Protein 1E7W (pdb70)

B-factor: mean 32.45, std 13.06, range [11.21, 102.3]

Secondary structure (DSSP, 8-state):
---EEEETT-SSHHHHHHHHHHHHTT-EEEEEESS-HHHHHHHHHHHHHHSTT-EEEEE---SSS-B-----PPBPHHHHHHHHHHHHHHHHS---EEEE------------HHHHHHHHHHHIIIIIHHHHHHHHHHHHHHTS-GGGS-S-EEEEEE--TTTTSPPTT-HHHHHHHHHHHHHHHHHHHHHGGGTEEEEEEEESSB--GGGS-HHHHHHHHTT-TTTTSPBPHHHHHHHHHHHHSGGGTT--S-EEEESTTGGG---/--EEEETT-SSHHHHHHHHHHHHTT-EEEEEESS-HHHHHHHHHHHHHHSTT-EEEEE---SSS-B--B-HHHHHHHHHHHHHHHHS---EEEE-------B-S---HHHHHHHHHHHHHIIIIIHHHHHHHHHHHHHHHS-GGG--S-EEEEEE--TTTTSPPTTBHHHHHHHHHHHHHHHHHHHHHGGGTEEEEEEEESSB-S---HHHHTT-TTTTSPBPSHHHHHHHHHHHSGGGTT--S-EEEESTTGGG---

Organism: Leishmania major (NCBI:txid5664)

CATH classification: 3.40.50.720

Sequence (525 aa):
TVPVALVTGAAKRLGRSIAEGLHAEGYAVCLHYHRSAAEANALSATLNARRPNSAITVQADLSNVATAPVSSAPVTLFTRCAELVAACYTHWGRCDVLVNNASSFYPTPLLREAMETATADLFGSNAIAPYFLIKAFAHHRVAGTPAKHRGTNYSIINMVDAMTNQPLLGYTIYTMAKGALEGLTRSAALELAPLQIRVNGVGPGLSVLVDDMPPAVWEGHRSKVPLYQRDSSAAEVSDVVIFLCSSKAKYITGTCVKVDGGYSLTRAVPVALVTGAAKRLGRSIAEGLHAEGYAVCLHYHRRSAAEANALSATLNARRPNSAITVQADLSNVATAPVTLFTRCAELVAACYTHWGRCDVLVNNASSFYPTPLLRGDREAMETATADLFGSNAIAPYFLIKAFAHRVAGTPAKHRGTNYSIINMVDAMTNQPLLGYTIYTMAKGALEGLTRSAALELAPLQIRVNGVGPGLSVLVDWEGHRSKVPLYQRDSSAAEVSDVVIFLCSSKAKYITGTCVKVDGGYSLTRA

Nearest PDB structures (foldseek):
  1e7w-assembly1_A-2  TM=1.003E+00  e=1.694E-56  Leishmania major
  2qhx-assembly1_B  TM=9.885E-01  e=3.718E-53  Leishmania major
  2bfo-assembly1_B  TM=9.841E-01  e=8.679E-52  Leishmania major
  2bfm-assembly1_A  TM=9.777E-01  e=4.734E-51  Leishmania major
  1p33-assembly1_C  TM=9.865E-01  e=1.039E-46  Leishmania tarentolae

Radius of gyration: 23.94 Å; Cα contacts (8 Å, |Δi|>4): 1098; chains: 2; bounding box: 52×54×79 Å

InterPro domains:
  IPR002347 Short-chain dehydrogenase/reductase SDR [PF00106] (8-69)
  IPR002347 Short-chain dehydrogenase/reductase SDR [PF13561] (84-284)
  IPR002347 Short-chain dehydrogenase/reductase SDR [PR00080] (101-112)
  IPR002347 Short-chain dehydrogenase/reductase SDR [PR00080] (194-213)
  IPR002347 Short-chain dehydrogenase/reductase SDR [PR00081] (8-25)
  IPR002347 Short-chain dehydrogenase/reductase SDR [PR00081] (194-213)
  IPR002347 Short-chain dehydrogenase/reductase SDR [PR00081] (215-232)
  IPR002347 Short-chain dehydrogenase/reductase SDR [PR00081] (247-267)
  IPR014058 Pteridine reductase [TIGR02685] (7-288)
  IPR020904 Short-chain dehydrogenase/reductase, conserved site [PS00061] (181-209)
  IPR036291 NAD(P)-binding domain superfamily [SSF51735] (8-285)

Foldseek 3Di:
DAAEAEFAQLLDFQNVLLVVLVVVVRHQYEYEDEPPPVSSVVSQVVSCVVPNPRYHYDYDQQFQDWDPDPVHDTHGSLRSLLVSQVVCCVRPNAHQEYELDFADFDFDAPVPVVVVSCLRRHLRSLAVSLVSNLVSNLVSQVPDDVVPHDDFHEYEHEAALCLVVPDHGGVSNSVNSVNVLVCQQVSQVVCVVVLHAGEYEHEYFEPCVVPDDDVVQQVVQQLQQAPSGGHYSNLRSVVVSVCSDPVVSVDHSYYHYSYSCSSVDDD/DAEAEQAQLLDFLNVLLQVVVVVVPHQYEYEHEPRPPSSVVSQVVSCVVPNNRYYYDYDQQFQDQVVVRGNLNRLLVSLVVRCVRPNHHQEYELDDADFDFDAPDDVVVCVNVSVLRRHLRSLAVSLLSNLVNNLVSLVPDPPVPHDPFHEYEHEAALCLVVPDHGGVSNSVSSVNVLVSQQVCCVVCVVSLHAGEYEHAYAEDPPCPQVNLQLQQAPSGGHYSNLRSVVVVVCRDPVVSVDHSYYHYSYSCNSVDDD

GO terms:
  GO:0004155 6,7-dihydropteridine reductase activity (F, IDA)
  GO:0047040 pteridine reductase activity (F, IDA)

Solvent-accessible surface area: 23484 Å² total; per-residue (Å²): 150,92,34,0,0,0,0,2,24,0,6,84,83,26,1,112,15,0,0,50,18,1,4,82,118,25,19,2,0,0,0,3,31,82,204,24,42,80,78,0,70,60,10,10,64,63,0,44,89,156,83,113,92,5,6,29,36,37,91,4,37,9,9,62,57,67,41,84,52,151,157,151,68,92,25,34,5,26,18,19,0,25,96,2,0,29,24,0,30,122,83,51,54,64,0,5,0,0,0,6,23,19,51,21,108,76,72,15,68,4,102,243,132,71,45,76,74,13,12,16,39,0,10,0,10,1,0,6,0,5,5,4,1,0,41,9,1,0,120,85,0,39,64,27,74,71,175,124,73,19,143,41,15,0,0,0,0,8,10,27,9,26,10,90,73,18,96,111,10,36,0,1,20,3,0,0,10,9,0,2,34,2,0,0,64,2,0,5,82,19,0,49,110,33,147,1,18,0,0,0,0,2,18,16,30,15,30,13,80,112,90,39,82,108,80,70,61,120,41,65,73,54,123,5,66,92,135,98,74,7,19,50,22,48,65,0,3,89,38,0,24,98,4,1,39,71,187,2,148,219,56,58,23,54,55,53,121,28,17,28,16,45,19,148,46,231,166,127,45,0,0,1,0,2,23,0,7,92,96,26,1,117,13,0,0,68,20,0,2,56,120,26,20,3,0,0,0,3,32,67,196,22,41,78,82,0,75,58,12,11,62,89,11,42,86,164,71,118,90,4,6,30,41,38,86,4,34,11,9,59,59,65,42,135,154,48,39,5,50,54,20,0,32,101,3,0,36,24,0,31,121,86,49,55,86,1,5,0,0,0,6,24,19,51,22,106,77,70,15,58,4,47,267,85,120,102,129,60,42,49,83,15,13,18,36,0,11,0,10,1,0,6,0,4,6,8,2,0,42,9,1,0,125,85,0,45,64,33,85,75,190,140,70,17,129,37,15,0,0,0,0,9,11,27,8,27,9,91,72,15,93,110,9,36,0,0,20,3,0,0,10,9,0,2,35,2,0,0,63,3,0,4,84,14,0,50,110,24,137,2,18,0,0,0,0,2,17,16,31,12,18,34,122,114,146,118,44,74,56,61,123,6,67,94,135,100,93,15,18,52,24,49,67,0,3,90,38,0,23,101,3,2,37,76,183,1,148,221,57,59,23,57,55,53,116,28,19,25,16,37,21,151,42,231,166

Structure (mmCIF, N/CA/C/O backbone):
data_1E7W
#
_entry.id   1E7W
#
_cell.length_a   80.312
_cell.length_b   80.800
_cell.length_c   90.747
_cell.angle_alpha   90.00
_cell.angle_beta   90.00
_cell.angle_gamma   90.00
#
_symmetry.space_group_name_H-M   'P 21 21 2'
#
loop_
_entity.id
_entity.type
_entity.pdbx_description
1 polymer 'PTERIDINE REDUCTASE'
2 non-polymer 'NADPH DIHYDRO-NICOTINAMIDE-ADENINE-DINUCLEOTIDE PHOSPHATE'
3 non-polymer METHOTREXATE
4 non-polymer 1,2-ETHANEDIOL
5 water water
#
loop_
_atom_site.group_PDB
_atom_site.id
_atom_site.type_symbol
_atom_site.label_atom_id
_atom_site.label_alt_id
_atom_site.label_comp_id
_atom_site.label_asym_id
_atom_site.label_entity_id
_atom_site.label_seq_id
_atom_site.pdbx_PDB_ins_code
_atom_site.Cartn_x
_atom_site.Cartn_y
_atom_site.Cartn_z
_atom_site.occupancy
_atom_site.B_iso_or_equiv
_atom_site.auth_seq_id
_atom_site.auth_comp_id
_atom_site.auth_asym_id
_atom_site.auth_atom_id
_atom_site.pdbx_PDB_model_num
ATOM 1 N N . THR A 1 8 ? -3.563 16.776 -15.174 1.00 63.09 5 THR A N 1
ATOM 2 C CA . THR A 1 8 ? -2.866 17.757 -14.293 1.00 61.73 5 THR A CA 1
ATOM 3 C C . THR A 1 8 ? -1.595 17.163 -13.700 1.00 57.17 5 THR A C 1
ATOM 4 O O . THR A 1 8 ? -1.535 15.952 -13.460 1.00 55.50 5 THR A O 1
ATOM 8 N N . VAL A 1 9 ? -0.583 18.009 -13.468 1.00 52.60 6 VAL A N 1
ATOM 9 C CA . VAL A 1 9 ? 0.678 17.519 -12.916 1.00 44.12 6 VAL A CA 1
ATOM 10 C C . VAL A 1 9 ? 0.815 17.928 -11.451 1.00 36.90 6 VAL A C 1
ATOM 11 O O . VAL A 1 9 ? 1.072 19.090 -11.135 1.00 33.28 6 VAL A O 1
ATOM 15 N N . PRO A 1 10 ? 0.625 16.963 -10.563 1.00 35.47 7 PRO A N 1
ATOM 16 C CA . PRO A 1 10 ? 0.723 17.263 -9.129 1.00 27.79 7 PRO A CA 1
ATOM 17 C C . PRO A 1 10 ? 2.209 17.449 -8.758 1.00 22.70 7 PRO A C 1
ATOM 18 O O . PRO A 1 10 ? 3.057 16.980 -9.512 1.00 25.89 7 PRO A O 1
ATOM 22 N N . VAL A 1 11 ? 2.411 18.101 -7.608 1.00 20.74 8 VAL A N 1
ATOM 23 C CA . VAL A 1 11 ? 3.787 18.366 -7.170 1.00 21.59 8 VAL A CA 1
ATOM 24 C C . VAL A 1 11 ? 4.049 17.759 -5.776 1.00 20.16 8 VAL A C 1
ATOM 25 O O . VAL A 1 11 ? 3.176 17.832 -4.891 1.00 22.76 8 VAL A O 1
ATOM 29 N N . ALA A 1 12 ? 5.247 17.192 -5.568 1.00 18.39 9 ALA A N 1
ATOM 30 C CA . ALA A 1 12 ? 5.600 16.685 -4.258 1.00 19.24 9 ALA A CA 1
ATOM 31 C C . ALA A 1 12 ? 6.856 17.411 -3.716 1.00 21.91 9 ALA A C 1
ATOM 32 O O . ALA A 1 12 ? 7.812 17.575 -4.487 1.00 24.49 9 ALA A O 1
ATOM 34 N N . LEU A 1 13 ? 6.823 17.711 -2.442 1.00 18.91 10 LEU A N 1
ATOM 35 C CA . LEU A 1 13 ? 8.009 18.282 -1.750 1.00 21.68 10 LEU A CA 1
ATOM 36 C C . LEU A 1 13 ? 8.557 17.140 -0.903 1.00 24.20 10 LEU A C 1
ATOM 37 O O . LEU A 1 13 ? 7.841 16.610 -0.025 1.00 20.48 10 LEU A O 1
ATOM 42 N N . VAL A 1 14 ? 9.824 16.762 -1.142 1.00 19.36 11 VAL A N 1
ATOM 43 C CA . VAL A 1 14 ? 10.428 15.677 -0.386 1.00 17.84 11 VAL A CA 1
ATOM 44 C C . VAL A 1 14 ? 11.639 16.219 0.394 1.00 25.46 11 VAL A C 1
ATOM 45 O O . VAL A 1 14 ? 12.562 16.707 -0.266 1.00 21.40 11 VAL A O 1
ATOM 49 N N . THR A 1 15 ? 11.620 16.093 1.711 1.00 18.98 12 THR A N 1
ATOM 50 C CA . THR A 1 15 ? 12.772 16.653 2.466 1.00 18.57 12 THR A CA 1
ATOM 51 C C . THR A 1 15 ? 13.877 15.603 2.540 1.00 19.15 12 THR A C 1
ATOM 52 O O . THR A 1 15 ? 13.659 14.411 2.487 1.00 16.92 12 THR A O 1
ATOM 56 N N . GLY A 1 16 ? 15.158 16.098 2.600 1.00 18.19 13 GLY A N 1
ATOM 57 C CA . GLY A 1 16 ? 16.270 15.111 2.617 1.00 18.69 13 GLY A CA 1
ATOM 58 C C . GLY A 1 16 ? 16.248 14.212 1.386 1.00 18.43 13 GLY A C 1
ATOM 59 O O . GLY A 1 16 ? 16.533 12.984 1.506 1.00 19.99 13 GLY A O 1
ATOM 60 N N . ALA A 1 17 ? 16.012 14.758 0.181 1.00 18.24 14 ALA A N 1
ATOM 61 C CA . ALA A 1 17 ? 15.827 13.952 -1.010 1.00 20.75 14 ALA A CA 1
ATOM 62 C C . ALA A 1 17 ? 17.073 13.633 -1.830 1.00 20.88 14 ALA A C 1
ATOM 63 O O . ALA A 1 17 ? 16.931 12.937 -2.807 1.00 20.85 14 ALA A O 1
ATOM 65 N N . ALA A 1 18 ? 18.246 14.100 -1.333 1.00 24.57 15 ALA A N 1
ATOM 66 C CA . ALA A 1 18 ? 19.418 13.858 -2.233 1.00 25.54 15 ALA A CA 1
ATOM 67 C C . ALA A 1 18 ? 19.888 12.448 -2.404 1.00 26.83 15 ALA A C 1
ATOM 68 O O . ALA A 1 18 ? 20.417 12.103 -3.495 1.00 28.17 15 ALA A O 1
ATOM 70 N N . LYS A 1 19 ? 19.726 11.549 -1.424 1.00 20.91 16 LYS A N 1
ATOM 71 C CA . LYS A 1 19 ? 20.201 10.194 -1.470 1.00 23.01 16 LYS A CA 1
ATOM 72 C C . LYS A 1 19 ? 19.372 9.171 -0.671 1.00 22.62 16 LYS A C 1
ATOM 73 O O . LYS A 1 19 ? 18.427 9.569 -0.001 1.00 24.89 16 LYS A O 1
ATOM 79 N N . ARG A 1 20 ? 19.815 7.921 -0.691 1.00 23.01 17 ARG A N 1
ATOM 80 C CA . ARG A 1 20 ? 19.228 6.883 0.131 1.00 21.73 17 ARG A CA 1
ATOM 81 C C . ARG A 1 20 ? 17.704 6.821 0.037 1.00 22.77 17 ARG A C 1
ATOM 82 O O . ARG A 1 20 ? 17.200 6.846 -1.085 1.00 22.30 17 ARG A O 1
ATOM 90 N N . LEU A 1 21 ? 17.016 6.756 1.173 1.00 24.82 18 LEU A N 1
ATOM 91 C CA . LEU A 1 21 ? 15.554 6.636 1.071 1.00 20.46 18 LEU A CA 1
ATOM 92 C C . LEU A 1 21 ? 14.854 7.791 0.421 1.00 17.92 18 LEU A C 1
ATOM 93 O O . LEU A 1 21 ? 13.916 7.649 -0.390 1.00 20.77 18 LEU A O 1
ATOM 98 N N . GLY A 1 22 ? 15.233 9.028 0.761 1.00 16.93 19 GLY A N 1
ATOM 99 C CA . GLY A 1 22 ? 14.620 10.228 0.222 1.00 20.86 19 GLY A CA 1
ATOM 100 C C . GLY A 1 22 ? 14.742 10.270 -1.291 1.00 21.79 19 GLY A C 1
ATOM 101 O O . GLY A 1 22 ? 13.825 10.703 -1.984 1.00 19.31 19 GLY A O 1
ATOM 102 N N . ARG A 1 23 ? 15.943 9.924 -1.810 1.00 20.48 20 ARG A N 1
ATOM 103 C CA . ARG A 1 23 ? 16.077 9.932 -3.281 1.00 19.98 20 ARG A CA 1
ATOM 104 C C . ARG A 1 23 ? 15.161 8.835 -3.884 1.00 18.59 20 ARG A C 1
ATOM 105 O O . ARG A 1 23 ? 14.572 9.096 -4.949 1.00 24.10 20 ARG A O 1
ATOM 113 N N . SER A 1 24 ? 15.046 7.688 -3.226 1.00 20.78 21 SER A N 1
ATOM 114 C CA . SER A 1 24 ? 14.151 6.652 -3.826 1.00 23.80 21 SER A CA 1
ATOM 115 C C . SER A 1 24 ? 12.693 7.138 -3.779 1.00 21.54 21 SER A C 1
ATOM 116 O O . SER A 1 24 ? 11.935 6.847 -4.711 1.00 21.50 21 SER A O 1
ATOM 119 N N . ILE A 1 25 ? 12.297 7.835 -2.713 1.00 21.38 22 ILE A N 1
ATOM 120 C CA . ILE A 1 25 ? 10.934 8.404 -2.646 1.00 18.10 22 ILE A CA 1
ATOM 121 C C . ILE A 1 25 ? 10.725 9.442 -3.730 1.00 19.94 22 ILE A C 1
ATOM 122 O O . ILE A 1 25 ? 9.757 9.398 -4.499 1.00 17.46 22 ILE A O 1
ATOM 127 N N . ALA A 1 26 ? 11.692 10.369 -3.928 1.00 23.96 23 ALA A N 1
ATOM 128 C CA . ALA A 1 26 ? 11.529 11.314 -5.037 1.00 21.86 23 ALA A CA 1
ATOM 129 C C . ALA A 1 26 ? 11.450 10.621 -6.407 1.00 17.31 23 ALA A C 1
ATOM 130 O O . ALA A 1 26 ? 10.600 11.049 -7.215 1.00 21.90 23 ALA A O 1
ATOM 132 N N . GLU A 1 27 ? 12.290 9.648 -6.650 1.00 21.78 24 GLU A N 1
ATOM 133 C CA . GLU A 1 27 ? 12.276 8.935 -7.932 1.00 25.39 24 GLU A CA 1
ATOM 134 C C . GLU A 1 27 ? 10.958 8.206 -8.142 1.00 25.69 24 GLU A C 1
ATOM 135 O O . GLU A 1 27 ? 10.393 8.173 -9.249 1.00 24.46 24 GLU A O 1
ATOM 141 N N . GLY A 1 28 ? 10.486 7.614 -7.039 1.00 24.38 25 GLY A N 1
ATOM 142 C CA . GLY A 1 28 ? 9.193 6.867 -7.154 1.00 23.20 25 GLY A CA 1
ATOM 143 C C . GLY A 1 28 ? 8.029 7.765 -7.448 1.00 25.49 25 GLY A C 1
ATOM 144 O O . GLY A 1 28 ? 7.161 7.459 -8.287 1.00 24.27 25 GLY A O 1
ATOM 145 N N . LEU A 1 29 ? 7.990 8.930 -6.807 1.00 20.23 26 LEU A N 1
ATOM 146 C CA . LEU A 1 29 ? 6.912 9.878 -7.075 1.00 21.52 26 LEU A CA 1
ATOM 147 C C . LEU A 1 29 ? 7.041 10.391 -8.513 1.00 25.46 26 LEU A C 1
ATOM 148 O O . LEU A 1 29 ? 6.054 10.491 -9.226 1.00 22.11 26 LEU A O 1
ATOM 153 N N . HIS A 1 30 ? 8.272 10.731 -8.924 1.00 24.92 27 HIS A N 1
ATOM 154 C CA . HIS A 1 30 ? 8.459 11.233 -10.310 1.00 26.78 27 HIS A CA 1
ATOM 155 C C . HIS A 1 30 ? 8.007 10.223 -11.350 1.00 28.57 27 HIS A C 1
ATOM 156 O O . HIS A 1 30 ? 7.377 10.607 -12.339 1.00 27.43 27 HIS A O 1
ATOM 163 N N . ALA A 1 31 ? 8.217 8.941 -11.094 1.00 24.09 28 ALA A N 1
ATOM 164 C CA . ALA A 1 31 ? 7.827 7.864 -11.988 1.00 27.77 28 ALA A CA 1
ATOM 165 C C . ALA A 1 31 ? 6.313 7.811 -12.120 1.00 28.29 28 ALA A C 1
ATOM 166 O O . ALA A 1 31 ? 5.806 7.343 -13.143 1.00 30.51 28 ALA A O 1
ATOM 168 N N . GLU A 1 32 ? 5.573 8.263 -11.113 1.00 26.75 29 GLU A N 1
ATOM 169 C CA . GLU A 1 32 ? 4.126 8.298 -11.173 1.00 27.53 29 GLU A CA 1
ATOM 170 C C . GLU A 1 32 ? 3.608 9.567 -11.838 1.00 31.31 29 GLU A C 1
ATOM 171 O O . GLU A 1 32 ? 2.385 9.719 -12.018 1.00 29.49 29 GLU A O 1
ATOM 177 N N . GLY A 1 33 ? 4.492 10.501 -12.231 1.00 26.22 30 GLY A N 1
ATOM 178 C CA . GLY A 1 33 ? 4.034 11.715 -12.890 1.00 27.87 30 GLY A CA 1
ATOM 179 C C . GLY A 1 33 ? 4.146 13.003 -12.116 1.00 29.23 30 GLY A C 1
ATOM 180 O O . GLY A 1 33 ? 3.875 14.099 -12.629 1.00 29.99 30 GLY A O 1
ATOM 181 N N . TYR A 1 34 ? 4.603 12.929 -10.830 1.00 22.54 31 TYR A N 1
ATOM 182 C CA . TYR A 1 34 ? 4.706 14.155 -10.073 1.00 21.94 31 TYR A CA 1
ATOM 183 C C . TYR A 1 34 ? 5.964 14.990 -10.462 1.00 20.93 31 TYR A C 1
ATOM 184 O O . TYR A 1 34 ? 6.982 14.387 -10.791 1.00 28.97 31 TYR A O 1
ATOM 193 N N . ALA A 1 35 ? 5.754 16.283 -10.340 1.00 22.25 32 ALA A N 1
ATOM 194 C CA . ALA A 1 35 ? 6.927 17.206 -10.456 1.00 26.49 32 ALA A CA 1
ATOM 195 C C . ALA A 1 35 ? 7.440 17.163 -9.010 1.00 24.65 32 ALA A C 1
ATOM 196 O O . ALA A 1 35 ? 6.631 17.082 -8.070 1.00 23.68 32 ALA A O 1
ATOM 198 N N . VAL A 1 36 ? 8.754 17.178 -8.750 1.00 24.55 33 VAL A N 1
ATOM 199 C CA . VAL A 1 36 ? 9.242 17.071 -7.363 1.00 21.45 33 VAL A CA 1
ATOM 200 C C . VAL A 1 36 ? 10.204 18.201 -6.991 1.00 25.66 33 VAL A C 1
ATOM 201 O O . VAL A 1 36 ? 11.076 18.632 -7.756 1.00 23.36 33 VAL A O 1
ATOM 207 N N . CYS A 1 37 ? 10.041 18.699 -5.779 1.00 22.24 34 CYS A N 1
ATOM 208 C CA . CYS A 1 37 ? 10.932 19.713 -5.208 1.00 23.47 34 CYS A CA 1
ATOM 209 C C . CYS A 1 37 ? 11.788 18.935 -4.213 1.00 24.82 34 CYS A C 1
ATOM 210 O O . CYS A 1 37 ? 11.346 18.357 -3.227 1.00 21.01 34 CYS A O 1
ATOM 213 N N . LEU A 1 38 ? 13.081 18.890 -4.515 1.00 22.23 35 LEU A N 1
ATOM 214 C CA . LEU A 1 38 ? 14.104 18.139 -3.820 1.00 24.12 35 LEU A CA 1
ATOM 215 C C . LEU A 1 38 ? 14.840 18.985 -2.817 1.00 27.14 35 LEU A C 1
ATOM 216 O O . LEU A 1 38 ? 15.691 19.825 -3.167 1.00 25.19 35 LEU A O 1
ATOM 221 N N . HIS A 1 39 ? 14.503 18.823 -1.544 1.00 23.76 36 HIS A N 1
ATOM 222 C CA . HIS A 1 39 ? 15.158 19.612 -0.486 1.00 22.30 36 HIS A CA 1
ATOM 223 C C . HIS A 1 39 ? 16.421 18.900 -0.028 1.00 23.99 36 HIS A C 1
ATOM 224 O O . HIS A 1 39 ? 16.518 17.667 0.021 1.00 18.19 36 HIS A O 1
ATOM 231 N N . TYR A 1 40 ? 17.508 19.688 0.245 1.00 23.29 37 TYR A N 1
ATOM 232 C CA . TYR A 1 40 ? 18.744 19.157 0.767 1.00 20.90 37 TYR A CA 1
ATOM 233 C C . TYR A 1 40 ? 19.322 20.155 1.781 1.00 23.20 37 TYR A C 1
ATOM 234 O O . TYR A 1 40 ? 18.869 21.315 1.857 1.00 23.08 37 TYR A O 1
ATOM 243 N N . HIS A 1 41 ? 20.263 19.705 2.595 1.00 23.78 38 HIS A N 1
ATOM 244 C CA . HIS A 1 41 ? 20.944 20.509 3.581 1.00 24.75 38 HIS A CA 1
ATOM 245 C C . HIS A 1 41 ? 22.449 20.532 3.183 1.00 24.52 38 HIS A C 1
ATOM 246 O O . HIS A 1 41 ? 22.882 21.592 2.721 1.00 30.42 38 HIS A O 1
ATOM 253 N N . ARG A 1 42 ? 23.144 19.454 3.311 1.00 23.97 39 ARG A N 1
ATOM 254 C CA . ARG A 1 42 ? 24.586 19.489 2.909 1.00 27.27 39 ARG A CA 1
ATOM 255 C C . ARG A 1 42 ? 24.857 18.820 1.565 1.00 29.15 39 ARG A C 1
ATOM 256 O O . ARG A 1 42 ? 25.925 19.055 0.940 1.00 30.54 39 ARG A O 1
ATOM 264 N N . SER A 1 43 ? 23.962 17.971 1.037 1.00 22.01 40 SER A N 1
ATOM 265 C CA . SER A 1 43 ? 24.218 17.226 -0.185 1.00 21.92 40 SER A CA 1
ATOM 266 C C . SER A 1 43 ? 23.772 17.888 -1.455 1.00 23.17 40 SER A C 1
ATOM 267 O O . SER A 1 43 ? 23.057 17.439 -2.349 1.00 24.46 40 SER A O 1
ATOM 270 N N . ALA A 1 44 ? 24.312 19.126 -1.639 1.00 27.85 41 ALA A N 1
ATOM 271 C CA . ALA A 1 44 ? 24.010 19.949 -2.792 1.00 29.22 41 ALA A CA 1
ATOM 272 C C . ALA A 1 44 ? 24.308 19.301 -4.128 1.00 25.00 41 ALA A C 1
ATOM 273 O O . ALA A 1 44 ? 23.478 19.261 -5.040 1.00 25.21 41 ALA A O 1
ATOM 275 N N . ALA A 1 45 ? 25.540 18.803 -4.343 1.00 25.89 42 ALA A N 1
ATOM 276 C CA . ALA A 1 45 ? 25.920 18.187 -5.585 1.00 28.54 42 ALA A CA 1
ATOM 277 C C . ALA A 1 45 ? 25.023 17.010 -5.980 1.00 25.49 42 ALA A C 1
ATOM 278 O O . ALA A 1 45 ? 24.621 16.865 -7.127 1.00 26.23 42 ALA A O 1
ATOM 280 N N . GLU A 1 46 ? 24.775 16.141 -5.015 1.00 24.15 43 GLU A N 1
ATOM 281 C CA . GLU A 1 46 ? 23.928 14.967 -5.181 1.00 25.00 43 GLU A CA 1
ATOM 282 C C . GLU A 1 46 ? 22.489 15.372 -5.501 1.00 24.63 43 GLU A C 1
ATOM 283 O O . GLU A 1 46 ? 21.924 14.819 -6.467 1.00 25.07 43 GLU A O 1
ATOM 289 N N . ALA A 1 47 ? 21.969 16.366 -4.770 1.00 24.47 44 ALA A N 1
ATOM 290 C CA . ALA A 1 47 ? 20.608 16.814 -5.087 1.00 26.51 44 ALA A CA 1
ATOM 291 C C . ALA A 1 47 ? 20.498 17.363 -6.504 1.00 29.39 44 ALA A C 1
ATOM 292 O O . ALA A 1 47 ? 19.575 17.056 -7.260 1.00 27.43 44 ALA A O 1
ATOM 294 N N . ASN A 1 48 ? 21.497 18.178 -6.905 1.00 26.20 45 ASN A N 1
ATOM 295 C CA . ASN A 1 48 ? 21.499 18.783 -8.226 1.00 30.79 45 ASN A CA 1
ATOM 296 C C . ASN A 1 48 ? 21.699 17.789 -9.346 1.00 30.00 45 ASN A C 1
ATOM 297 O O . ASN A 1 48 ? 21.130 17.911 -10.454 1.00 28.11 45 ASN A O 1
ATOM 302 N N . ALA A 1 49 ? 22.494 16.739 -9.063 1.00 25.28 46 ALA A N 1
ATOM 303 C CA . ALA A 1 49 ? 22.654 15.684 -10.083 1.00 25.95 46 ALA A CA 1
ATOM 304 C C . ALA A 1 49 ? 21.305 14.966 -10.266 1.00 30.12 46 ALA A C 1
ATOM 305 O O . ALA A 1 49 ? 20.936 14.611 -11.386 1.00 26.94 46 ALA A O 1
ATOM 307 N N . LEU A 1 50 ? 20.659 14.625 -9.125 1.00 24.98 47 LEU A N 1
ATOM 308 C CA . LEU A 1 50 ? 19.353 13.924 -9.279 1.00 23.93 47 LEU A CA 1
ATOM 309 C C . LEU A 1 50 ? 18.374 14.749 -10.067 1.00 24.89 47 LEU A C 1
ATOM 310 O O . LEU A 1 50 ? 17.644 14.293 -10.970 1.00 27.80 47 LEU A O 1
ATOM 315 N N . SER A 1 51 ? 18.348 16.063 -9.806 1.00 26.93 48 SER A N 1
ATOM 316 C CA . SER A 1 51 ? 17.497 17.038 -10.446 1.00 26.29 48 SER A CA 1
ATOM 317 C C . SER A 1 51 ? 17.781 17.022 -11.949 1.00 30.64 48 SER A C 1
ATOM 318 O O . SER A 1 51 ? 16.883 16.921 -12.774 1.00 29.19 48 SER A O 1
ATOM 321 N N . ALA A 1 52 ? 19.071 17.036 -12.334 1.00 32.05 49 ALA A N 1
ATOM 322 C CA . ALA A 1 52 ? 19.308 16.990 -13.802 1.00 34.19 49 ALA A CA 1
ATOM 323 C C . ALA A 1 52 ? 18.797 15.695 -14.421 1.00 33.78 49 ALA A C 1
ATOM 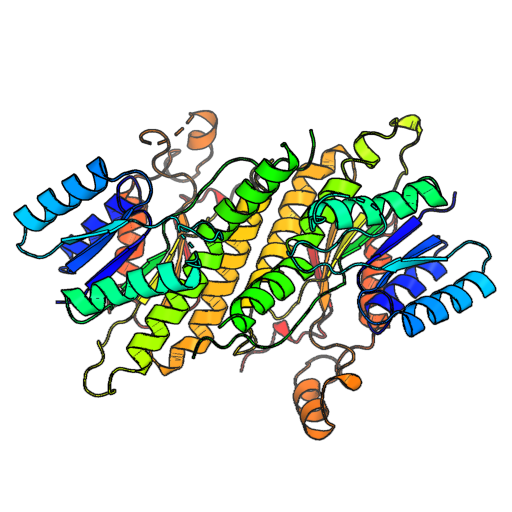324 O O . ALA A 1 52 ? 18.304 15.667 -15.567 1.00 29.23 49 ALA A O 1
ATOM 326 N N . THR A 1 53 ? 19.003 14.583 -13.699 1.00 30.11 50 THR A N 1
ATOM 327 C CA . THR A 1 53 ? 18.549 13.297 -14.244 1.00 31.71 50 THR A CA 1
ATOM 328 C C . THR A 1 53 ? 17.033 13.310 -14.440 1.00 32.44 50 THR A C 1
ATOM 329 O O . THR A 1 53 ? 16.549 12.894 -15.507 1.00 32.25 50 THR A O 1
ATOM 333 N N . LEU A 1 54 ? 16.306 13.843 -13.458 1.00 29.97 51 LEU A N 1
ATOM 334 C CA . LEU A 1 54 ? 14.851 13.868 -13.607 1.00 30.52 51 LEU A CA 1
ATOM 335 C C . LEU A 1 54 ? 14.380 14.803 -14.705 1.00 32.49 51 LEU A C 1
ATOM 336 O O . LEU A 1 54 ? 13.469 14.401 -15.441 1.00 31.45 51 LEU A O 1
ATOM 341 N N . ASN A 1 55 ? 14.981 15.979 -14.830 1.00 27.77 52 ASN A N 1
ATOM 342 C CA . ASN A 1 55 ? 14.564 16.931 -15.866 1.00 32.83 52 ASN A CA 1
ATOM 343 C C . ASN A 1 55 ? 14.955 16.443 -17.268 1.00 33.61 52 ASN A C 1
ATOM 344 O O . ASN A 1 55 ? 14.311 16.870 -18.228 1.00 34.66 52 ASN A O 1
ATOM 349 N N . ALA A 1 56 ? 15.950 15.584 -17.364 1.00 33.62 53 ALA A N 1
ATOM 350 C CA . ALA A 1 56 ? 16.337 15.062 -18.677 1.00 36.69 53 ALA A CA 1
ATOM 351 C C . ALA A 1 56 ? 15.252 14.090 -19.139 1.00 40.16 53 ALA A C 1
ATOM 352 O O . ALA A 1 56 ? 14.923 14.020 -20.328 1.00 43.62 53 ALA A O 1
ATOM 354 N N . ARG A 1 57 ? 14.647 13.351 -18.208 1.00 37.84 54 ARG A N 1
ATOM 355 C CA . ARG A 1 57 ? 13.574 12.406 -18.516 1.00 37.64 54 ARG A CA 1
ATOM 356 C C . ARG A 1 57 ? 12.289 13.154 -18.858 1.00 34.81 54 ARG A C 1
ATOM 357 O O . ARG A 1 57 ? 11.535 12.768 -19.759 1.00 40.86 54 ARG A O 1
ATOM 365 N N . ARG A 1 58 ? 12.017 14.218 -18.129 1.00 32.44 55 ARG A N 1
ATOM 366 C CA . ARG A 1 58 ? 10.809 15.037 -18.355 1.00 34.58 55 ARG A CA 1
ATOM 367 C C . ARG A 1 58 ? 11.119 16.466 -18.009 1.00 35.47 55 ARG A C 1
ATOM 368 O O . ARG A 1 58 ? 11.382 16.806 -16.842 1.00 36.21 55 ARG A O 1
ATOM 376 N N . PRO A 1 59 ? 11.147 17.379 -18.983 1.00 35.41 56 PRO A N 1
ATOM 377 C CA . PRO A 1 59 ? 11.493 18.762 -18.708 1.00 33.24 56 PRO A CA 1
ATOM 378 C C . PRO A 1 59 ? 10.602 19.453 -17.696 1.00 33.91 56 PRO A C 1
ATOM 379 O O . PRO A 1 59 ? 9.383 19.274 -17.629 1.00 34.92 56 PRO A O 1
ATOM 383 N N . ASN A 1 60 ? 11.217 20.286 -16.883 1.00 32.39 57 ASN A N 1
ATOM 384 C CA . ASN A 1 60 ? 10.640 21.100 -15.853 1.00 33.22 57 ASN A CA 1
ATOM 385 C C . ASN A 1 60 ? 9.830 20.252 -14.849 1.00 28.59 57 ASN A C 1
ATOM 386 O O . ASN A 1 60 ? 8.709 20.606 -14.530 1.00 32.56 57 ASN A O 1
ATOM 391 N N . SER A 1 61 ? 10.437 19.160 -14.436 1.00 27.44 58 SER A N 1
ATOM 392 C CA . SER A 1 61 ? 9.779 18.239 -13.497 1.00 28.30 58 SER A CA 1
ATOM 393 C C . SER A 1 61 ? 10.516 18.113 -12.177 1.00 30.07 58 SER A C 1
ATOM 394 O O . SER A 1 61 ? 10.079 17.348 -11.283 1.00 25.21 58 SER A O 1
ATOM 397 N N . ALA A 1 62 ? 11.630 18.839 -12.031 1.00 26.91 59 ALA A N 1
ATOM 398 C CA . ALA A 1 62 ? 12.352 18.776 -10.767 1.00 26.02 59 ALA A CA 1
ATOM 399 C C . ALA A 1 62 ? 13.081 20.070 -10.419 1.00 25.17 59 ALA A C 1
ATOM 400 O O . ALA A 1 62 ? 13.611 20.740 -11.326 1.00 28.03 59 ALA A O 1
ATOM 402 N N . ILE A 1 63 ? 13.072 20.460 -9.172 1.00 23.30 60 ILE A N 1
ATOM 403 C CA . ILE A 1 63 ? 13.797 21.652 -8.715 1.00 22.79 60 ILE A CA 1
ATOM 404 C C . ILE A 1 63 ? 14.459 21.302 -7.381 1.00 24.75 60 ILE A C 1
ATOM 405 O O . ILE A 1 63 ? 14.190 20.248 -6.789 1.00 23.72 60 ILE A O 1
ATOM 410 N N . THR A 1 64 ? 15.485 22.089 -6.982 1.00 23.18 61 THR A N 1
ATOM 411 C CA . THR A 1 64 ? 16.144 21.857 -5.715 1.00 21.38 61 THR A CA 1
ATOM 412 C C . THR A 1 64 ? 16.109 23.101 -4.852 1.00 24.77 61 THR A C 1
ATOM 413 O O . THR A 1 64 ? 16.162 24.277 -5.273 1.00 22.90 61 THR A O 1
ATOM 417 N N . VAL A 1 65 ? 15.969 22.899 -3.538 1.00 25.14 62 VAL A N 1
ATOM 418 C CA . VAL A 1 65 ? 15.953 23.929 -2.531 1.00 25.56 62 VAL A CA 1
ATOM 419 C C . VAL A 1 65 ? 16.739 23.490 -1.298 1.00 26.30 62 VAL A C 1
ATOM 420 O O . VAL A 1 65 ? 16.689 22.360 -0.802 1.00 24.19 62 VAL A O 1
ATOM 424 N N . GLN A 1 66 ? 17.564 24.420 -0.784 1.00 27.95 63 GLN A N 1
ATOM 425 C CA . GLN A 1 66 ? 18.382 24.162 0.398 1.00 25.72 63 GLN A CA 1
ATOM 426 C C . GLN A 1 66 ? 17.827 24.714 1.711 1.00 26.34 63 GLN A C 1
ATOM 427 O O . GLN A 1 66 ? 17.301 25.839 1.764 1.00 25.22 63 GLN A O 1
ATOM 433 N N . ALA A 1 67 ? 18.006 23.921 2.772 1.00 26.49 64 ALA A N 1
ATOM 434 C CA . ALA A 1 67 ? 17.640 24.360 4.092 1.00 26.04 64 ALA A CA 1
ATOM 435 C C . ALA A 1 67 ? 18.106 23.512 5.262 1.00 24.31 64 ALA A C 1
ATOM 436 O O . ALA A 1 67 ? 18.032 22.275 5.249 1.00 24.32 64 ALA A O 1
ATOM 438 N N . ASP A 1 68 ? 18.561 24.242 6.291 1.00 23.76 65 ASP A N 1
ATOM 439 C CA . ASP A 1 68 ? 18.938 23.602 7.543 1.00 23.13 65 ASP A CA 1
ATOM 440 C C . ASP A 1 68 ? 17.586 23.488 8.306 1.00 23.35 65 ASP A C 1
ATOM 441 O O . ASP A 1 68 ? 16.911 24.497 8.526 1.00 23.99 65 ASP A O 1
ATOM 446 N N . LEU A 1 69 ? 17.190 22.269 8.626 1.00 23.56 66 LEU A N 1
ATOM 447 C CA . LEU A 1 69 ? 15.933 22.056 9.333 1.00 21.27 66 LEU A CA 1
ATOM 448 C C . LEU A 1 69 ? 16.119 21.923 10.810 1.00 27.06 66 LEU A C 1
ATOM 449 O O . LEU A 1 69 ? 15.201 21.545 11.528 1.00 23.05 66 LEU A O 1
ATOM 454 N N . SER A 1 70 ? 17.361 22.242 11.290 1.00 25.67 67 SER A N 1
ATOM 455 C CA . SER A 1 70 ? 17.543 22.189 12.743 1.00 23.17 67 SER A CA 1
ATOM 456 C C . SER A 1 70 ? 16.755 23.356 13.356 1.00 26.03 67 SER A C 1
ATOM 457 O O . SER A 1 70 ? 16.571 24.390 12.686 1.00 25.34 67 SER A O 1
ATOM 460 N N . ASN A 1 71 ? 16.312 23.260 14.593 1.00 26.14 68 ASN A N 1
ATOM 461 C CA . ASN A 1 71 ? 15.553 24.323 15.250 1.00 28.75 68 ASN A CA 1
ATOM 462 C C . ASN A 1 71 ? 16.478 25.456 15.720 1.00 31.41 68 ASN A C 1
ATOM 463 O O . ASN A 1 71 ? 16.611 25.708 16.922 1.00 30.36 68 ASN A O 1
ATOM 468 N N . VAL A 1 72 ? 17.152 26.089 14.792 1.00 30.34 69 VAL A N 1
ATOM 469 C CA . VAL A 1 72 ? 18.051 27.203 15.029 1.00 35.97 69 VAL A CA 1
ATOM 470 C C . VAL A 1 72 ? 17.739 28.341 14.049 1.00 38.81 69 VAL A C 1
ATOM 471 O O . VAL A 1 72 ? 17.164 28.187 12.967 1.00 38.83 69 VAL A O 1
ATOM 475 N N . ALA A 1 73 ? 18.187 29.542 14.445 1.00 40.84 70 ALA A N 1
ATOM 476 C CA . ALA A 1 73 ? 18.016 30.705 13.579 1.00 36.45 70 ALA A CA 1
ATOM 477 C C . ALA A 1 73 ? 19.190 30.777 12.626 1.00 37.87 70 ALA A C 1
ATOM 478 O O . ALA A 1 73 ? 20.300 30.349 12.983 1.00 42.44 70 ALA A O 1
ATOM 480 N N . THR A 1 74 ? 19.017 31.221 11.382 1.00 36.71 71 THR A N 1
ATOM 481 C CA . THR A 1 74 ? 20.151 31.280 10.463 1.00 37.71 71 THR A CA 1
ATOM 482 C C . THR A 1 74 ? 20.302 32.719 9.947 1.00 43.91 71 THR A C 1
ATOM 483 O O . THR A 1 74 ? 19.378 33.517 10.116 1.00 42.33 71 THR A O 1
ATOM 487 N N . ALA A 1 75 ? 21.406 32.999 9.271 1.00 47.12 72 ALA A N 1
ATOM 488 C CA . ALA A 1 75 ? 21.627 34.348 8.717 1.00 48.95 72 ALA A CA 1
ATOM 489 C C . ALA A 1 75 ? 20.831 34.498 7.427 1.00 52.47 72 ALA A C 1
ATOM 490 O O . ALA A 1 75 ? 20.742 33.532 6.670 1.00 55.01 72 ALA A O 1
ATOM 492 N N . PRO A 1 76 ? 20.280 35.677 7.167 1.00 54.62 73 PRO A N 1
ATOM 493 C CA . PRO A 1 76 ? 19.507 35.941 5.966 1.00 55.38 73 PRO A CA 1
ATOM 494 C C . PRO A 1 76 ? 20.325 35.803 4.688 1.00 56.08 73 PRO A C 1
ATOM 495 O O . PRO A 1 76 ? 21.539 36.028 4.709 1.00 53.55 73 PRO A O 1
ATOM 499 N N . VAL A 1 77 ? 19.653 35.514 3.578 1.00 56.18 74 VAL A N 1
ATOM 500 C CA . VAL A 1 77 ? 20.294 35.350 2.284 1.00 58.12 74 VAL A CA 1
ATOM 501 C C . VAL A 1 77 ? 20.207 36.579 1.390 1.00 59.35 74 VAL A C 1
ATOM 502 O O . VAL A 1 77 ? 20.192 36.519 0.159 1.00 58.64 74 VAL A O 1
ATOM 506 N N . SER A 1 78 ? 20.204 37.763 2.006 1.00 61.22 75 SER A N 1
ATOM 507 C CA . SER A 1 78 ? 20.117 39.020 1.272 1.00 56.46 75 SER A CA 1
ATOM 508 C C . SER A 1 78 ? 20.450 40.204 2.164 1.00 56.41 75 SER A C 1
ATOM 509 O O . SER A 1 78 ? 21.503 40.849 2.135 1.00 42.58 75 SER A O 1
ATOM 512 N N . SER A 1 83 ? 16.529 41.265 6.985 1.00 60.18 80 SER A N 1
ATOM 513 C CA . SER A 1 83 ? 17.523 41.851 7.869 1.00 61.48 80 SER A CA 1
ATOM 514 C C . SER A 1 83 ? 17.880 40.967 9.057 1.00 59.68 80 SER A C 1
ATOM 515 O O . SER A 1 83 ? 19.052 40.619 9.244 1.00 61.52 80 SER A O 1
ATOM 518 N N . ALA A 1 84 ? 16.894 40.620 9.880 1.00 59.01 81 ALA A N 1
ATOM 519 C CA . ALA A 1 84 ? 17.171 39.805 11.062 1.00 56.53 81 ALA A CA 1
ATOM 520 C C . ALA A 1 84 ? 17.327 38.324 10.772 1.00 52.40 81 ALA A C 1
ATOM 521 O O . ALA A 1 84 ? 17.009 37.838 9.687 1.00 53.02 81 ALA A O 1
ATOM 523 N N . PRO A 1 85 ? 17.853 37.589 11.743 1.00 49.43 82 PRO A N 1
ATOM 524 C CA . PRO A 1 85 ? 18.071 36.150 11.616 1.00 47.16 82 PRO A CA 1
ATOM 525 C C . PRO A 1 85 ? 16.754 35.445 11.312 1.00 43.74 82 PRO A C 1
ATOM 526 O O . PRO A 1 85 ? 15.695 35.766 11.858 1.00 45.59 82 PRO A O 1
ATOM 530 N N . VAL A 1 86 ? 16.811 34.475 10.420 1.00 38.08 83 VAL A N 1
ATOM 531 C CA . VAL A 1 86 ? 15.666 33.705 9.934 1.00 35.64 83 VAL A CA 1
ATOM 532 C C . VAL A 1 86 ? 15.347 32.511 10.836 1.00 35.23 83 VAL A C 1
ATOM 533 O O . VAL A 1 86 ? 16.254 31.760 11.204 1.00 35.52 83 VAL A O 1
ATOM 537 N N . THR A 1 87 ? 14.090 32.323 11.182 1.00 31.23 84 THR A N 1
ATOM 538 C CA . THR A 1 87 ? 13.690 31.236 12.075 1.00 36.47 84 THR A CA 1
ATOM 539 C C . THR A 1 87 ? 13.374 29.938 11.309 1.00 30.59 84 THR A C 1
ATOM 540 O O . THR A 1 87 ? 13.080 30.049 10.124 1.00 27.28 84 THR A O 1
ATOM 544 N N . LEU A 1 88 ? 13.445 28.795 11.986 1.00 29.86 85 LEU A N 1
ATOM 545 C CA . LEU A 1 88 ? 13.074 27.539 11.278 1.00 25.80 85 LEU A CA 1
ATOM 546 C C . LEU A 1 88 ? 11.702 27.678 10.628 1.00 26.69 85 LEU A C 1
ATOM 547 O O . LEU A 1 88 ? 11.497 27.226 9.493 1.00 25.46 85 LEU A O 1
ATOM 552 N N . PHE A 1 89 ? 10.755 28.271 11.355 1.00 28.19 86 PHE A N 1
ATOM 553 C CA . PHE A 1 89 ? 9.411 28.442 10.813 1.00 29.74 86 PHE A CA 1
ATOM 554 C C . PHE A 1 89 ? 9.469 29.089 9.437 1.00 24.33 86 PHE A C 1
ATOM 555 O O . PHE A 1 89 ? 8.935 28.581 8.453 1.00 26.36 86 PHE A O 1
ATOM 563 N N . THR A 1 90 ? 10.179 30.223 9.301 1.00 27.65 87 THR A N 1
ATOM 564 C CA . THR A 1 90 ? 10.298 30.874 7.995 1.00 27.83 87 THR A CA 1
ATOM 565 C C . THR A 1 90 ? 10.894 30.014 6.906 1.00 26.46 87 THR A C 1
ATOM 566 O O . THR A 1 90 ? 10.441 29.991 5.753 1.00 27.37 87 THR A O 1
ATOM 570 N N . ARG A 1 91 ? 11.986 29.313 7.214 1.00 27.94 88 ARG A N 1
ATOM 571 C CA . ARG A 1 91 ? 12.650 28.444 6.244 1.00 24.75 88 ARG A CA 1
ATOM 572 C C . ARG A 1 91 ? 11.653 27.363 5.773 1.00 22.69 88 ARG A C 1
ATOM 573 O O . ARG A 1 91 ? 11.665 27.119 4.562 1.00 24.85 88 ARG A O 1
ATOM 581 N N . CYS A 1 92 ? 10.887 26.810 6.718 1.00 24.23 89 CYS A N 1
ATOM 582 C CA . CYS A 1 92 ? 9.901 25.793 6.316 1.00 22.05 89 CYS A CA 1
ATOM 583 C C . CYS A 1 92 ? 8.869 26.395 5.379 1.00 19.77 89 CYS A C 1
ATOM 584 O O . CYS A 1 92 ? 8.598 25.761 4.351 1.00 23.88 89 CYS A O 1
ATOM 587 N N . ALA A 1 93 ? 8.316 27.540 5.768 1.00 22.45 90 ALA A N 1
ATOM 588 C CA . ALA A 1 93 ? 7.313 28.200 4.903 1.00 25.39 90 ALA A CA 1
ATOM 589 C C . ALA A 1 93 ? 7.884 28.500 3.518 1.00 26.46 90 ALA A C 1
ATOM 590 O O . ALA A 1 93 ? 7.185 28.354 2.489 1.00 24.29 90 ALA A O 1
ATOM 592 N N . GLU A 1 94 ? 9.177 28.881 3.465 1.00 27.80 91 GLU A N 1
ATOM 593 C CA . GLU A 1 94 ? 9.793 29.122 2.160 1.00 24.92 91 GLU A CA 1
ATOM 594 C C . GLU A 1 94 ? 9.951 27.884 1.311 1.00 27.19 91 GLU A C 1
ATOM 595 O O . GLU A 1 94 ? 9.879 27.910 0.060 1.00 26.21 91 GLU A O 1
ATOM 601 N N . LEU A 1 95 ? 10.094 26.676 1.845 1.00 25.23 92 LEU A N 1
ATOM 602 C CA . LEU A 1 95 ? 10.192 25.417 1.139 1.00 23.61 92 LEU A CA 1
ATOM 603 C C . LEU A 1 95 ? 8.841 25.125 0.450 1.00 24.54 92 LEU A C 1
ATOM 604 O O . LEU A 1 95 ? 8.854 24.769 -0.722 1.00 24.88 92 LEU A O 1
ATOM 609 N N . VAL A 1 96 ? 7.775 25.273 1.205 1.00 23.73 93 VAL A N 1
ATOM 610 C CA . VAL A 1 96 ? 6.437 25.052 0.616 1.00 23.65 93 VAL A CA 1
ATOM 611 C C . VAL A 1 96 ? 6.201 26.125 -0.445 1.00 23.05 93 VAL A C 1
ATOM 612 O O . VAL A 1 96 ? 5.721 25.766 -1.536 1.00 25.49 93 VAL A O 1
ATOM 616 N N . ALA A 1 97 ? 6.576 27.346 -0.154 1.00 24.05 94 ALA A N 1
ATOM 617 C CA . ALA A 1 97 ? 6.402 28.457 -1.092 1.00 23.44 94 ALA A CA 1
ATOM 618 C C . ALA A 1 97 ? 7.095 28.223 -2.408 1.00 27.78 94 ALA A C 1
ATOM 619 O O . ALA A 1 97 ? 6.588 28.587 -3.480 1.00 25.82 94 ALA A O 1
ATOM 621 N N . ALA A 1 98 ? 8.279 27.602 -2.340 1.00 26.83 95 ALA A N 1
ATOM 622 C CA . ALA A 1 98 ? 9.001 27.337 -3.584 1.00 27.97 95 ALA A CA 1
ATOM 623 C C . ALA A 1 98 ? 8.162 26.526 -4.549 1.00 31.51 95 ALA A C 1
ATOM 624 O O . ALA A 1 98 ? 8.210 26.716 -5.769 1.00 25.13 95 ALA A O 1
ATOM 626 N N . CYS A 1 99 ? 7.365 25.566 -4.011 1.00 23.63 96 CYS A N 1
ATOM 627 C CA . CYS A 1 99 ? 6.529 24.779 -4.883 1.00 24.44 96 CYS A CA 1
ATOM 628 C C . CYS A 1 99 ? 5.408 25.610 -5.535 1.00 23.51 96 CYS A C 1
ATOM 629 O O . CYS A 1 99 ? 5.161 25.392 -6.723 1.00 25.69 96 CYS A O 1
ATOM 632 N N . TYR A 1 100 ? 4.830 26.514 -4.766 1.00 24.01 97 TYR A N 1
ATOM 633 C CA . TYR A 1 100 ? 3.722 27.296 -5.379 1.00 29.48 97 TYR A CA 1
ATOM 634 C C . TYR A 1 100 ? 4.324 28.294 -6.365 1.00 30.04 97 TYR A C 1
ATOM 635 O O . TYR A 1 100 ? 3.844 28.451 -7.484 1.00 29.74 97 TYR A O 1
ATOM 644 N N . THR A 1 101 ? 5.458 28.872 -5.981 1.00 28.06 98 THR A N 1
ATOM 645 C CA . THR A 1 101 ? 6.088 29.838 -6.908 1.00 29.40 98 THR A CA 1
ATOM 646 C C . THR A 1 101 ? 6.437 29.190 -8.217 1.00 28.30 98 THR A C 1
ATOM 647 O O . THR A 1 101 ? 6.114 29.765 -9.289 1.00 33.44 98 THR A O 1
ATOM 651 N N . HIS A 1 102 ? 7.009 27.992 -8.231 1.00 28.06 99 HIS A N 1
ATOM 652 C CA . HIS A 1 102 ? 7.378 27.371 -9.484 1.00 27.86 99 HIS A CA 1
ATOM 653 C C . HIS A 1 102 ? 6.285 26.696 -10.279 1.00 32.55 99 HIS A C 1
ATOM 654 O O . HIS A 1 102 ? 6.268 26.835 -11.504 1.00 29.07 99 HIS A O 1
ATOM 661 N N . TRP A 1 103 ? 5.375 25.967 -9.614 1.00 28.57 100 TRP A N 1
ATOM 662 C CA . TRP A 1 103 ? 4.353 25.214 -10.311 1.00 27.21 100 TRP A CA 1
ATOM 663 C C . TRP A 1 103 ? 2.909 25.478 -9.902 1.00 24.21 100 TRP A C 1
ATOM 664 O O . TRP A 1 103 ? 2.018 24.778 -10.399 1.00 30.94 100 TRP A O 1
ATOM 675 N N . GLY A 1 104 ? 2.644 26.358 -8.988 1.00 24.44 101 GLY A N 1
ATOM 676 C CA . GLY A 1 104 ? 1.407 26.833 -8.448 1.00 27.93 101 GLY A CA 1
ATOM 677 C C . GLY A 1 104 ? 0.664 25.843 -7.554 1.00 31.24 101 GLY A C 1
ATOM 678 O O . GLY A 1 104 ? -0.548 26.018 -7.380 1.00 27.55 101 GLY A O 1
ATOM 679 N N . ARG A 1 105 ? 1.387 24.875 -6.999 1.00 28.51 102 ARG A N 1
ATOM 680 C CA . ARG A 1 105 ? 0.673 23.895 -6.131 1.00 25.83 102 ARG A CA 1
ATOM 681 C C . ARG A 1 105 ? 1.671 23.045 -5.355 1.00 29.04 102 ARG A C 1
ATOM 682 O O . ARG A 1 105 ? 2.868 23.028 -5.647 1.00 25.86 102 ARG A O 1
ATOM 690 N N . CYS A 1 106 ? 1.150 22.354 -4.328 1.00 24.31 103 CYS A N 1
ATOM 691 C CA . CYS A 1 106 ? 1.993 21.429 -3.548 1.00 23.33 103 CYS A CA 1
ATOM 692 C C . CYS A 1 106 ? 0.973 20.340 -3.047 1.00 16.70 103 CYS A C 1
ATOM 693 O O . CYS A 1 106 ? 0.226 20.679 -2.137 1.00 26.34 103 CYS A O 1
ATOM 696 N N . ASP A 1 107 ? 0.999 19.209 -3.712 1.00 18.95 104 ASP A N 1
ATOM 697 C CA . ASP A 1 107 ? 0.009 18.162 -3.378 1.00 19.88 104 ASP A CA 1
ATOM 698 C C . ASP A 1 107 ? 0.428 17.174 -2.318 1.00 23.02 104 ASP A C 1
ATOM 699 O O . ASP A 1 107 ? -0.397 16.621 -1.579 1.00 20.08 104 ASP A O 1
ATOM 704 N N . VAL A 1 108 ? 1.733 16.905 -2.338 1.00 18.03 105 VAL A N 1
ATOM 705 C CA . VAL A 1 108 ? 2.287 15.902 -1.405 1.00 18.91 105 VAL A CA 1
ATOM 706 C C . VAL A 1 108 ? 3.490 16.499 -0.662 1.00 19.93 105 VAL A C 1
ATOM 707 O O . VAL A 1 108 ? 4.265 17.253 -1.256 1.00 22.36 105 VAL A O 1
ATOM 711 N N . LEU A 1 109 ? 3.583 16.126 0.602 1.00 15.84 106 LEU A N 1
ATOM 712 C CA . LEU A 1 109 ? 4.760 16.543 1.445 1.00 20.39 106 LEU A CA 1
ATOM 713 C C . LEU A 1 109 ? 5.274 15.250 2.088 1.00 20.77 106 LEU A C 1
ATOM 714 O O . LEU A 1 109 ? 4.516 14.522 2.743 1.00 19.80 106 LEU A O 1
ATOM 719 N N . VAL A 1 110 ? 6.557 14.914 1.956 1.00 17.53 107 VAL A N 1
ATOM 720 C CA . VAL A 1 110 ? 7.164 13.751 2.562 1.00 18.24 107 VAL A CA 1
ATOM 721 C C . VAL A 1 110 ? 8.236 14.252 3.534 1.00 21.88 107 VAL A C 1
ATOM 722 O O . VAL A 1 110 ? 9.236 14.853 3.080 1.00 18.72 107 VAL A O 1
ATOM 726 N N . ASN A 1 111 ? 7.974 14.123 4.826 1.00 17.59 108 ASN A N 1
ATOM 727 C CA . ASN A 1 111 ? 8.958 14.567 5.855 1.00 15.06 108 ASN A CA 1
ATOM 728 C C . ASN A 1 111 ? 9.938 13.441 6.126 1.00 17.99 108 ASN A C 1
ATOM 729 O O . ASN A 1 111 ? 9.701 12.544 6.919 1.00 20.07 108 ASN A O 1
ATOM 734 N N . ASN A 1 112 ? 11.043 13.434 5.347 1.00 18.36 109 ASN A N 1
ATOM 735 C CA . ASN A 1 112 ? 12.040 12.356 5.373 1.00 17.26 109 ASN A CA 1
ATOM 736 C C . ASN A 1 112 ? 13.373 12.783 6.004 1.00 19.01 109 ASN A C 1
ATOM 737 O O . ASN A 1 112 ? 14.040 11.924 6.625 1.00 17.57 109 ASN A O 1
ATOM 742 N N . ALA A 1 113 ? 13.745 14.043 5.829 1.00 19.00 110 ALA A N 1
ATOM 743 C CA . ALA A 1 113 ? 14.979 14.546 6.452 1.00 20.76 110 ALA A CA 1
ATOM 744 C C . ALA A 1 113 ? 15.058 14.265 7.936 1.00 20.16 110 ALA A C 1
ATOM 745 O O . ALA A 1 113 ? 14.113 14.481 8.719 1.00 17.71 110 ALA A O 1
ATOM 747 N N . SER A 1 114 ? 16.253 13.784 8.371 1.00 20.42 111 SER A N 1
ATOM 748 C CA . SER A 1 114 ? 16.421 13.417 9.751 1.00 19.28 111 SER A CA 1
ATOM 749 C C . SER A 1 114 ? 17.884 13.169 10.162 1.00 19.33 111 SER A C 1
ATOM 750 O O . SER A 1 114 ? 18.609 12.485 9.450 1.00 19.58 111 SER A O 1
ATOM 753 N N . SER A 1 115 ? 18.207 13.823 11.260 1.00 21.37 112 SER A N 1
ATOM 754 C CA . SER A 1 115 ? 19.540 13.590 11.848 1.00 25.54 112 SER A CA 1
ATOM 755 C C . SER A 1 115 ? 19.413 12.428 12.825 1.00 24.63 112 SER A C 1
ATOM 756 O O . SER A 1 115 ? 18.365 12.155 13.436 1.00 20.08 112 SER A O 1
ATOM 759 N N . PHE A 1 116 ? 20.532 11.689 13.010 1.00 21.10 113 PHE A N 1
ATOM 760 C CA . PHE A 1 116 ? 20.514 10.498 13.863 1.00 19.63 113 PHE A CA 1
ATOM 761 C C . PHE A 1 116 ? 21.967 10.239 14.365 1.00 23.70 113 PHE A C 1
ATOM 762 O O . PHE A 1 116 ? 22.827 9.873 13.564 1.00 25.32 113 PHE A O 1
ATOM 770 N N . TYR A 1 117 ? 22.138 10.410 15.648 1.00 25.76 114 TYR A N 1
ATOM 771 C CA . TYR A 1 117 ? 23.452 10.163 16.310 1.00 25.54 114 TYR A CA 1
ATOM 772 C C . TYR A 1 117 ? 23.179 10.099 17.787 1.00 24.40 114 TYR A C 1
ATOM 773 O O . TYR A 1 117 ? 22.167 10.567 18.309 1.00 24.41 114 TYR A O 1
ATOM 782 N N . PRO A 1 118 ? 24.099 9.507 18.580 1.00 27.03 115 PRO A N 1
ATOM 783 C CA . PRO A 1 118 ? 23.875 9.353 19.998 1.00 27.13 115 PRO A CA 1
ATOM 784 C C . PRO A 1 118 ? 23.779 10.607 20.831 1.00 25.28 115 PRO A C 1
ATOM 785 O O . PRO A 1 118 ? 24.450 11.602 20.525 1.00 26.28 115 PRO A O 1
ATOM 789 N N . THR A 1 119 ? 23.065 10.469 21.923 1.00 23.00 116 THR A N 1
ATOM 790 C CA . THR A 1 119 ? 22.854 11.417 23.002 1.00 24.49 116 THR A CA 1
ATOM 791 C C . THR A 1 119 ? 22.764 10.586 24.275 1.00 27.07 116 THR A C 1
ATOM 792 O O . THR A 1 119 ? 21.750 10.386 24.927 1.00 24.72 116 THR A O 1
ATOM 796 N N . PRO A 1 120 ? 23.911 10.052 24.733 1.00 29.24 117 PRO A N 1
ATOM 797 C CA . PRO A 1 120 ? 23.942 9.172 25.884 1.00 28.20 117 PRO A CA 1
ATOM 798 C C . PRO A 1 120 ? 23.533 9.878 27.162 1.00 28.56 117 PRO A C 1
ATOM 799 O O . PRO A 1 120 ? 23.841 11.065 27.330 1.00 31.59 117 PRO A O 1
ATOM 803 N N . LEU A 1 121 ? 22.867 9.146 28.019 1.00 26.94 118 LEU A N 1
ATOM 804 C CA . LEU A 1 121 ? 22.418 9.651 29.313 1.00 30.80 118 LEU A CA 1
ATOM 805 C C . LEU A 1 121 ? 23.540 9.440 30.347 1.00 39.23 118 LEU A C 1
ATOM 806 O O . LEU A 1 121 ? 23.611 10.194 31.318 1.00 42.07 118 LEU A O 1
ATOM 811 N N . LEU A 1 122 ? 24.362 8.422 30.125 1.00 40.05 119 LEU A N 1
ATOM 812 C CA . LEU A 1 122 ? 25.470 8.170 31.060 1.00 47.68 119 LEU A CA 1
ATOM 813 C C . LEU A 1 122 ? 26.787 8.384 30.292 1.00 48.11 119 LEU A C 1
ATOM 814 O O . LEU A 1 122 ? 26.988 7.633 29.327 1.00 51.42 119 LEU A O 1
ATOM 819 N N . ARG A 1 136 ? 29.106 20.698 25.980 1.00 89.34 133 ARG A N 1
ATOM 820 C CA . ARG A 1 136 ? 28.393 21.823 26.575 1.00 90.04 133 ARG A CA 1
ATOM 821 C C . ARG A 1 136 ? 27.440 22.439 25.553 1.00 89.77 133 ARG A C 1
ATOM 822 O O . ARG A 1 136 ? 26.214 22.344 25.611 1.00 90.52 133 ARG A O 1
ATOM 830 N N . GLU A 1 137 ? 28.057 23.082 24.566 1.00 89.06 134 GLU A N 1
ATOM 831 C CA . GLU A 1 137 ? 27.337 23.715 23.466 1.00 86.82 134 GLU A CA 1
ATOM 832 C C . GLU A 1 137 ? 26.922 22.629 22.470 1.00 81.83 134 GLU A C 1
ATOM 833 O O . GLU A 1 137 ? 26.006 22.806 21.668 1.00 80.94 134 GLU A O 1
ATOM 839 N N . ALA A 1 138 ? 27.607 21.486 22.552 1.00 74.02 135 ALA A N 1
ATOM 840 C CA . ALA A 1 138 ? 27.310 20.367 21.667 1.00 68.32 135 ALA A CA 1
ATOM 841 C C . ALA A 1 138 ? 25.933 19.799 22.005 1.00 64.33 135 ALA A C 1
ATOM 842 O O . ALA A 1 138 ? 25.208 19.394 21.099 1.00 64.25 135 ALA A O 1
ATOM 844 N N . MET A 1 139 ? 25.581 19.790 23.283 1.00 59.89 136 MET A N 1
ATOM 845 C CA . MET A 1 139 ? 24.284 19.268 23.691 1.00 59.70 136 MET A CA 1
ATOM 846 C C . MET A 1 139 ? 23.113 20.127 23.221 1.00 56.86 136 MET A C 1
ATOM 847 O O . MET A 1 139 ? 22.017 19.626 22.947 1.00 52.09 136 MET A O 1
ATOM 852 N N . GLU A 1 140 ? 23.351 21.439 23.150 1.00 53.95 137 GLU A N 1
ATOM 853 C CA . GLU A 1 140 ? 22.281 22.337 22.723 1.00 50.41 137 GLU A CA 1
ATOM 854 C C . GLU A 1 140 ? 22.089 22.221 21.219 1.00 47.32 137 GLU A C 1
ATOM 855 O O . GLU A 1 140 ? 20.954 22.208 20.730 1.00 42.19 137 GLU A O 1
ATOM 861 N N . THR A 1 141 ? 23.207 22.093 20.499 1.00 43.84 138 THR A N 1
ATOM 862 C CA . THR A 1 141 ? 23.106 21.946 19.052 1.00 41.66 138 THR A CA 1
ATOM 863 C C . THR A 1 141 ? 22.528 20.566 18.731 1.00 38.51 138 THR A C 1
ATOM 864 O O . THR A 1 141 ? 21.739 20.486 17.775 1.00 32.98 138 THR A O 1
ATOM 868 N N . ALA A 1 142 ? 22.885 19.523 19.476 1.00 31.54 139 ALA A N 1
ATOM 869 C CA . ALA A 1 142 ? 22.289 18.213 19.214 1.00 34.33 139 ALA A CA 1
ATOM 870 C C . ALA A 1 142 ? 20.769 18.256 19.462 1.00 31.89 139 ALA A C 1
ATOM 871 O O . ALA A 1 142 ? 20.009 17.650 18.698 1.00 31.04 139 ALA A O 1
ATOM 873 N N . THR A 1 143 ? 20.324 18.879 20.529 1.00 33.09 140 THR A N 1
ATOM 874 C CA . THR A 1 143 ? 18.872 18.946 20.816 1.00 34.26 140 THR A CA 1
ATOM 875 C C . THR A 1 143 ? 18.119 19.666 19.712 1.00 35.73 140 THR A C 1
ATOM 876 O O . THR A 1 143 ? 17.066 19.221 19.201 1.00 31.34 140 THR A O 1
ATOM 880 N N . ALA A 1 144 ? 18.668 20.813 19.264 1.00 30.90 141 ALA A N 1
ATOM 881 C CA . ALA A 1 144 ? 17.999 21.551 18.203 1.00 28.89 141 ALA A CA 1
ATOM 882 C C . ALA A 1 144 ? 18.065 20.797 16.876 1.00 26.94 141 ALA A C 1
ATOM 883 O O . ALA A 1 144 ? 17.084 20.862 16.147 1.00 25.53 141 ALA A O 1
ATOM 885 N N . ASP A 1 145 ? 19.154 20.125 16.549 1.00 23.34 142 ASP A N 1
ATOM 886 C CA . ASP A 1 145 ? 19.257 19.445 15.254 1.00 27.22 142 ASP A CA 1
ATOM 887 C C . ASP A 1 145 ? 18.385 18.161 15.257 1.00 24.28 142 ASP A C 1
ATOM 888 O O . ASP A 1 145 ? 17.612 17.987 14.310 1.00 22.50 142 ASP A O 1
ATOM 893 N N . LEU A 1 146 ? 18.501 17.380 16.302 1.00 21.90 143 LEU A N 1
ATOM 894 C CA . LEU A 1 146 ? 17.742 16.112 16.344 1.00 24.11 143 LEU A CA 1
ATOM 895 C C . LEU A 1 146 ? 16.258 16.423 16.490 1.00 24.04 143 LEU A C 1
ATOM 896 O O . LEU A 1 146 ? 15.471 15.781 15.746 1.00 25.00 143 LEU A O 1
ATOM 901 N N . PHE A 1 147 ? 15.857 17.307 17.399 1.00 22.84 144 PHE A N 1
ATOM 902 C CA . PHE A 1 147 ? 14.405 17.591 17.478 1.00 26.67 144 PHE A CA 1
ATOM 903 C C . PHE A 1 147 ? 13.910 18.403 16.294 1.00 24.95 144 PHE A C 1
ATOM 904 O O . PHE A 1 147 ? 12.748 18.227 15.877 1.00 25.20 144 PHE A O 1
ATOM 912 N N . GLY A 1 148 ? 14.743 19.326 15.767 1.00 20.98 145 GLY A N 1
ATOM 913 C CA . GLY A 1 148 ? 14.229 20.116 14.649 1.00 20.10 145 GLY A CA 1
ATOM 914 C C . GLY A 1 148 ? 13.982 19.309 13.398 1.00 23.17 145 GLY A C 1
ATOM 915 O O . GLY A 1 148 ? 12.882 19.326 12.790 1.00 23.67 145 GLY A O 1
ATOM 916 N N . SER A 1 149 ? 14.967 18.502 12.970 1.00 19.64 146 SER A N 1
ATOM 917 C CA . SER A 1 149 ? 14.822 17.748 11.742 1.00 20.64 146 SER A CA 1
ATOM 918 C C . SER A 1 149 ? 13.687 16.692 11.844 1.00 17.07 146 SER A C 1
ATOM 919 O O . SER A 1 149 ? 12.913 16.500 10.885 1.00 20.99 146 SER A O 1
ATOM 922 N N . ASN A 1 150 ? 13.632 16.013 12.958 1.00 19.88 147 ASN A N 1
ATOM 923 C CA . ASN A 1 150 ? 12.705 14.886 13.104 1.00 16.94 147 ASN A CA 1
ATOM 924 C C . ASN A 1 150 ? 11.308 15.288 13.566 1.00 18.54 147 ASN A C 1
ATOM 925 O O . ASN A 1 150 ? 10.421 14.440 13.445 1.00 18.70 147 ASN A O 1
ATOM 930 N N . ALA A 1 151 ? 11.149 16.475 14.100 1.00 20.91 148 ALA A N 1
ATOM 931 C CA . ALA A 1 151 ? 9.836 16.820 14.634 1.00 20.55 148 ALA A CA 1
ATOM 932 C C . ALA A 1 151 ? 9.387 18.248 14.496 1.00 21.44 148 ALA A C 1
ATOM 933 O O . ALA A 1 151 ? 8.268 18.477 14.014 1.00 20.26 148 ALA A O 1
ATOM 935 N N . ILE A 1 152 ? 10.194 19.224 14.926 1.00 17.66 149 ILE A N 1
ATOM 936 C CA . ILE A 1 152 ? 9.717 20.625 14.853 1.00 20.54 149 ILE A CA 1
ATOM 937 C C . ILE A 1 152 ? 9.584 21.087 13.404 1.00 20.09 149 ILE A C 1
ATOM 938 O O . ILE A 1 152 ? 8.652 21.816 13.084 1.00 20.06 149 ILE A O 1
ATOM 943 N N . ALA A 1 153 ? 10.527 20.784 12.518 1.00 17.84 150 ALA A N 1
ATOM 944 C CA . ALA A 1 153 ? 10.469 21.135 11.097 1.00 21.66 150 ALA A CA 1
ATOM 945 C C . ALA A 1 153 ? 9.257 20.475 10.420 1.00 15.67 150 ALA A C 1
ATOM 946 O O . ALA A 1 153 ? 8.449 21.184 9.821 1.00 19.40 150 ALA A O 1
ATOM 948 N N . PRO A 1 154 ? 9.038 19.172 10.573 1.00 20.09 151 PRO A N 1
ATOM 949 C CA . PRO A 1 154 ? 7.831 18.525 10.058 1.00 19.97 151 PRO A CA 1
ATOM 950 C C . PRO A 1 154 ? 6.600 19.314 10.549 1.00 17.83 151 PRO A C 1
ATOM 951 O O . PRO A 1 154 ? 5.692 19.548 9.713 1.00 18.21 151 PRO A O 1
ATOM 955 N N . TYR A 1 155 ? 6.531 19.697 11.829 1.00 16.28 152 TYR A N 1
ATOM 956 C CA . TYR A 1 155 ? 5.390 20.497 12.312 1.00 19.48 152 TYR A CA 1
ATOM 957 C C . TYR A 1 155 ? 5.173 21.780 11.523 1.00 19.57 152 TYR A C 1
ATOM 958 O O . TYR A 1 155 ? 4.098 22.080 10.974 1.00 19.49 152 TYR A O 1
ATOM 967 N N . PHE A 1 156 ? 6.288 22.567 11.321 1.00 17.54 153 PHE A N 1
ATOM 968 C CA . PHE A 1 156 ? 6.151 23.824 10.599 1.00 22.10 153 PHE A CA 1
ATOM 969 C C . PHE A 1 156 ? 5.861 23.639 9.123 1.00 20.71 153 PHE A C 1
ATOM 970 O O . PHE A 1 156 ? 5.157 24.449 8.509 1.00 21.84 153 PHE A O 1
ATOM 978 N N . LEU A 1 157 ? 6.403 22.567 8.516 1.00 19.40 154 LEU A N 1
ATOM 979 C CA . LEU A 1 157 ? 6.163 22.250 7.111 1.00 18.44 154 LEU A CA 1
ATOM 980 C C . LEU A 1 157 ? 4.685 21.879 6.930 1.00 22.03 154 LEU A C 1
ATOM 981 O O . LEU A 1 157 ? 4.043 22.272 5.929 1.00 24.41 154 LEU A O 1
ATOM 986 N N . ILE A 1 158 ? 4.136 21.050 7.833 1.00 17.83 155 ILE A N 1
ATOM 987 C CA . ILE A 1 158 ? 2.705 20.691 7.712 1.00 18.92 155 ILE A CA 1
ATOM 988 C C . ILE A 1 158 ? 1.814 21.923 7.859 1.00 18.30 155 ILE A C 1
ATOM 989 O O . ILE A 1 158 ? 0.784 22.062 7.132 1.00 17.39 155 ILE A O 1
ATOM 994 N N . LYS A 1 159 ? 2.146 22.800 8.777 1.00 16.90 156 LYS A N 1
ATOM 995 C CA . LYS A 1 159 ? 1.431 24.058 9.016 1.00 23.11 156 LYS A CA 1
ATOM 996 C C . LYS A 1 159 ? 1.454 24.950 7.808 1.00 21.88 156 LYS A C 1
ATOM 997 O O . LYS A 1 159 ? 0.371 25.404 7.310 1.00 19.38 156 LYS A O 1
ATOM 1003 N N . ALA A 1 160 ? 2.625 25.122 7.160 1.00 21.77 157 ALA A N 1
ATOM 1004 C CA . ALA A 1 160 ? 2.706 25.910 5.925 1.00 24.47 157 ALA A CA 1
ATOM 1005 C C . ALA A 1 160 ? 1.924 25.212 4.813 1.00 25.82 157 ALA A C 1
ATOM 1006 O O . ALA A 1 160 ? 1.206 25.884 4.071 1.00 25.53 157 ALA A O 1
ATOM 1008 N N . PHE A 1 161 ? 2.035 23.889 4.685 1.00 18.49 158 PHE A N 1
ATOM 1009 C CA . PHE A 1 161 ? 1.328 23.154 3.663 1.00 17.03 158 PHE A CA 1
ATOM 1010 C C . PHE A 1 161 ? -0.194 23.357 3.785 1.00 18.05 158 PHE A C 1
ATOM 1011 O O . PHE A 1 161 ? -0.873 23.693 2.788 1.00 20.13 158 PHE A O 1
ATOM 1019 N N . ALA A 1 162 ? -0.665 23.215 5.006 1.00 20.14 159 ALA A N 1
ATOM 1020 C CA . ALA A 1 162 ? -2.128 23.354 5.260 1.00 23.18 159 ALA A CA 1
ATOM 1021 C C . ALA A 1 162 ? -2.594 24.788 5.012 1.00 25.37 159 ALA A C 1
ATOM 1022 O O . ALA A 1 162 ? -3.662 25.004 4.431 1.00 23.67 159 ALA A O 1
ATOM 1024 N N . HIS A 1 163 ? -1.786 25.746 5.434 1.00 23.47 160 HIS A N 1
ATOM 1025 C CA A HIS A 1 163 ? -2.135 27.166 5.202 0.50 28.01 160 HIS A CA 1
ATOM 1026 C CA B HIS A 1 163 ? -2.137 27.165 5.202 0.50 27.88 160 HIS A CA 1
ATOM 1027 C C . HIS A 1 163 ? -2.295 27.461 3.719 1.00 24.69 160 HIS A C 1
ATOM 1028 O O . HIS A 1 163 ? -3.233 28.172 3.288 1.00 24.20 160 HIS A O 1
ATOM 1041 N N . ARG A 1 164 ? -1.411 26.923 2.876 1.00 20.28 161 ARG A N 1
ATOM 1042 C CA . ARG A 1 164 ? -1.489 27.142 1.442 1.00 24.41 161 ARG A CA 1
ATOM 1043 C C . ARG A 1 164 ? -2.695 26.473 0.815 1.00 26.86 161 ARG A C 1
ATOM 1044 O O . ARG A 1 164 ? -3.307 27.076 -0.088 1.00 25.10 161 ARG A O 1
ATOM 1052 N N . VAL A 1 165 ? -3.114 25.276 1.320 1.00 23.93 162 VAL A N 1
ATOM 1053 C CA . VAL A 1 165 ? -4.308 24.647 0.720 1.00 23.53 162 VAL A CA 1
ATOM 1054 C C . VAL A 1 165 ? -5.519 25.483 1.205 1.00 21.98 162 VAL A C 1
ATOM 1055 O O . VAL A 1 165 ? -6.357 25.798 0.338 1.00 27.77 162 VAL A O 1
ATOM 1059 N N . ALA A 1 166 ? -5.575 25.855 2.431 1.00 21.43 163 ALA A N 1
ATOM 1060 C CA . ALA A 1 166 ? -6.662 26.644 3.000 1.00 23.15 163 ALA A CA 1
ATOM 1061 C C . ALA A 1 166 ? -6.812 27.985 2.258 1.00 30.79 163 ALA A C 1
ATOM 1062 O O . ALA A 1 166 ? -7.953 28.425 2.068 1.00 29.57 163 ALA A O 1
ATOM 1064 N N . GLY A 1 167 ? -5.729 28.611 1.816 1.00 34.24 164 GLY A N 1
ATOM 1065 C CA . GLY A 1 167 ? -5.811 29.866 1.084 1.00 34.79 164 GLY A CA 1
ATOM 1066 C C . GLY A 1 167 ? -6.157 29.692 -0.393 1.00 36.98 164 GLY A C 1
ATOM 1067 O O . GLY A 1 167 ? -6.297 30.687 -1.118 1.00 36.75 164 GLY A O 1
ATOM 1068 N N . THR A 1 168 ? -6.252 28.479 -0.899 1.00 35.33 165 THR A N 1
ATOM 1069 C CA . THR A 1 168 ? -6.563 28.181 -2.294 1.00 31.31 165 THR A CA 1
ATOM 1070 C C . THR A 1 168 ? -8.069 28.053 -2.405 1.00 34.25 165 THR A C 1
ATOM 1071 O O . THR A 1 168 ? -8.694 27.346 -1.623 1.00 28.42 165 THR A O 1
ATOM 1075 N N . PRO A 1 169 ? -8.651 28.815 -3.323 1.00 36.01 166 PRO A N 1
ATOM 1076 C CA . PRO A 1 169 ? -10.092 28.710 -3.524 1.00 34.79 166 PRO A CA 1
ATOM 1077 C C . PRO A 1 169 ? -10.391 27.221 -3.714 1.00 26.08 166 PRO A C 1
ATOM 1078 O O . PRO A 1 169 ? -9.757 26.509 -4.498 1.00 24.44 166 PRO A O 1
ATOM 1082 N N . ALA A 1 170 ? -11.427 26.719 -3.038 1.00 28.73 167 ALA A N 1
ATOM 1083 C CA . ALA A 1 170 ? -11.791 25.330 -3.145 1.00 27.56 167 ALA A CA 1
ATOM 1084 C C . ALA A 1 170 ? -11.897 24.827 -4.567 1.00 31.31 167 ALA A C 1
ATOM 1085 O O . ALA A 1 170 ? -11.490 23.718 -4.935 1.00 28.83 167 ALA A O 1
ATOM 1087 N N . LYS A 1 171 ? -12.426 25.652 -5.485 1.00 31.55 168 LYS A N 1
ATOM 1088 C CA . LYS A 1 171 ? -12.578 25.182 -6.853 1.00 29.23 168 LYS A CA 1
ATOM 1089 C C . LYS A 1 171 ? -11.216 24.947 -7.486 1.00 32.27 168 LYS A C 1
ATOM 1090 O O . LYS A 1 171 ? -11.185 24.273 -8.512 1.00 35.13 168 LYS A O 1
ATOM 1096 N N . HIS A 1 172 ? -10.122 25.429 -6.877 1.00 29.80 169 HIS A N 1
ATOM 1097 C CA . HIS A 1 172 ? -8.816 25.197 -7.487 1.00 30.57 169 HIS A CA 1
ATOM 1098 C C . HIS A 1 172 ? -7.929 24.229 -6.675 1.00 28.67 169 HIS A C 1
ATOM 1099 O O . HIS A 1 172 ? -6.801 23.976 -7.086 1.00 30.30 169 HIS A O 1
ATOM 1106 N N . ARG A 1 173 ? -8.422 23.761 -5.545 1.00 27.31 170 ARG A N 1
ATOM 1107 C CA . ARG A 1 173 ? -7.632 22.801 -4.751 1.00 26.94 170 ARG A CA 1
ATOM 1108 C C . ARG A 1 173 ? -7.508 21.491 -5.499 1.00 28.18 170 ARG A C 1
ATOM 1109 O O . ARG A 1 173 ? -8.367 21.002 -6.251 1.00 26.49 170 ARG A O 1
ATOM 1117 N N . GLY A 1 174 ? -6.353 20.811 -5.265 1.00 24.23 171 GLY A N 1
ATOM 1118 C CA . GLY A 1 174 ? -6.146 19.492 -5.831 1.00 22.71 171 GLY A CA 1
ATOM 1119 C C . GLY A 1 174 ? -7.095 18.483 -5.184 1.00 22.22 171 GLY A C 1
ATOM 1120 O O . GLY A 1 174 ? -7.854 18.788 -4.240 1.00 24.36 171 GLY A O 1
ATOM 1121 N N . THR A 1 175 ? -7.102 17.263 -5.731 1.00 20.68 172 THR A N 1
ATOM 1122 C CA . THR A 1 175 ? -8.000 16.228 -5.237 1.00 22.73 172 THR A CA 1
ATOM 1123 C C . THR A 1 175 ? -7.371 15.048 -4.517 1.00 23.09 172 THR A C 1
ATOM 1124 O O . THR A 1 175 ? -8.076 14.062 -4.228 1.00 22.31 172 THR A O 1
ATOM 1128 N N . ASN A 1 176 ? -6.078 15.188 -4.170 1.00 21.04 173 ASN A N 1
ATOM 1129 C CA . ASN A 1 176 ? -5.443 14.039 -3.493 1.00 18.09 173 ASN A CA 1
ATOM 1130 C C . ASN A 1 176 ? -4.224 14.583 -2.680 1.00 19.40 173 ASN A C 1
ATOM 1131 O O . ASN A 1 176 ? -3.129 14.314 -3.149 1.00 21.48 173 ASN A O 1
ATOM 1136 N N . TYR A 1 177 ? -4.506 15.301 -1.626 1.00 20.57 174 TYR A N 1
ATOM 1137 C CA . TYR A 1 177 ? -3.406 15.864 -0.813 1.00 18.12 174 TYR A CA 1
ATOM 1138 C C . TYR A 1 177 ? -2.993 14.780 0.206 1.00 18.49 174 TYR A C 1
ATOM 1139 O O . TYR A 1 177 ? -3.798 14.157 0.928 1.00 18.13 174 TYR A O 1
ATOM 1148 N N . SER A 1 178 ? -1.658 14.556 0.277 1.00 17.05 175 SER A N 1
ATOM 1149 C CA . SER A 1 178 ? -1.158 13.541 1.244 1.00 17.74 175 SER A CA 1
ATOM 1150 C C . SER A 1 178 ? 0.149 14.004 1.893 1.00 20.30 175 SER A C 1
ATOM 1151 O O . SER A 1 178 ? 1.011 14.521 1.167 1.00 20.94 175 SER A O 1
ATOM 1154 N N . ILE A 1 179 ? 0.277 13.780 3.181 1.00 17.68 176 ILE A N 1
ATOM 1155 C CA . ILE A 1 179 ? 1.551 14.107 3.878 1.00 19.86 176 ILE A CA 1
ATOM 1156 C C . ILE A 1 179 ? 2.013 12.773 4.458 1.00 16.47 176 ILE A C 1
ATOM 1157 O O . ILE A 1 179 ? 1.239 12.063 5.112 1.00 16.64 176 ILE A O 1
ATOM 1162 N N . ILE A 1 180 ? 3.288 12.415 4.253 1.00 15.29 177 ILE A N 1
ATOM 1163 C CA . ILE A 1 180 ? 3.827 11.176 4.829 1.00 14.38 177 ILE A CA 1
ATOM 1164 C C . ILE A 1 180 ? 5.033 11.564 5.726 1.00 16.53 177 ILE A C 1
ATOM 1165 O O . ILE A 1 180 ? 5.889 12.321 5.263 1.00 17.76 177 ILE A O 1
ATOM 1170 N N . ASN A 1 181 ? 5.008 11.056 6.961 1.00 16.25 178 ASN A N 1
ATOM 1171 C CA . ASN A 1 181 ? 6.122 11.320 7.899 1.00 16.02 178 ASN A CA 1
ATOM 1172 C C . ASN A 1 181 ? 6.899 10.017 8.013 1.00 18.16 178 ASN A C 1
ATOM 1173 O O . ASN A 1 181 ? 6.359 8.943 8.295 1.00 15.77 178 ASN A O 1
ATOM 1178 N N . MET A 1 182 ? 8.270 10.145 7.824 1.00 15.70 179 MET A N 1
ATOM 1179 C CA . MET A 1 182 ? 9.059 8.931 7.995 1.00 16.38 179 MET A CA 1
ATOM 1180 C C . MET A 1 182 ? 9.381 8.724 9.460 1.00 19.26 179 MET A C 1
ATOM 1181 O O . MET A 1 182 ? 10.122 9.514 10.047 1.00 16.20 179 MET A O 1
ATOM 1186 N N . VAL A 1 183 ? 8.773 7.695 10.080 1.00 15.40 180 VAL A N 1
ATOM 1187 C CA . VAL A 1 183 ? 8.982 7.408 11.487 1.00 13.81 180 VAL A CA 1
ATOM 1188 C C . VAL A 1 183 ? 9.916 6.206 11.639 1.00 16.65 180 VAL A C 1
ATOM 1189 O O . VAL A 1 183 ? 10.826 6.104 10.774 1.00 17.55 180 VAL A O 1
ATOM 1193 N N . ASP A 1 184 ? 9.805 5.342 12.616 1.00 14.92 181 ASP A N 1
ATOM 1194 C CA . ASP A 1 184 ? 10.798 4.256 12.818 1.00 15.36 181 ASP A CA 1
ATOM 1195 C C . ASP A 1 184 ? 10.090 3.104 13.459 1.00 17.35 181 ASP A C 1
ATOM 1196 O O . ASP A 1 184 ? 9.587 3.259 14.571 1.00 18.09 181 ASP A O 1
ATOM 1201 N N . ALA A 1 185 ? 10.033 1.934 12.816 1.00 15.57 182 ALA A N 1
ATOM 1202 C CA . ALA A 1 185 ? 9.335 0.803 13.410 1.00 17.53 182 ALA A CA 1
ATOM 1203 C C . ALA A 1 185 ? 9.864 0.335 14.768 1.00 17.44 182 ALA A C 1
ATOM 1204 O O . ALA A 1 185 ? 9.134 -0.351 15.470 1.00 19.30 182 ALA A O 1
ATOM 1206 N N . MET A 1 186 ? 11.133 0.652 15.041 1.00 18.48 183 MET A N 1
ATOM 1207 C CA . MET A 1 186 ? 11.854 0.126 16.189 1.00 18.00 183 MET A CA 1
ATOM 1208 C C . MET A 1 186 ? 12.072 1.020 17.387 1.00 22.12 183 MET A C 1
ATOM 1209 O O . MET A 1 186 ? 12.628 0.619 18.447 1.00 20.52 183 MET A O 1
ATOM 1214 N N . THR A 1 187 ? 11.588 2.268 17.281 1.00 20.97 184 THR A N 1
ATOM 1215 C CA . THR A 1 187 ? 11.738 3.185 18.417 1.00 21.31 184 THR A CA 1
ATOM 1216 C C . THR A 1 187 ? 11.049 2.702 19.677 1.00 23.52 184 THR A C 1
ATOM 1217 O O . THR A 1 187 ? 11.431 3.146 20.771 1.00 20.44 184 THR A O 1
ATOM 1221 N N . ASN A 1 188 ? 10.015 1.854 19.633 1.00 20.01 185 ASN A N 1
ATOM 1222 C CA . ASN A 1 188 ? 9.438 1.308 20.852 1.00 20.92 185 ASN A CA 1
ATOM 1223 C C . ASN A 1 188 ? 10.316 0.249 21.559 1.00 19.65 185 ASN A C 1
ATOM 1224 O O . ASN A 1 188 ? 10.009 -0.222 22.663 1.00 19.30 185 ASN A O 1
ATOM 1229 N N . GLN A 1 189 ? 11.412 -0.132 20.950 1.00 17.45 186 GLN A N 1
ATOM 1230 C CA . GLN A 1 189 ? 12.445 -1.086 21.488 1.00 15.49 186 GLN A CA 1
ATOM 1231 C C . GLN A 1 189 ? 13.724 -0.250 21.285 1.00 20.28 186 GLN A C 1
ATOM 1232 O O . GLN A 1 189 ? 14.483 -0.396 20.333 1.00 22.13 186 GLN A O 1
ATOM 1238 N N . PRO A 1 190 ? 13.877 0.741 22.148 1.00 20.50 187 PRO A N 1
ATOM 1239 C CA . PRO A 1 190 ? 14.928 1.737 21.939 1.00 23.54 187 PRO A CA 1
ATOM 1240 C C . PRO A 1 190 ? 16.341 1.334 21.618 1.00 23.09 187 PRO A C 1
ATOM 1241 O O . PRO A 1 190 ? 16.764 0.386 22.272 1.00 24.94 187 PRO A O 1
ATOM 1245 N N . LEU A 1 191 ? 17.000 2.053 20.727 1.00 24.08 188 LEU A N 1
ATOM 1246 C CA . LEU A 1 191 ? 18.422 1.773 20.442 1.00 23.84 188 LEU A CA 1
ATOM 1247 C C . LEU A 1 191 ? 19.182 2.460 21.586 1.00 26.31 188 LEU A C 1
ATOM 1248 O O . LEU A 1 191 ? 19.105 3.673 21.797 1.00 23.23 188 LEU A O 1
ATOM 1253 N N . LEU A 1 192 ? 19.942 1.675 22.385 1.00 26.23 189 LEU A N 1
ATOM 1254 C CA . LEU A 1 192 ? 20.648 2.309 23.514 1.00 27.19 189 LEU A CA 1
ATOM 1255 C C . LEU A 1 192 ? 21.530 3.477 23.144 1.00 24.93 189 LEU A C 1
ATOM 1256 O O . LEU A 1 192 ? 22.355 3.443 22.201 1.00 26.93 189 LEU A O 1
ATOM 1261 N N . GLY A 1 193 ? 21.357 4.604 23.856 1.00 23.28 190 GLY A N 1
ATOM 1262 C CA . GLY A 1 193 ? 22.166 5.791 23.642 1.00 23.45 190 GLY A CA 1
ATOM 1263 C C . GLY A 1 193 ? 21.621 6.874 22.722 1.00 24.66 190 GLY A C 1
ATOM 1264 O O . GLY A 1 193 ? 22.201 7.946 22.516 1.00 23.27 190 GLY A O 1
ATOM 1265 N N . TYR A 1 194 ? 20.445 6.612 22.147 1.00 22.66 191 TYR A N 1
ATOM 1266 C CA . TYR A 1 194 ? 19.829 7.583 21.213 1.00 22.99 191 TYR A CA 1
ATOM 1267 C C . TYR A 1 194 ? 18.545 8.207 21.725 1.00 22.61 191 TYR A C 1
ATOM 1268 O O . TYR A 1 194 ? 17.586 8.457 20.946 1.00 21.04 191 TYR A O 1
ATOM 1277 N N . THR A 1 195 ? 18.531 8.598 22.990 1.00 19.84 192 THR A N 1
ATOM 1278 C CA . THR A 1 195 ? 17.359 9.168 23.615 1.00 22.50 192 THR A CA 1
ATOM 1279 C C . THR A 1 195 ? 16.682 10.318 22.906 1.00 20.72 192 THR A C 1
ATOM 1280 O O . THR A 1 195 ? 15.459 10.249 22.718 1.00 21.51 192 THR A O 1
ATOM 1284 N N . ILE A 1 196 ? 17.423 11.359 22.497 1.00 20.67 193 ILE A N 1
ATOM 1285 C CA . ILE A 1 196 ? 16.790 12.498 21.856 1.00 21.30 193 ILE A CA 1
ATOM 1286 C C . ILE A 1 196 ? 16.195 12.086 20.511 1.00 25.02 193 ILE A C 1
ATOM 1287 O O . ILE A 1 196 ? 15.053 12.504 20.194 1.00 20.86 193 ILE A O 1
ATOM 1292 N N . TYR A 1 197 ? 16.942 11.279 19.742 1.00 24.53 194 TYR A N 1
ATOM 1293 C CA . TYR A 1 197 ? 16.378 10.800 18.474 1.00 21.84 194 TYR A CA 1
ATOM 1294 C C . TYR A 1 197 ? 15.076 10.046 18.718 1.00 26.81 194 TYR A C 1
ATOM 1295 O O . TYR A 1 197 ? 14.063 10.252 18.007 1.00 21.46 194 TYR A O 1
ATOM 1304 N N . THR A 1 198 ? 15.084 9.126 19.672 1.00 20.01 195 THR A N 1
ATOM 1305 C CA . THR A 1 198 ? 13.885 8.316 19.985 1.00 21.77 195 THR A CA 1
ATOM 1306 C C . THR A 1 198 ? 12.707 9.169 20.393 1.00 21.32 195 THR A C 1
ATOM 1307 O O . THR A 1 198 ? 11.520 8.996 20.017 1.00 17.85 195 THR A O 1
ATOM 1311 N N . MET A 1 199 ? 13.022 10.177 21.237 1.00 17.05 196 MET A N 1
ATOM 1312 C CA . MET A 1 199 ? 11.945 11.123 21.670 1.00 19.24 196 MET A CA 1
ATOM 1313 C C . MET A 1 199 ? 11.373 11.872 20.462 1.00 20.49 196 MET A C 1
ATOM 1314 O O . MET A 1 199 ? 10.147 12.098 20.382 1.00 18.76 196 MET A O 1
ATOM 1319 N N . ALA A 1 200 ? 12.204 12.322 19.528 1.00 18.85 197 ALA A N 1
ATOM 1320 C CA . ALA A 1 200 ? 11.758 13.116 18.398 1.00 19.89 197 ALA A CA 1
ATOM 1321 C C . ALA A 1 200 ? 10.919 12.276 17.434 1.00 18.67 197 ALA A C 1
ATOM 1322 O O . ALA A 1 200 ? 9.937 12.839 16.928 1.00 17.72 197 ALA A O 1
ATOM 1324 N N . LYS A 1 201 ? 11.204 10.991 17.354 1.00 17.84 198 LYS A N 1
ATOM 1325 C CA . LYS A 1 201 ? 10.344 10.172 16.426 1.00 16.82 198 LYS A CA 1
ATOM 1326 C C . LYS A 1 201 ? 9.021 9.951 17.184 1.00 19.49 198 LYS A C 1
ATOM 1327 O O . LYS A 1 201 ? 7.986 9.889 16.539 1.00 18.31 198 LYS A O 1
ATOM 1333 N N . GLY A 1 202 ? 9.026 9.807 18.513 1.00 15.84 199 GLY A N 1
ATOM 1334 C CA . GLY A 1 202 ? 7.737 9.647 19.207 1.00 18.56 199 GLY A CA 1
ATOM 1335 C C . GLY A 1 202 ? 6.902 10.933 18.973 1.00 18.26 199 GLY A C 1
ATOM 1336 O O . GLY A 1 202 ? 5.676 10.889 18.822 1.00 17.94 199 GLY A O 1
ATOM 1337 N N . ALA A 1 203 ? 7.548 12.113 18.929 1.00 19.60 200 ALA A N 1
ATOM 1338 C CA . ALA A 1 203 ? 6.756 13.349 18.724 1.00 18.01 200 ALA A CA 1
ATOM 1339 C C . ALA A 1 203 ? 6.214 13.402 17.291 1.00 19.20 200 ALA A C 1
ATOM 1340 O O . ALA A 1 203 ? 5.108 13.929 17.041 1.00 19.67 200 ALA A O 1
ATOM 1342 N N . LEU A 1 204 ? 6.983 12.833 16.387 1.00 16.66 201 LEU A N 1
ATOM 1343 C CA . LEU A 1 204 ? 6.558 12.745 14.984 1.00 15.96 201 LEU A CA 1
ATOM 1344 C C . LEU A 1 204 ? 5.340 11.819 14.835 1.00 16.08 201 LEU A C 1
ATOM 1345 O O . LEU A 1 204 ? 4.493 12.125 13.949 1.00 17.48 201 LEU A O 1
ATOM 1350 N N . GLU A 1 205 ? 5.260 10.770 15.628 1.00 15.44 202 GLU A N 1
ATOM 1351 C CA . GLU A 1 205 ? 4.075 9.878 15.589 1.00 14.03 202 GLU A CA 1
ATOM 1352 C C . GLU A 1 205 ? 2.866 10.725 16.122 1.00 18.77 202 GLU A C 1
ATOM 1353 O O . GLU A 1 205 ? 1.780 10.662 15.539 1.00 17.34 202 GLU A O 1
ATOM 1359 N N . GLY A 1 206 ? 3.109 11.493 17.180 1.00 17.18 203 GLY A N 1
ATOM 1360 C CA . GLY A 1 206 ? 2.056 12.357 17.728 1.00 20.73 203 GLY A CA 1
ATOM 1361 C C . GLY A 1 206 ? 1.626 13.406 16.703 1.00 20.76 203 GLY A C 1
ATOM 1362 O O . GLY A 1 206 ? 0.414 13.706 16.509 1.00 16.92 203 GLY A O 1
ATOM 1363 N N . LEU A 1 207 ? 2.568 13.958 15.930 1.00 19.38 204 LEU A N 1
ATOM 1364 C CA . LEU A 1 207 ? 2.189 14.937 14.902 1.00 18.18 204 LEU A CA 1
ATOM 1365 C C . LEU A 1 207 ? 1.336 14.244 13.845 1.00 18.30 204 LEU A C 1
ATOM 1366 O O . LEU A 1 207 ? 0.386 14.827 13.318 1.00 17.42 204 LEU A O 1
ATOM 1371 N N . THR A 1 208 ? 1.684 13.011 13.456 1.00 16.98 205 THR A N 1
ATOM 1372 C CA . THR A 1 208 ? 0.930 12.261 12.450 1.00 15.44 205 THR A CA 1
ATOM 1373 C C . THR A 1 208 ? -0.546 12.134 12.877 1.00 20.80 205 THR A C 1
ATOM 1374 O O . THR A 1 208 ? -1.445 12.391 12.058 1.00 17.22 205 THR A O 1
ATOM 1378 N N . ARG A 1 209 ? -0.784 11.680 14.104 1.00 14.47 206 ARG A N 1
ATOM 1379 C CA . ARG A 1 209 ? -2.211 11.540 14.531 1.00 16.41 206 ARG A CA 1
ATOM 1380 C C . ARG A 1 209 ? -2.887 12.915 14.713 1.00 15.61 206 ARG A C 1
ATOM 1381 O O . ARG A 1 209 ? -4.044 13.025 14.261 1.00 17.91 206 ARG A O 1
ATOM 1389 N N . SER A 1 210 ? -2.232 13.894 15.316 1.00 15.39 207 SER A N 1
ATOM 1390 C CA . SER A 1 210 ? -2.903 15.202 15.558 1.00 17.20 207 SER A CA 1
ATOM 1391 C C . SER A 1 210 ? -3.220 15.923 14.283 1.00 18.38 207 SER A C 1
ATOM 1392 O O . SER A 1 210 ? -4.365 16.424 14.069 1.00 18.19 207 SER A O 1
ATOM 1395 N N . ALA A 1 211 ? -2.278 15.950 13.346 1.00 16.40 208 ALA A N 1
ATOM 1396 C CA . ALA A 1 211 ? -2.471 16.572 12.050 1.00 17.71 208 ALA A CA 1
ATOM 1397 C C . ALA A 1 211 ? -3.488 15.790 11.236 1.00 15.72 208 ALA A C 1
ATOM 1398 O O . ALA A 1 211 ? -4.276 16.467 10.539 1.00 18.53 208 ALA A O 1
ATOM 1400 N N . ALA A 1 212 ? -3.544 14.446 11.340 1.00 14.88 209 ALA A N 1
ATOM 1401 C CA . ALA A 1 212 ? -4.509 13.697 10.553 1.00 15.05 209 ALA A CA 1
ATOM 1402 C C . ALA A 1 212 ? -5.921 14.149 11.055 1.00 16.17 209 ALA A C 1
ATOM 1403 O O . ALA A 1 212 ? -6.744 14.366 10.126 1.00 19.55 209 ALA A O 1
ATOM 1405 N N . LEU A 1 213 ? -6.062 14.283 12.334 1.00 17.68 210 LEU A N 1
ATOM 1406 C CA . LEU A 1 213 ? -7.449 14.651 12.780 1.00 17.97 210 LEU A CA 1
ATOM 1407 C C . LEU A 1 213 ? -7.827 16.068 12.343 1.00 22.16 210 LEU A C 1
ATOM 1408 O O . LEU A 1 213 ? -8.961 16.323 11.846 1.00 23.62 210 LEU A O 1
ATOM 1413 N N . GLU A 1 214 ? -6.931 17.002 12.591 1.00 16.37 211 GLU A N 1
ATOM 1414 C CA . GLU A 1 214 ? -7.141 18.422 12.356 1.00 19.20 211 GLU A CA 1
ATOM 1415 C C . GLU A 1 214 ? -7.304 18.824 10.904 1.00 18.25 211 GLU A C 1
ATOM 1416 O O . GLU A 1 214 ? -8.024 19.826 10.626 1.00 20.16 211 GLU A O 1
ATOM 1422 N N . LEU A 1 215 ? -6.608 18.154 10.000 1.00 19.57 212 LEU A N 1
ATOM 1423 C CA . LEU A 1 215 ? -6.613 18.432 8.596 1.00 17.46 212 LEU A CA 1
ATOM 1424 C C . LEU A 1 215 ? -7.592 17.637 7.776 1.00 18.75 212 LEU A C 1
ATOM 1425 O O . LEU A 1 215 ? -7.701 17.831 6.576 1.00 19.79 212 LEU A O 1
ATOM 1430 N N . ALA A 1 216 ? -8.238 16.651 8.458 1.00 17.41 213 ALA A N 1
ATOM 1431 C CA . ALA A 1 216 ? -9.208 15.826 7.736 1.00 17.51 213 ALA A CA 1
ATOM 1432 C C . ALA A 1 216 ? -10.347 16.665 7.077 1.00 17.13 213 ALA A C 1
ATOM 1433 O O . ALA A 1 216 ? -10.732 16.237 5.975 1.00 19.47 213 ALA A O 1
ATOM 1435 N N . PRO A 1 217 ? -10.779 17.733 7.698 1.00 20.15 214 PRO A N 1
ATOM 1436 C CA . PRO A 1 217 ? -11.834 18.579 7.043 1.00 21.53 214 PRO A CA 1
ATOM 1437 C C . PRO A 1 217 ? -11.338 19.103 5.707 1.00 25.43 214 PRO A C 1
ATOM 1438 O O . PRO A 1 217 ? -12.099 19.197 4.737 1.00 25.58 214 PRO A O 1
ATOM 1442 N N . LEU A 1 218 ? -10.047 19.415 5.494 1.00 20.92 215 LEU A N 1
ATOM 1443 C CA . LEU A 1 218 ? -9.521 19.792 4.198 1.00 24.68 215 LEU A CA 1
ATOM 1444 C C . LEU A 1 218 ? -9.150 18.630 3.298 1.00 23.07 215 LEU A C 1
ATOM 1445 O O . LEU A 1 218 ? -8.594 18.812 2.188 1.00 21.56 215 LEU A O 1
ATOM 1450 N N . GLN A 1 219 ? -9.441 17.382 3.689 1.00 19.83 216 GLN A N 1
ATOM 1451 C CA . GLN A 1 219 ? -9.147 16.204 2.921 1.00 20.44 216 GLN A CA 1
ATOM 1452 C C . GLN A 1 219 ? -7.645 15.971 2.719 1.00 21.13 216 GLN A C 1
ATOM 1453 O O . GLN A 1 219 ? -7.239 15.432 1.700 1.00 21.56 216 GLN A O 1
ATOM 1459 N N . ILE A 1 220 ? -6.872 16.438 3.697 1.00 19.63 217 ILE A N 1
ATOM 1460 C CA . ILE A 1 220 ? -5.390 16.222 3.610 1.00 18.22 217 ILE A CA 1
ATOM 1461 C C . ILE A 1 220 ? -5.081 14.980 4.489 1.00 15.12 217 ILE A C 1
ATOM 1462 O O . ILE A 1 220 ? -5.393 15.135 5.671 1.00 21.13 217 ILE A O 1
ATOM 1467 N N . ARG A 1 221 ? -4.594 13.896 3.926 1.00 17.41 218 ARG A N 1
ATOM 1468 C CA . ARG A 1 221 ? -4.317 12.689 4.706 1.00 15.70 218 ARG A CA 1
ATOM 1469 C C . ARG A 1 221 ? -2.880 12.815 5.288 1.00 16.54 218 ARG A C 1
ATOM 1470 O O . ARG A 1 221 ? -2.079 13.526 4.642 1.00 16.36 218 ARG A O 1
ATOM 1478 N N . VAL A 1 222 ? -2.751 12.251 6.457 1.00 15.73 219 VAL A N 1
ATOM 1479 C CA . VAL A 1 222 ? -1.373 12.392 7.110 1.00 15.13 219 VAL A CA 1
ATOM 1480 C C . VAL A 1 222 ? -1.091 10.978 7.642 1.00 15.90 219 VAL A C 1
ATOM 1481 O O . VAL A 1 222 ? -1.817 10.505 8.544 1.00 15.61 219 VAL A O 1
ATOM 1485 N N . ASN A 1 223 ? 0.009 10.353 7.185 1.00 15.05 220 ASN A N 1
ATOM 1486 C CA . ASN A 1 223 ? 0.291 8.976 7.620 1.00 15.93 220 ASN A CA 1
ATOM 1487 C C . ASN A 1 223 ? 1.848 8.839 7.784 1.00 17.71 220 ASN A C 1
ATOM 1488 O O . ASN A 1 223 ? 2.533 9.807 7.459 1.00 16.73 220 ASN A O 1
ATOM 1493 N N . GLY A 1 224 ? 2.174 7.746 8.453 1.00 18.57 221 GLY A N 1
ATOM 1494 C CA . GLY A 1 224 ? 3.648 7.538 8.654 1.00 18.81 221 GLY A CA 1
ATOM 1495 C C . GLY A 1 224 ? 4.053 6.229 7.988 1.00 17.51 221 GLY A C 1
ATOM 1496 O O . GLY A 1 224 ? 3.278 5.271 7.799 1.00 17.73 221 GLY A O 1
ATOM 1497 N N . VAL A 1 225 ? 5.392 6.128 7.676 1.00 17.64 222 VAL A N 1
ATOM 1498 C CA . VAL A 1 225 ? 6.005 4.897 7.166 1.00 13.43 222 VAL A CA 1
ATOM 1499 C C . VAL A 1 225 ? 7.223 4.665 8.113 1.00 17.86 222 VAL A C 1
ATOM 1500 O O . VAL A 1 225 ? 7.958 5.643 8.233 1.00 16.33 222 VAL A O 1
ATOM 1504 N N . GLY A 1 226 ? 7.309 3.476 8.682 1.00 15.66 223 GLY A N 1
ATOM 1505 C CA . GLY A 1 226 ? 8.448 3.320 9.642 1.00 16.67 223 GLY A CA 1
ATOM 1506 C C . GLY A 1 226 ? 9.344 2.169 9.272 1.00 15.42 223 GLY A C 1
ATOM 1507 O O . GLY A 1 226 ? 9.023 0.993 9.412 1.00 16.23 223 GLY A O 1
ATOM 1508 N N . PRO A 1 227 ? 10.483 2.498 8.631 1.00 15.07 224 PRO A N 1
ATOM 1509 C CA . PRO A 1 227 ? 11.421 1.421 8.272 1.00 15.57 224 PRO A CA 1
ATOM 1510 C C . PRO A 1 227 ? 11.935 0.825 9.562 1.00 13.58 224 PRO A C 1
ATOM 1511 O O . PRO A 1 227 ? 11.945 1.324 10.680 1.00 18.72 224 PRO A O 1
ATOM 1515 N N . GLY A 1 228 ? 12.533 -0.403 9.469 1.00 16.98 225 GLY A N 1
ATOM 1516 C CA . GLY A 1 228 ? 13.190 -1.133 10.543 1.00 15.73 225 GLY A CA 1
ATOM 1517 C C . GLY A 1 228 ? 14.724 -0.910 10.293 1.00 18.51 225 GLY A C 1
ATOM 1518 O O . GLY A 1 228 ? 15.313 0.062 10.821 1.00 20.70 225 GLY A O 1
ATOM 1519 N N . LEU A 1 229 ? 15.312 -1.762 9.457 1.00 19.66 226 LEU A N 1
ATOM 1520 C CA . LEU A 1 229 ? 16.750 -1.545 9.110 1.00 17.86 226 LEU A CA 1
ATOM 1521 C C . LEU A 1 229 ? 16.765 -1.428 7.593 1.00 16.48 226 LEU A C 1
ATOM 1522 O O . LEU A 1 229 ? 16.177 -2.326 6.923 1.00 21.54 226 LEU A O 1
ATOM 1527 N N . SER A 1 230 ? 17.309 -0.354 7.028 1.00 17.73 227 SER A N 1
ATOM 1528 C CA . SER A 1 230 ? 17.327 -0.134 5.601 1.00 18.41 227 SER A CA 1
ATOM 1529 C C . SER A 1 230 ? 18.668 0.455 5.098 1.00 23.60 227 SER A C 1
ATOM 1530 O O . SER A 1 230 ? 19.214 1.366 5.732 1.00 25.02 227 SER A O 1
ATOM 1533 N N . VAL A 1 231 ? 19.097 -0.081 3.972 1.00 23.65 228 VAL A N 1
ATOM 1534 C CA . VAL A 1 231 ? 20.326 0.354 3.309 1.00 23.89 228 VAL A CA 1
ATOM 1535 C C . VAL A 1 231 ? 21.483 0.587 4.276 1.00 24.62 228 VAL A C 1
ATOM 1536 O O . VAL A 1 231 ? 22.059 1.676 4.390 1.00 26.47 228 VAL A O 1
ATOM 1540 N N . LEU A 1 232 ? 21.823 -0.409 5.053 1.00 21.91 229 LEU A N 1
ATOM 1541 C CA . LEU A 1 232 ? 22.811 -0.370 6.113 1.00 25.69 229 LEU A CA 1
ATOM 1542 C C . LEU A 1 232 ? 24.267 -0.234 5.615 1.00 29.64 229 LEU A C 1
ATOM 1543 O O . LEU A 1 232 ? 25.104 0.273 6.370 1.00 33.99 229 LEU A O 1
ATOM 1548 N N . VAL A 1 233 ? 24.512 -0.730 4.438 1.00 29.82 230 VAL A N 1
ATOM 1549 C CA . VAL A 1 233 ? 25.866 -0.715 3.868 1.00 43.14 230 VAL A CA 1
ATOM 1550 C C . VAL A 1 233 ? 26.673 0.551 4.091 1.00 48.23 230 VAL A C 1
ATOM 1551 O O . VAL A 1 233 ? 27.791 0.525 4.616 1.00 50.11 230 VAL A O 1
ATOM 1555 N N . ASP A 1 234 ? 26.133 1.695 3.690 1.00 51.74 231 ASP A N 1
ATOM 1556 C CA . ASP A 1 234 ? 26.813 2.964 3.808 1.00 58.94 231 ASP A CA 1
ATOM 1557 C C . ASP A 1 234 ? 27.104 3.452 5.213 1.00 61.62 231 ASP A C 1
ATOM 1558 O O . ASP A 1 234 ? 28.038 4.250 5.406 1.00 61.82 231 ASP A O 1
ATOM 1563 N N . ASP A 1 235 ? 26.345 2.997 6.196 1.00 60.20 232 ASP A N 1
ATOM 1564 C CA . ASP A 1 235 ? 26.464 3.414 7.576 1.00 61.24 232 ASP A CA 1
ATOM 1565 C C . ASP A 1 235 ? 27.190 2.488 8.534 1.00 58.59 232 ASP A C 1
ATOM 1566 O O . ASP A 1 235 ? 27.508 2.887 9.665 1.00 57.56 232 ASP A O 1
ATOM 1571 N N . MET A 1 236 ? 27.430 1.237 8.147 1.00 56.05 233 MET A N 1
ATOM 1572 C CA . MET A 1 236 ? 28.100 0.302 9.035 1.00 52.29 233 MET A CA 1
ATOM 1573 C C . MET A 1 236 ? 29.203 -0.483 8.313 1.00 51.82 233 MET A C 1
ATOM 1574 O O . MET A 1 236 ? 29.065 -0.803 7.136 1.00 53.98 233 MET A O 1
ATOM 1579 N N . PRO A 1 237 ? 30.251 -0.804 9.055 1.00 52.38 234 PRO A N 1
ATOM 1580 C CA . PRO A 1 237 ? 31.358 -1.594 8.536 1.00 52.80 234 PRO A CA 1
ATOM 1581 C C . PRO A 1 237 ? 30.873 -3.037 8.350 1.00 51.71 234 PRO A C 1
ATOM 1582 O O . PRO A 1 237 ? 30.014 -3.535 9.081 1.00 50.28 234 PRO A O 1
ATOM 1586 N N . PRO A 1 238 ? 31.456 -3.730 7.383 1.00 50.63 235 PRO A N 1
ATOM 1587 C CA . PRO A 1 238 ? 31.109 -5.095 7.051 1.00 46.36 235 PRO A CA 1
ATOM 1588 C C . PRO A 1 238 ? 30.657 -6.008 8.154 1.00 42.35 235 PRO A C 1
ATOM 1589 O O . PRO A 1 238 ? 29.556 -6.581 8.096 1.00 38.49 235 PRO A O 1
ATOM 1593 N N . ALA A 1 239 ? 31.521 -6.250 9.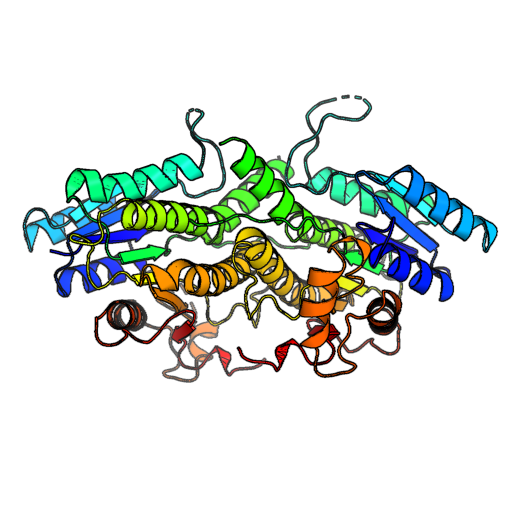142 1.00 38.08 236 ALA A N 1
ATOM 1594 C CA . ALA A 1 239 ? 31.194 -7.139 10.234 1.00 40.55 236 ALA A CA 1
ATOM 1595 C C . ALA A 1 239 ? 29.993 -6.688 11.055 1.00 40.22 236 ALA A C 1
ATOM 1596 O O . ALA A 1 239 ? 29.198 -7.530 11.503 1.00 39.23 236 ALA A O 1
ATOM 1598 N N . VAL A 1 240 ? 29.852 -5.385 11.266 1.00 41.57 237 VAL A N 1
ATOM 1599 C CA . VAL A 1 240 ? 28.706 -4.885 12.050 1.00 43.49 237 VAL A CA 1
ATOM 1600 C C . VAL A 1 240 ? 27.445 -4.976 11.183 1.00 44.71 237 VAL A C 1
ATOM 1601 O O . VAL A 1 240 ? 26.371 -5.369 11.622 1.00 42.10 237 VAL A O 1
ATOM 1605 N N . TRP A 1 241 ? 27.625 -4.638 9.906 1.00 39.04 238 TRP A N 1
ATOM 1606 C CA . TRP A 1 241 ? 26.515 -4.699 8.967 1.00 44.52 238 TRP A CA 1
ATOM 1607 C C . TRP A 1 241 ? 25.970 -6.120 8.929 1.00 42.74 238 TRP A C 1
ATOM 1608 O O . TRP A 1 241 ? 24.751 -6.322 9.051 1.00 35.53 238 TRP A O 1
ATOM 1619 N N . GLU A 1 242 ? 26.880 -7.101 8.787 1.00 37.27 239 GLU A N 1
ATOM 1620 C CA . GLU A 1 242 ? 26.419 -8.485 8.737 1.00 39.78 239 GLU A CA 1
ATOM 1621 C C . GLU A 1 242 ? 25.663 -8.897 9.997 1.00 36.65 239 GLU A C 1
ATOM 1622 O O . GLU A 1 242 ? 24.595 -9.541 9.934 1.00 37.68 239 GLU A O 1
ATOM 1628 N N . GLY A 1 243 ? 26.208 -8.561 11.163 1.00 36.85 240 GLY A N 1
ATOM 1629 C CA . GLY A 1 243 ? 25.590 -8.899 12.426 1.00 35.26 240 GLY A CA 1
ATOM 1630 C C . GLY A 1 243 ? 24.199 -8.325 12.663 1.00 41.60 240 GLY A C 1
ATOM 1631 O O . GLY A 1 243 ? 23.338 -8.994 13.267 1.00 40.40 240 GLY A O 1
ATOM 1632 N N . HIS A 1 244 ? 23.944 -7.088 12.257 1.00 39.38 241 HIS A N 1
ATOM 1633 C CA . HIS A 1 244 ? 22.627 -6.477 12.498 1.00 39.85 241 HIS A CA 1
ATOM 1634 C C . HIS A 1 244 ? 21.543 -7.101 11.596 1.00 38.43 241 HIS A C 1
ATOM 1635 O O . HIS A 1 244 ? 20.448 -7.514 11.974 1.00 37.65 241 HIS A O 1
ATOM 1642 N N . ARG A 1 245 ? 21.944 -7.128 10.329 1.00 34.20 242 ARG A N 1
ATOM 1643 C CA . ARG A 1 245 ? 21.065 -7.625 9.285 1.00 37.26 242 ARG A CA 1
ATOM 1644 C C . ARG A 1 245 ? 20.584 -9.027 9.499 1.00 37.44 242 ARG A C 1
ATOM 1645 O O . ARG A 1 245 ? 19.429 -9.354 9.186 1.00 33.26 242 ARG A O 1
ATOM 1653 N N . SER A 1 246 ? 21.322 -9.900 10.179 1.00 32.12 243 SER A N 1
ATOM 1654 C CA . SER A 1 246 ? 20.966 -11.256 10.472 1.00 36.17 243 SER A CA 1
ATOM 1655 C C . SER A 1 246 ? 19.839 -11.480 11.469 1.00 30.25 243 SER A C 1
ATOM 1656 O O . SER A 1 246 ? 19.284 -12.580 11.537 1.00 33.44 243 SER A O 1
ATOM 1659 N N . LYS A 1 247 ? 19.405 -10.419 12.182 1.00 26.83 244 LYS A N 1
ATOM 1660 C CA . LYS A 1 247 ? 18.336 -10.600 13.151 1.00 27.12 244 LYS A CA 1
ATOM 1661 C C . LYS A 1 247 ? 16.939 -10.275 12.497 1.00 22.67 244 LYS A C 1
ATOM 1662 O O . LYS A 1 247 ? 16.012 -10.517 13.262 1.00 23.88 244 LYS A O 1
ATOM 1668 N N . VAL A 1 248 ? 16.961 -9.849 11.262 1.00 22.97 245 VAL A N 1
ATOM 1669 C CA . VAL A 1 248 ? 15.609 -9.551 10.642 1.00 18.16 245 VAL A CA 1
ATOM 1670 C C . VAL A 1 248 ? 14.930 -10.856 10.274 1.00 20.92 245 VAL A C 1
ATOM 1671 O O . VAL A 1 248 ? 15.407 -11.638 9.435 1.00 22.13 245 VAL A O 1
ATOM 1675 N N . PRO A 1 249 ? 13.743 -11.145 10.800 1.00 19.69 246 PRO A N 1
ATOM 1676 C CA . PRO A 1 249 ? 13.103 -12.425 10.530 1.00 20.08 246 PRO A CA 1
ATOM 1677 C C . PRO A 1 249 ? 12.907 -12.725 9.076 1.00 17.52 246 PRO A C 1
ATOM 1678 O O . PRO A 1 249 ? 13.164 -13.846 8.572 1.00 19.77 246 PRO A O 1
ATOM 1682 N N . LEU A 1 250 ? 12.368 -11.789 8.317 1.00 18.12 247 LEU A N 1
ATOM 1683 C CA . LEU A 1 250 ? 12.123 -11.915 6.903 1.00 19.51 247 LEU A CA 1
ATOM 1684 C C . LEU A 1 250 ? 13.387 -11.508 6.106 1.00 19.41 247 LEU A C 1
ATOM 1685 O O . LEU A 1 250 ? 13.878 -10.383 6.075 1.00 20.09 247 LEU A O 1
ATOM 1690 N N . TYR A 1 251 ? 13.939 -12.548 5.449 1.00 21.74 248 TYR A N 1
ATOM 1691 C CA . TYR A 1 251 ? 15.081 -12.452 4.585 1.00 20.81 248 TYR A CA 1
ATOM 1692 C C . TYR A 1 251 ? 16.439 -12.302 5.261 1.00 24.54 248 TYR A C 1
ATOM 1693 O O . TYR A 1 251 ? 17.457 -12.403 4.535 1.00 20.13 248 TYR A O 1
ATOM 1702 N N . GLN A 1 252 ? 16.504 -12.087 6.557 1.00 21.50 249 GLN A N 1
ATOM 1703 C CA . GLN A 1 252 ? 17.771 -11.885 7.250 1.00 27.50 249 GLN A CA 1
ATOM 1704 C C . GLN A 1 252 ? 18.672 -10.839 6.639 1.00 25.23 249 GLN A C 1
ATOM 1705 O O . GLN A 1 252 ? 19.921 -10.945 6.478 1.00 22.58 249 GLN A O 1
ATOM 1711 N N . ARG A 1 253 ? 18.073 -9.739 6.225 1.00 19.76 250 ARG A N 1
ATOM 1712 C CA . ARG A 1 253 ? 18.736 -8.594 5.660 1.00 20.88 250 ARG A CA 1
ATOM 1713 C C . ARG A 1 253 ? 17.903 -7.330 5.913 1.00 24.36 250 ARG A C 1
ATOM 1714 O O . ARG A 1 253 ? 16.679 -7.395 6.196 1.00 19.59 250 ARG A O 1
ATOM 1722 N N . ASP A 1 254 ? 18.625 -6.230 5.728 1.00 22.76 251 ASP A N 1
ATOM 1723 C CA . ASP A 1 254 ? 18.062 -4.893 5.765 1.00 22.16 251 ASP A CA 1
ATOM 1724 C C . ASP A 1 254 ? 17.345 -4.728 4.447 1.00 18.80 251 ASP A C 1
ATOM 1725 O O . ASP A 1 254 ? 17.562 -5.397 3.413 1.00 21.56 251 ASP A O 1
ATOM 1730 N N . SER A 1 255 ? 16.410 -3.740 4.436 1.00 19.36 252 SER A N 1
ATOM 1731 C CA . SER A 1 255 ? 15.652 -3.530 3.209 1.00 19.00 252 SER A CA 1
ATOM 1732 C C . SER A 1 255 ? 16.430 -2.704 2.206 1.00 22.00 252 SER A C 1
ATOM 1733 O O . SER A 1 255 ? 17.405 -2.045 2.568 1.00 22.45 252 SER A O 1
ATOM 1736 N N . SER A 1 256 ? 15.981 -2.670 0.968 1.00 22.14 253 SER A N 1
ATOM 1737 C CA . SER A 1 256 ? 16.494 -1.843 -0.094 1.00 25.36 253 SER A CA 1
ATOM 1738 C C . SER A 1 256 ? 15.779 -0.495 0.060 1.00 27.33 253 SER A C 1
ATOM 1739 O O . SER A 1 256 ? 14.794 -0.448 0.815 1.00 23.45 253 SER A O 1
ATOM 1742 N N . ALA A 1 257 ? 16.183 0.533 -0.683 1.00 20.84 254 ALA A N 1
ATOM 1743 C CA . ALA A 1 257 ? 15.484 1.803 -0.555 1.00 21.12 254 ALA A CA 1
ATOM 1744 C C . ALA A 1 257 ? 14.093 1.687 -1.209 1.00 21.55 254 ALA A C 1
ATOM 1745 O O . ALA A 1 257 ? 13.162 2.323 -0.662 1.00 21.25 254 ALA A O 1
ATOM 1747 N N . ALA A 1 258 ? 13.972 0.951 -2.291 1.00 23.68 255 ALA A N 1
ATOM 1748 C CA . ALA A 1 258 ? 12.670 0.820 -2.980 1.00 24.85 255 ALA A CA 1
ATOM 1749 C C . ALA A 1 258 ? 11.649 0.069 -2.119 1.00 25.54 255 ALA A C 1
ATOM 1750 O O . ALA A 1 258 ? 10.438 0.354 -2.193 1.00 21.57 255 ALA A O 1
ATOM 1752 N N . GLU A 1 259 ? 12.121 -0.858 -1.304 1.00 19.67 256 GLU A N 1
ATOM 1753 C CA . GLU A 1 259 ? 11.176 -1.630 -0.454 1.00 20.69 256 GLU A CA 1
ATOM 1754 C C . GLU A 1 259 ? 10.453 -0.687 0.505 1.00 21.27 256 GLU A C 1
ATOM 1755 O O . GLU A 1 259 ? 9.387 -1.022 1.039 1.00 21.32 256 GLU A O 1
ATOM 1761 N N . VAL A 1 260 ? 11.082 0.431 0.830 1.00 19.62 257 VAL A N 1
ATOM 1762 C CA . VAL A 1 260 ? 10.473 1.448 1.689 1.00 15.25 257 VAL A CA 1
ATOM 1763 C C . VAL A 1 260 ? 9.713 2.441 0.837 1.00 18.47 257 VAL A C 1
ATOM 1764 O O . VAL A 1 260 ? 8.538 2.816 1.054 1.00 17.64 257 VAL A O 1
ATOM 1768 N N . SER A 1 261 ? 10.341 3.019 -0.198 1.00 17.96 258 SER A N 1
ATOM 1769 C CA . SER A 1 261 ? 9.716 4.045 -1.025 1.00 18.90 258 SER A CA 1
ATOM 1770 C C . SER A 1 261 ? 8.460 3.569 -1.721 1.00 16.64 258 SER A C 1
ATOM 1771 O O . SER A 1 261 ? 7.549 4.423 -1.788 1.00 18.16 258 SER A O 1
ATOM 1774 N N . ASP A 1 262 ? 8.376 2.321 -2.122 1.00 18.45 259 ASP A N 1
ATOM 1775 C CA . ASP A 1 262 ? 7.134 1.871 -2.816 1.00 19.01 259 ASP A CA 1
ATOM 1776 C C . ASP A 1 262 ? 5.932 1.968 -1.866 1.00 18.50 259 ASP A C 1
ATOM 1777 O O . ASP A 1 262 ? 4.824 2.250 -2.372 1.00 17.85 259 ASP A O 1
ATOM 1782 N N . VAL A 1 263 ? 6.197 1.859 -0.587 1.00 17.15 260 VAL A N 1
ATOM 1783 C CA . VAL A 1 263 ? 5.023 1.956 0.364 1.00 19.61 260 VAL A CA 1
ATOM 1784 C C . VAL A 1 263 ? 4.636 3.409 0.490 1.00 20.30 260 VAL A C 1
ATOM 1785 O O . VAL A 1 263 ? 3.443 3.734 0.594 1.00 17.93 260 VAL A O 1
ATOM 1789 N N . VAL A 1 264 ? 5.603 4.363 0.547 1.00 18.66 261 VAL A N 1
ATOM 1790 C CA . VAL A 1 264 ? 5.265 5.766 0.587 1.00 17.68 261 VAL A CA 1
ATOM 1791 C C . VAL A 1 264 ? 4.462 6.102 -0.678 1.00 18.82 261 VAL A C 1
ATOM 1792 O O . VAL A 1 264 ? 3.448 6.825 -0.598 1.00 17.24 261 VAL A O 1
ATOM 1796 N N . ILE A 1 265 ? 4.900 5.629 -1.830 1.00 20.38 262 ILE A N 1
ATOM 1797 C CA . ILE A 1 265 ? 4.200 5.949 -3.102 1.00 18.26 262 ILE A CA 1
ATOM 1798 C C . ILE A 1 265 ? 2.757 5.399 -3.047 1.00 17.20 262 ILE A C 1
ATOM 1799 O O . ILE A 1 265 ? 1.822 6.129 -3.427 1.00 21.30 262 ILE A O 1
ATOM 1804 N N . PHE A 1 266 ? 2.599 4.200 -2.537 1.00 16.92 263 PHE A N 1
ATOM 1805 C CA . PHE A 1 266 ? 1.234 3.629 -2.439 1.00 19.75 263 PHE A CA 1
ATOM 1806 C C . PHE A 1 266 ? 0.388 4.494 -1.515 1.00 17.20 263 PHE A C 1
ATOM 1807 O O . PHE A 1 266 ? -0.802 4.815 -1.862 1.00 17.57 263 PHE A O 1
ATOM 1815 N N . LEU A 1 267 ? 0.844 4.946 -0.355 1.00 15.56 264 LEU A N 1
ATOM 1816 C CA . LEU A 1 267 ? 0.010 5.787 0.516 1.00 14.88 264 LEU A CA 1
ATOM 1817 C C . LEU A 1 267 ? -0.369 7.136 -0.055 1.00 19.65 264 LEU A C 1
ATOM 1818 O O . LEU A 1 267 ? -1.402 7.703 0.310 1.00 18.38 264 LEU A O 1
ATOM 1823 N N . CYS A 1 268 ? 0.432 7.692 -0.982 1.00 20.36 265 CYS A N 1
ATOM 1824 C CA . CYS A 1 268 ? 0.084 8.949 -1.619 1.00 17.79 265 CYS A CA 1
ATOM 1825 C C . CYS A 1 268 ? -0.919 8.721 -2.774 1.00 20.74 265 CYS A C 1
ATOM 1826 O O . CYS A 1 268 ?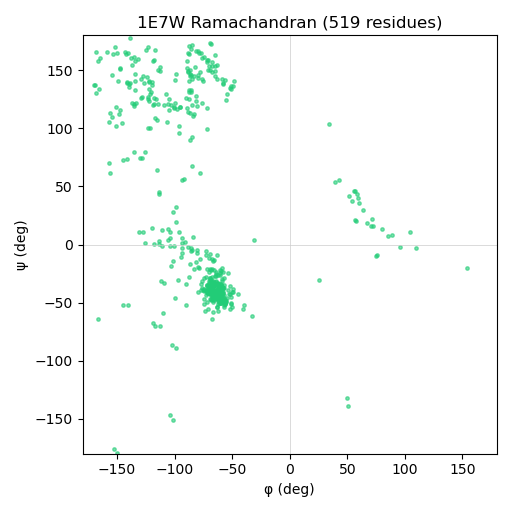 -1.502 9.736 -3.225 1.00 20.91 265 CYS A O 1
ATOM 1829 N N . SER A 1 269 ? -1.118 7.513 -3.254 1.00 21.68 266 SER A N 1
ATOM 1830 C CA . SER A 1 269 ? -2.000 7.207 -4.363 1.00 20.80 266 SER A CA 1
ATOM 1831 C C . SER A 1 269 ? -3.494 7.325 -4.000 1.00 22.11 266 SER A C 1
ATOM 1832 O O . SER A 1 269 ? -3.837 7.230 -2.844 1.00 22.57 266 SER A O 1
ATOM 1835 N N . SER A 1 270 ? -4.317 7.495 -5.044 1.00 21.48 267 SER A N 1
ATOM 1836 C CA . SER A 1 270 ? -5.759 7.664 -4.781 1.00 27.06 267 SER A CA 1
ATOM 1837 C C . SER A 1 270 ? -6.358 6.395 -4.228 1.00 24.57 267 SER A C 1
ATOM 1838 O O . SER A 1 270 ? -7.398 6.397 -3.556 1.00 26.87 267 SER A O 1
ATOM 1841 N N . LYS A 1 271 ? -5.689 5.251 -4.451 1.00 25.87 268 LYS A N 1
ATOM 1842 C CA . LYS A 1 271 ? -6.190 3.980 -3.944 1.00 25.84 268 LYS A CA 1
ATOM 1843 C C . LYS A 1 271 ? -6.100 3.925 -2.425 1.00 24.75 268 LYS A C 1
ATOM 1844 O O . LYS A 1 271 ? -6.880 3.189 -1.856 1.00 23.06 268 LYS A O 1
ATOM 1850 N N . ALA A 1 272 ? -5.256 4.722 -1.796 1.00 21.11 269 ALA A N 1
ATOM 1851 C CA . ALA A 1 272 ? -5.115 4.763 -0.356 1.00 19.51 269 ALA A CA 1
ATOM 1852 C C . ALA A 1 272 ? -5.887 5.915 0.308 1.00 18.95 269 ALA A C 1
ATOM 1853 O O . ALA A 1 272 ? -5.663 6.360 1.444 1.00 19.64 269 ALA A O 1
ATOM 1855 N N . LYS A 1 273 ? -6.878 6.446 -0.430 1.00 18.91 270 LYS A N 1
ATOM 1856 C CA . LYS A 1 273 ? -7.630 7.593 0.042 1.00 18.05 270 LYS A CA 1
ATOM 1857 C C . LYS A 1 273 ? -8.473 7.503 1.289 1.00 18.76 270 LYS A C 1
ATOM 1858 O O . LYS A 1 273 ? -8.894 8.542 1.816 1.00 23.24 270 LYS A O 1
ATOM 1864 N N . TYR A 1 274 ? -8.671 6.313 1.871 1.00 17.17 271 TYR A N 1
ATOM 1865 C CA . TYR A 1 274 ? -9.472 6.296 3.121 1.00 18.89 271 TYR A CA 1
ATOM 1866 C C . TYR A 1 274 ? -8.510 6.068 4.307 1.00 19.14 271 TYR A C 1
ATOM 1867 O O . TYR A 1 274 ? -8.952 5.898 5.422 1.00 16.78 271 TYR A O 1
ATOM 1876 N N . ILE A 1 275 ? -7.193 6.017 4.011 1.00 18.50 272 ILE A N 1
ATOM 1877 C CA . ILE A 1 275 ? -6.195 5.804 5.059 1.00 15.39 272 ILE A CA 1
ATOM 1878 C C . ILE A 1 275 ? -5.639 7.142 5.554 1.00 16.56 272 ILE A C 1
ATOM 1879 O O . ILE A 1 275 ? -5.081 7.967 4.772 1.00 15.85 272 ILE A O 1
ATOM 1884 N N . THR A 1 276 ? -5.859 7.413 6.846 1.00 14.22 273 THR A N 1
ATOM 1885 C CA . THR A 1 276 ? -5.260 8.604 7.464 1.00 16.36 273 THR A CA 1
ATOM 1886 C C . THR A 1 276 ? -4.946 8.323 8.917 1.00 20.23 273 THR A C 1
ATOM 1887 O O . THR A 1 276 ? -5.654 7.562 9.594 1.00 17.74 273 THR A O 1
ATOM 1891 N N . GLY A 1 277 ? -3.962 8.977 9.484 1.00 17.83 274 GLY A N 1
ATOM 1892 C CA . GLY A 1 277 ? -3.556 8.894 10.867 1.00 15.77 274 GLY A CA 1
ATOM 1893 C C . GLY A 1 277 ? -2.847 7.572 11.216 1.00 17.34 274 GLY A C 1
ATOM 1894 O O . GLY A 1 277 ? -2.840 7.324 12.439 1.00 22.13 274 GLY A O 1
ATOM 1895 N N . THR A 1 278 ? -2.397 6.834 10.238 1.00 18.92 275 THR A N 1
ATOM 1896 C CA . THR A 1 278 ? -1.837 5.517 10.542 1.00 20.55 275 THR A CA 1
ATOM 1897 C C . THR A 1 278 ? -0.340 5.475 10.254 1.00 23.67 275 THR A C 1
ATOM 1898 O O . THR A 1 278 ? 0.073 6.230 9.390 1.00 24.74 275 THR A O 1
ATOM 1902 N N . CYS A 1 279 ? 0.401 4.621 10.938 1.00 20.23 276 CYS A N 1
ATOM 1903 C CA . CYS A 1 279 ? 1.863 4.509 10.695 1.00 16.98 276 CYS A CA 1
ATOM 1904 C C . CYS A 1 279 ? 2.108 3.081 10.237 1.00 23.40 276 CYS A C 1
ATOM 1905 O O . CYS A 1 279 ? 1.696 2.191 11.007 1.00 29.29 276 CYS A O 1
ATOM 1908 N N . VAL A 1 280 ? 2.646 2.824 9.043 1.00 17.56 277 VAL A N 1
ATOM 1909 C CA . VAL A 1 280 ? 2.823 1.464 8.556 1.00 16.29 277 VAL A CA 1
ATOM 1910 C C . VAL A 1 280 ? 4.346 1.064 8.702 1.00 18.86 277 VAL A C 1
ATOM 1911 O O . VAL A 1 280 ? 5.162 1.734 8.086 1.00 16.50 277 VAL A O 1
ATOM 1915 N N . LYS A 1 281 ? 4.509 0.020 9.476 1.00 18.98 278 LYS A N 1
ATOM 1916 C CA . LYS A 1 281 ? 5.931 -0.500 9.608 1.00 17.68 278 LYS A CA 1
ATOM 1917 C C . LYS A 1 281 ? 6.310 -1.241 8.341 1.00 18.46 278 LYS A C 1
ATOM 1918 O O . LYS A 1 281 ? 5.553 -2.018 7.758 1.00 19.00 278 LYS A O 1
ATOM 1924 N N . VAL A 1 282 ? 7.611 -1.044 7.904 1.00 16.55 279 VAL A N 1
ATOM 1925 C CA . VAL A 1 282 ? 8.177 -1.712 6.759 1.00 17.21 279 VAL A CA 1
ATOM 1926 C C . VAL A 1 282 ? 9.523 -2.272 7.343 1.00 17.81 279 VAL A C 1
ATOM 1927 O O . VAL A 1 282 ? 10.544 -1.640 7.105 1.00 17.65 279 VAL A O 1
ATOM 1931 N N . ASP A 1 283 ? 9.391 -3.312 8.141 1.00 16.71 280 ASP A N 1
ATOM 1932 C CA . ASP A 1 283 ? 10.532 -3.792 8.943 1.00 17.63 280 ASP A CA 1
ATOM 1933 C C . ASP A 1 283 ? 10.884 -5.247 8.839 1.00 17.95 280 ASP A C 1
ATOM 1934 O O . ASP A 1 283 ? 11.699 -5.675 9.670 1.00 17.28 280 ASP A O 1
ATOM 1939 N N . GLY A 1 284 ? 10.306 -5.993 7.873 1.00 16.13 281 GLY A N 1
ATOM 1940 C CA . GLY A 1 284 ? 10.688 -7.432 7.791 1.00 19.43 281 GLY A CA 1
ATOM 1941 C C . GLY A 1 284 ? 10.429 -8.219 9.070 1.00 17.38 281 GLY A C 1
ATOM 1942 O O . GLY A 1 284 ? 11.028 -9.238 9.404 1.00 16.87 281 GLY A O 1
ATOM 1943 N N . GLY A 1 285 ? 9.550 -7.726 9.957 1.00 17.89 282 GLY A N 1
ATOM 1944 C CA . GLY A 1 285 ? 9.191 -8.350 11.226 1.00 17.21 282 GLY A CA 1
ATOM 1945 C C . GLY A 1 285 ? 10.187 -8.129 12.369 1.00 16.78 282 GLY A C 1
ATOM 1946 O O . GLY A 1 285 ? 10.078 -8.740 13.462 1.00 17.80 282 GLY A O 1
ATOM 1947 N N . TYR A 1 286 ? 11.091 -7.168 12.140 1.00 16.71 283 TYR A N 1
ATOM 1948 C CA . TYR A 1 286 ? 12.123 -6.941 13.205 1.00 18.20 283 TYR A CA 1
ATOM 1949 C C . TYR A 1 286 ? 11.524 -6.510 14.515 1.00 19.45 283 TYR A C 1
ATOM 1950 O O . TYR A 1 286 ? 11.940 -6.965 15.587 1.00 17.33 283 TYR A O 1
ATOM 1959 N N . SER A 1 287 ? 10.411 -5.731 14.464 1.00 16.74 284 SER A N 1
ATOM 1960 C CA . SER A 1 287 ? 9.758 -5.333 15.725 1.00 17.13 284 SER A CA 1
ATOM 1961 C C . SER A 1 287 ? 9.131 -6.493 16.468 1.00 18.96 284 SER A C 1
ATOM 1962 O O . SER A 1 287 ? 8.746 -6.321 17.640 1.00 20.54 284 SER A O 1
ATOM 1965 N N . LEU A 1 288 ? 8.977 -7.668 15.901 1.00 17.07 285 LEU A N 1
ATOM 1966 C CA . LEU A 1 288 ? 8.364 -8.796 16.542 1.00 17.20 285 LEU A CA 1
ATOM 1967 C C . LEU A 1 288 ? 9.436 -9.566 17.371 1.00 18.00 285 LEU A C 1
ATOM 1968 O O . LEU A 1 288 ? 9.063 -10.460 18.132 1.00 19.50 285 LEU A O 1
ATOM 1973 N N . THR A 1 289 ? 10.680 -9.120 17.245 1.00 20.60 286 THR A N 1
ATOM 1974 C CA . THR A 1 289 ? 11.697 -9.921 17.980 1.00 21.14 286 THR A CA 1
ATOM 1975 C C . THR A 1 289 ? 11.909 -9.462 19.427 1.00 23.89 286 THR A C 1
ATOM 1976 O O . THR A 1 289 ? 11.546 -8.360 19.806 1.00 21.15 286 THR A O 1
ATOM 1980 N N . ARG A 1 290 ? 12.559 -10.320 20.205 1.00 21.44 287 ARG A N 1
ATOM 1981 C CA . ARG A 1 290 ? 12.871 -10.020 21.617 1.00 24.57 287 ARG A CA 1
ATOM 1982 C C . ARG A 1 290 ? 14.346 -10.430 21.788 1.00 24.09 287 ARG A C 1
ATOM 1983 O O . ARG A 1 290 ? 14.821 -11.145 20.910 1.00 25.25 287 ARG A O 1
ATOM 1991 N N . ALA A 1 291 ? 15.008 -9.871 22.786 1.00 25.09 288 ALA A N 1
ATOM 1992 C CA . ALA A 1 291 ? 16.440 -10.201 22.982 1.00 28.20 288 ALA A CA 1
ATOM 1993 C C . ALA A 1 291 ? 16.564 -11.638 23.439 1.00 29.92 288 ALA A C 1
ATOM 1994 O O . ALA A 1 291 ? 15.608 -12.266 23.930 1.00 30.46 288 ALA A O 1
ATOM 1997 N N . VAL B 1 9 ? 16.103 8.701 55.227 1.00 46.97 6 VAL B N 1
ATOM 1998 C CA . VAL B 1 9 ? 15.031 9.541 54.709 1.00 43.55 6 VAL B CA 1
ATOM 1999 C C . VAL B 1 9 ? 15.244 9.814 53.222 1.00 43.76 6 VAL B C 1
ATOM 2000 O O . VAL B 1 9 ? 16.164 10.533 52.814 1.00 39.62 6 VAL B O 1
ATOM 2004 N N . PRO B 1 10 ? 14.408 9.185 52.401 1.00 41.97 7 PRO B N 1
ATOM 2005 C CA . PRO B 1 10 ? 14.521 9.345 50.949 1.00 39.49 7 PRO B CA 1
ATOM 2006 C C . PRO B 1 10 ? 14.068 10.719 50.494 1.00 35.94 7 PRO B C 1
ATOM 2007 O O . PRO B 1 10 ? 13.284 11.374 51.181 1.00 37.55 7 PRO B O 1
ATOM 2011 N N . VAL B 1 11 ? 14.532 11.171 49.327 1.00 36.90 8 VAL B N 1
ATOM 2012 C CA . VAL B 1 11 ? 14.180 12.494 48.827 1.00 35.13 8 VAL B CA 1
ATOM 2013 C C . VAL B 1 11 ? 13.449 12.425 47.476 1.00 38.21 8 VAL B C 1
ATOM 2014 O O . VAL B 1 11 ? 13.868 11.622 46.640 1.00 37.00 8 VAL B O 1
ATOM 2018 N N . ALA B 1 12 ? 12.404 13.230 47.337 1.00 33.94 9 ALA B N 1
ATOM 2019 C CA . ALA B 1 12 ? 11.690 13.237 46.042 1.00 36.00 9 ALA B CA 1
ATOM 2020 C C . ALA B 1 12 ? 11.717 14.668 45.485 1.00 35.89 9 ALA B C 1
ATOM 2021 O O . ALA B 1 12 ? 11.526 15.647 46.209 1.00 34.92 9 ALA B O 1
ATOM 2023 N N . LEU B 1 13 ? 11.924 14.767 44.178 1.00 32.03 10 LEU B N 1
ATOM 2024 C CA . LEU B 1 13 ? 11.898 16.081 43.510 1.00 29.52 10 LEU B CA 1
ATOM 2025 C C . LEU B 1 13 ? 10.601 16.054 42.692 1.00 35.22 10 LEU B C 1
ATOM 2026 O O . LEU B 1 13 ? 10.407 15.079 41.948 1.00 32.81 10 LEU B O 1
ATOM 2031 N N . VAL B 1 14 ? 9.654 16.952 42.916 1.00 34.33 11 VAL B N 1
ATOM 2032 C CA . VAL B 1 14 ? 8.411 16.959 42.158 1.00 34.93 11 VAL B CA 1
ATOM 2033 C C . VAL B 1 14 ? 8.396 18.286 41.378 1.00 38.69 11 VAL B C 1
ATOM 2034 O O . VAL B 1 14 ? 8.564 19.336 42.011 1.00 37.11 11 VAL B O 1
ATOM 2038 N N . THR B 1 15 ? 8.243 18.247 40.057 1.00 33.67 12 THR B N 1
ATOM 2039 C CA . THR B 1 15 ? 8.181 19.502 39.310 1.00 29.13 12 THR B CA 1
ATOM 2040 C C . THR B 1 15 ? 6.731 19.948 39.272 1.00 28.59 12 THR B C 1
ATOM 2041 O O . THR B 1 15 ? 5.844 19.106 39.342 1.00 27.77 12 THR B O 1
ATOM 2045 N N . GLY B 1 16 ? 6.454 21.264 39.242 1.00 25.71 13 GLY B N 1
ATOM 2046 C CA . GLY B 1 16 ? 5.091 21.759 39.149 1.00 26.51 13 GLY B CA 1
ATOM 2047 C C . GLY B 1 16 ? 4.242 21.283 40.322 1.00 26.75 13 GLY B C 1
ATOM 2048 O O . GLY B 1 16 ? 3.059 20.973 40.197 1.00 26.91 13 GLY B O 1
ATOM 2049 N N . ALA B 1 17 ? 4.906 21.304 41.472 1.00 28.58 14 ALA B N 1
ATOM 2050 C CA . ALA B 1 17 ? 4.336 20.818 42.713 1.00 32.80 14 ALA B CA 1
ATOM 2051 C C . ALA B 1 17 ? 3.470 21.750 43.524 1.00 38.99 14 ALA B C 1
ATOM 2052 O O . ALA B 1 17 ? 2.878 21.296 44.515 1.00 35.20 14 ALA B O 1
ATOM 2054 N N . ALA B 1 18 ? 3.355 23.011 43.108 1.00 39.73 15 ALA B N 1
ATOM 2055 C CA . ALA B 1 18 ? 2.557 23.975 43.849 1.00 40.69 15 ALA B CA 1
ATOM 2056 C C . ALA B 1 18 ? 1.102 23.648 44.020 1.00 42.25 15 ALA B C 1
ATOM 2057 O O . ALA B 1 18 ? 0.558 23.911 45.110 1.00 43.32 15 ALA B O 1
ATOM 2059 N N . LYS B 1 19 ? 0.383 23.086 43.039 1.00 39.72 16 LYS B N 1
ATOM 2060 C CA . LYS B 1 19 ? -1.008 22.769 43.184 1.00 38.72 16 LYS B CA 1
ATOM 2061 C C . LYS B 1 19 ? -1.532 21.608 42.334 1.00 39.40 16 LYS B C 1
ATOM 2062 O O . LYS B 1 19 ? -0.738 20.946 41.678 1.00 36.68 16 LYS B O 1
ATOM 2068 N N . ARG B 1 20 ? -2.833 21.364 42.404 1.00 32.43 17 ARG B N 1
ATOM 2069 C CA . ARG B 1 20 ? -3.421 20.290 41.598 1.00 34.71 17 ARG B CA 1
ATOM 2070 C C . ARG B 1 20 ? -2.734 18.962 41.696 1.00 33.52 17 ARG B C 1
ATOM 2071 O O . ARG B 1 20 ? -2.320 18.526 42.794 1.00 29.81 17 ARG B O 1
ATOM 2079 N N . LEU B 1 21 ? -2.553 18.210 40.582 1.00 33.10 18 LEU B N 1
ATOM 2080 C CA . LEU B 1 21 ? -1.919 16.908 40.693 1.00 30.82 18 LEU B CA 1
ATOM 2081 C C . LEU B 1 21 ? -0.528 16.947 41.282 1.00 31.29 18 LEU B C 1
ATOM 2082 O O . LEU B 1 21 ? -0.156 16.052 42.059 1.00 32.08 18 LEU B O 1
ATOM 2087 N N . GLY B 1 22 ? 0.291 17.948 40.962 1.00 27.84 19 GLY B N 1
ATOM 2088 C CA . GLY B 1 22 ? 1.654 18.045 41.481 1.00 27.02 19 GLY B CA 1
ATOM 2089 C C . GLY B 1 22 ? 1.615 18.146 43.025 1.00 33.23 19 GLY B C 1
ATOM 2090 O O . GLY B 1 22 ? 2.351 17.418 43.701 1.00 33.58 19 GLY B O 1
ATOM 2091 N N . ARG B 1 23 ? 0.705 18.975 43.509 1.00 34.44 20 ARG B N 1
ATOM 2092 C CA . ARG B 1 23 ? 0.547 19.103 44.974 1.00 37.08 20 ARG B CA 1
ATOM 2093 C C . ARG B 1 23 ? 0.144 17.753 45.589 1.00 37.82 20 ARG B C 1
ATOM 2094 O O . ARG B 1 23 ? 0.678 17.375 46.635 1.00 38.05 20 ARG B O 1
ATOM 2102 N N . SER B 1 24 ? -0.807 17.066 44.973 1.00 34.61 21 SER B N 1
ATOM 2103 C CA . SER B 1 24 ? -1.264 15.773 45.473 1.00 29.16 21 SER B CA 1
ATOM 2104 C C . SER B 1 24 ? -0.173 14.735 45.516 1.00 31.77 21 SER B C 1
ATOM 2105 O O . SER B 1 24 ? -0.166 13.913 46.431 1.00 30.89 21 SER B O 1
ATOM 2108 N N . ILE B 1 25 ? 0.736 14.724 44.534 1.00 30.25 22 ILE B N 1
ATOM 2109 C CA . ILE B 1 25 ? 1.848 13.791 44.491 1.00 32.64 22 ILE B CA 1
ATOM 2110 C C . ILE B 1 25 ? 2.829 14.089 45.626 1.00 36.40 22 ILE B C 1
ATOM 2111 O O . ILE B 1 25 ? 3.320 13.188 46.340 1.00 32.35 22 ILE B O 1
ATOM 2116 N N . ALA B 1 26 ? 3.130 15.391 45.799 1.00 33.22 23 ALA B N 1
ATOM 2117 C CA . ALA B 1 26 ? 4.064 15.766 46.877 1.00 39.09 23 ALA B CA 1
ATOM 2118 C C . ALA B 1 26 ? 3.473 15.338 48.220 1.00 35.03 23 ALA B C 1
ATOM 2119 O O . ALA B 1 26 ? 4.139 14.701 49.041 1.00 38.52 23 ALA B O 1
ATOM 2121 N N . GLU B 1 27 ? 2.188 15.591 48.431 1.00 38.44 24 GLU B N 1
ATOM 2122 C CA . GLU B 1 27 ? 1.546 15.202 49.690 1.00 35.03 24 GLU B CA 1
ATOM 2123 C C . GLU B 1 27 ? 1.657 13.699 49.881 1.00 41.38 24 GLU B C 1
ATOM 2124 O O . GLU B 1 27 ? 2.155 13.250 50.922 1.00 33.90 24 GLU B O 1
ATOM 2130 N N . GLY B 1 28 ? 1.267 12.939 48.835 1.00 34.19 25 GLY B N 1
ATOM 2131 C CA . GLY B 1 28 ? 1.363 11.486 48.932 1.00 35.90 25 GLY B CA 1
ATOM 2132 C C . GLY B 1 28 ? 2.769 10.987 49.193 1.00 36.51 25 GLY B C 1
ATOM 2133 O O . GLY B 1 28 ? 2.914 10.021 49.956 1.00 42.65 25 GLY B O 1
ATOM 2134 N N . LEU B 1 29 ? 3.796 11.528 48.568 1.00 33.79 26 LEU B N 1
ATOM 2135 C CA . LEU B 1 29 ? 5.169 11.113 48.781 1.00 29.99 26 LEU B CA 1
ATOM 2136 C C . LEU B 1 29 ? 5.567 11.498 50.213 1.00 38.12 26 LEU B C 1
ATOM 2137 O O . LEU B 1 29 ? 6.278 10.750 50.891 1.00 37.02 26 LEU B O 1
ATOM 2142 N N . HIS B 1 30 ? 5.107 12.690 50.600 1.00 34.48 27 HIS B N 1
ATOM 2143 C CA . HIS B 1 30 ? 5.434 13.131 51.969 1.00 38.93 27 HIS B CA 1
ATOM 2144 C C . HIS B 1 30 ? 4.815 12.193 52.989 1.00 36.29 27 HIS B C 1
ATOM 2145 O O . HIS B 1 30 ? 5.468 11.887 54.005 1.00 37.94 27 HIS B O 1
ATOM 2152 N N . ALA B 1 31 ? 3.621 11.657 52.780 1.00 39.38 28 ALA B N 1
ATOM 2153 C CA . ALA B 1 31 ? 3.025 10.750 53.756 1.00 40.96 28 ALA B CA 1
ATOM 2154 C C . ALA B 1 31 ? 3.710 9.403 53.886 1.00 45.33 28 ALA B C 1
ATOM 2155 O O . ALA B 1 31 ? 3.554 8.737 54.924 1.00 44.06 28 ALA B O 1
ATOM 2157 N N . GLU B 1 32 ? 4.476 8.970 52.877 1.00 40.66 29 GLU B N 1
ATOM 2158 C CA . GLU B 1 32 ? 5.163 7.687 52.965 1.00 44.05 29 GLU B CA 1
ATOM 2159 C C . GLU B 1 32 ? 6.519 7.906 53.631 1.00 44.54 29 GLU B C 1
ATOM 2160 O O . GLU B 1 32 ? 7.279 6.967 53.832 1.00 45.14 29 GLU B O 1
ATOM 2166 N N . GLY B 1 33 ? 6.816 9.171 53.938 1.00 43.37 30 GLY B N 1
ATOM 2167 C CA . GLY B 1 33 ? 8.059 9.524 54.581 1.00 40.88 30 GLY B CA 1
ATOM 2168 C C . GLY B 1 33 ? 9.161 10.166 53.786 1.00 43.08 30 GLY B C 1
ATOM 2169 O O . GLY B 1 33 ? 10.273 10.307 54.307 1.00 41.60 30 GLY B O 1
ATOM 2170 N N . TYR B 1 34 ? 8.915 10.603 52.539 1.00 40.76 31 TYR B N 1
ATOM 2171 C CA . TYR B 1 34 ? 9.995 11.236 51.774 1.00 37.17 31 TYR B CA 1
ATOM 2172 C C . TYR B 1 34 ? 10.164 12.730 52.148 1.00 32.91 31 TYR B C 1
ATOM 2173 O O . TYR B 1 34 ? 9.184 13.388 52.451 1.00 36.62 31 TYR B O 1
ATOM 2182 N N . ALA B 1 35 ? 11.367 13.233 51.982 1.00 36.57 32 ALA B N 1
ATOM 2183 C CA . ALA B 1 35 ? 11.638 14.684 52.140 1.00 35.49 32 ALA B CA 1
ATOM 2184 C C . ALA B 1 35 ? 11.334 15.160 50.693 1.00 39.49 32 ALA B C 1
ATOM 2185 O O . ALA B 1 35 ? 11.798 14.440 49.791 1.00 39.64 32 ALA B O 1
ATOM 2187 N N . VAL B 1 36 ? 10.586 16.219 50.477 1.00 39.87 33 VAL B N 1
ATOM 2188 C CA . VAL B 1 36 ? 10.236 16.582 49.090 1.00 40.38 33 VAL B CA 1
ATOM 2189 C C . VAL B 1 36 ? 10.638 17.976 48.646 1.00 39.58 33 VAL B C 1
ATOM 2190 O O . VAL B 1 36 ? 10.361 18.950 49.348 1.00 41.95 33 VAL B O 1
ATOM 2194 N N . CYS B 1 37 ? 11.224 18.096 47.468 1.00 35.67 34 CYS B N 1
ATOM 2195 C CA . CYS B 1 37 ? 11.609 19.392 46.893 1.00 34.21 34 CYS B CA 1
ATOM 2196 C C . CYS B 1 37 ? 10.441 19.767 45.976 1.00 39.72 34 CYS B C 1
ATOM 2197 O O . CYS B 1 37 ? 10.102 18.996 45.059 1.00 37.25 34 CYS B O 1
ATOM 2200 N N . LEU B 1 38 ? 9.790 20.888 46.273 1.00 34.9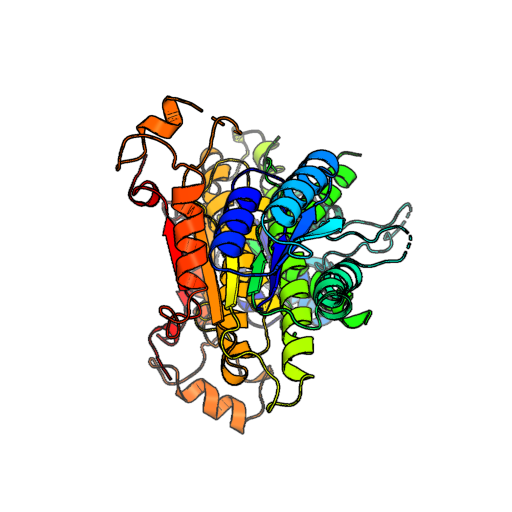7 35 LEU B N 1
ATOM 2201 C CA . LEU B 1 38 ? 8.642 21.426 45.604 1.00 35.85 35 LEU B CA 1
ATOM 2202 C C . LEU B 1 38 ? 9.037 22.468 44.568 1.00 41.32 35 LEU B C 1
ATOM 2203 O O . LEU B 1 38 ? 9.331 23.619 44.924 1.00 38.93 35 LEU B O 1
ATOM 2208 N N . HIS B 1 39 ? 9.147 22.034 43.310 1.00 36.80 36 HIS B N 1
ATOM 2209 C CA . HIS B 1 39 ? 9.532 22.958 42.238 1.00 32.64 36 HIS B CA 1
ATOM 2210 C C . HIS B 1 39 ? 8.310 23.768 41.829 1.00 31.77 36 HIS B C 1
ATOM 2211 O O . HIS B 1 39 ? 7.183 23.274 41.840 1.00 32.68 36 HIS B O 1
ATOM 2218 N N . TYR B 1 40 ? 8.534 25.035 41.445 1.00 33.85 37 TYR B N 1
ATOM 2219 C CA . TYR B 1 40 ? 7.432 25.870 40.981 1.00 31.31 37 TYR B CA 1
ATOM 2220 C C . TYR B 1 40 ? 8.002 26.867 39.967 1.00 28.40 37 TYR B C 1
ATOM 2221 O O . TYR B 1 40 ? 9.216 26.962 39.811 1.00 28.82 37 TYR B O 1
ATOM 2230 N N . HIS B 1 41 ? 7.085 27.478 39.221 1.00 31.01 38 HIS B N 1
ATOM 2231 C CA . HIS B 1 41 ? 7.494 28.470 38.227 1.00 33.98 38 HIS B CA 1
ATOM 2232 C C . HIS B 1 41 ? 6.860 29.813 38.610 1.00 29.80 38 HIS B C 1
ATOM 2233 O O . HIS B 1 41 ? 7.572 30.731 39.016 1.00 34.79 38 HIS B O 1
ATOM 2240 N N . ARG B 1 42 ? 5.547 29.909 38.522 1.00 34.59 39 ARG B N 1
ATOM 2241 C CA A ARG B 1 42 ? 4.826 31.128 38.850 0.50 38.07 39 ARG B CA 1
ATOM 2242 C CA B ARG B 1 42 ? 4.834 31.133 38.856 0.50 37.32 39 ARG B CA 1
ATOM 2243 C C . ARG B 1 42 ? 4.074 31.094 40.175 1.00 39.07 39 ARG B C 1
ATOM 2244 O O . ARG B 1 42 ? 3.716 32.175 40.684 1.00 41.30 39 ARG B O 1
ATOM 2259 N N . SER B 1 43 ? 3.896 29.922 40.756 1.00 37.63 40 SER B N 1
ATOM 2260 C CA . SER B 1 43 ? 3.165 29.729 41.982 1.00 38.37 40 SER B CA 1
ATOM 2261 C C . SER B 1 43 ? 3.957 29.724 43.276 1.00 41.26 40 SER B C 1
ATOM 2262 O O . SER B 1 43 ? 3.895 28.814 44.114 1.00 37.43 40 SER B O 1
ATOM 2265 N N . ALA B 1 44 ? 4.712 30.797 43.507 1.00 40.54 41 ALA B N 1
ATOM 2266 C CA . ALA B 1 44 ? 5.517 30.940 44.713 1.00 41.48 41 ALA B CA 1
ATOM 2267 C C . ALA B 1 44 ? 4.690 30.895 46.002 1.00 43.88 41 ALA B C 1
ATOM 2268 O O . ALA B 1 44 ? 5.090 30.185 46.927 1.00 43.03 41 ALA B O 1
ATOM 2270 N N . ALA B 1 45 ? 3.569 31.623 46.064 1.00 40.02 42 ALA B N 1
ATOM 2271 C CA . ALA B 1 45 ? 2.776 31.635 47.291 1.00 43.15 42 ALA B CA 1
ATOM 2272 C C . ALA B 1 45 ? 2.275 30.261 47.694 1.00 42.56 42 ALA B C 1
ATOM 2273 O O . ALA B 1 45 ? 2.364 29.834 48.846 1.00 40.04 42 ALA B O 1
ATOM 2275 N N . GLU B 1 46 ? 1.676 29.590 46.718 1.00 41.81 43 GLU B N 1
ATOM 2276 C CA . GLU B 1 46 ? 1.111 28.259 46.913 1.00 39.44 43 GLU B CA 1
ATOM 2277 C C . GLU B 1 46 ? 2.212 27.270 47.246 1.00 40.36 43 GLU B C 1
ATOM 2278 O O . GLU B 1 46 ? 2.012 26.432 48.138 1.00 38.76 43 GLU B O 1
ATOM 2284 N N . ALA B 1 47 ? 3.357 27.398 46.580 1.00 39.30 44 ALA B N 1
ATOM 2285 C CA . ALA B 1 47 ? 4.478 26.506 46.858 1.00 41.46 44 ALA B CA 1
ATOM 2286 C C . ALA B 1 47 ? 4.937 26.678 48.306 1.00 45.03 44 ALA B C 1
ATOM 2287 O O . ALA B 1 47 ? 4.954 25.745 49.104 1.00 42.13 44 ALA B O 1
ATOM 2289 N N . ASN B 1 48 ? 5.289 27.930 48.629 1.00 45.86 45 ASN B N 1
ATOM 2290 C CA . ASN B 1 48 ? 5.765 28.230 49.978 1.00 46.55 45 ASN B CA 1
ATOM 2291 C C . ASN B 1 48 ? 4.836 27.776 51.077 1.00 44.21 45 ASN B C 1
ATOM 2292 O O . ASN B 1 48 ? 5.282 27.288 52.117 1.00 47.43 45 ASN B O 1
ATOM 2297 N N . ALA B 1 49 ? 3.550 27.908 50.877 1.00 38.53 46 ALA B N 1
ATOM 2298 C CA . ALA B 1 49 ? 2.519 27.492 51.822 1.00 37.26 46 ALA B CA 1
ATOM 2299 C C . ALA B 1 49 ? 2.565 25.990 52.037 1.00 44.27 46 ALA B C 1
ATOM 2300 O O . ALA B 1 49 ? 2.714 25.485 53.161 1.00 41.95 46 ALA B O 1
ATOM 2302 N N . LEU B 1 50 ? 2.499 25.247 50.919 1.00 40.78 47 LEU B N 1
ATOM 2303 C CA . LEU B 1 50 ? 2.568 23.782 50.993 1.00 41.28 47 LEU B CA 1
ATOM 2304 C C . LEU B 1 50 ? 3.802 23.341 51.782 1.00 40.78 47 LEU B C 1
ATOM 2305 O O . LEU B 1 50 ? 3.729 22.437 52.613 1.00 40.90 47 LEU B O 1
ATOM 2310 N N . SER B 1 51 ? 4.927 23.995 51.522 1.00 39.61 48 SER B N 1
ATOM 2311 C CA . SER B 1 51 ? 6.185 23.703 52.192 1.00 42.06 48 SER B CA 1
ATOM 2312 C C . SER B 1 51 ? 6.098 23.939 53.708 1.00 46.93 48 SER B C 1
ATOM 2313 O O . SER B 1 51 ? 6.662 23.198 54.519 1.00 46.70 48 SER B O 1
ATOM 2316 N N . ALA B 1 52 ? 5.414 25.024 54.053 1.00 46.30 49 ALA B N 1
ATOM 2317 C CA . ALA B 1 52 ? 5.233 25.380 55.465 1.00 48.23 49 ALA B CA 1
ATOM 2318 C C . ALA B 1 52 ? 4.380 24.303 56.129 1.00 47.44 49 ALA B C 1
ATOM 2319 O O . ALA B 1 52 ? 4.723 23.778 57.183 1.00 49.90 49 ALA B O 1
ATOM 2321 N N . THR B 1 53 ? 3.274 23.945 55.481 1.00 49.08 50 THR B N 1
ATOM 2322 C CA . THR B 1 53 ? 2.393 22.913 56.005 1.00 48.86 50 THR B CA 1
ATOM 2323 C C . THR B 1 53 ? 3.143 21.599 56.246 1.00 49.70 50 THR B C 1
ATOM 2324 O O . THR B 1 53 ? 2.989 20.976 57.303 1.00 49.43 50 THR B O 1
ATOM 2328 N N . LEU B 1 54 ? 3.948 21.161 55.283 1.00 42.23 51 LEU B N 1
ATOM 2329 C CA . LEU B 1 54 ? 4.694 19.928 55.370 1.00 43.24 51 LEU B CA 1
ATOM 2330 C C . LEU B 1 54 ? 5.779 19.961 56.435 1.00 43.29 51 LEU B C 1
ATOM 2331 O O . LEU B 1 54 ? 6.088 18.952 57.070 1.00 45.13 51 LEU B O 1
ATOM 2336 N N . ASN B 1 55 ? 6.394 21.134 56.563 1.00 41.07 52 ASN B N 1
ATOM 2337 C CA . ASN B 1 55 ? 7.459 21.278 57.569 1.00 44.26 52 ASN B CA 1
ATOM 2338 C C . ASN B 1 55 ? 6.806 21.310 58.949 1.00 41.92 52 ASN B C 1
ATOM 2339 O O . ASN B 1 55 ? 7.409 20.873 59.921 1.00 43.26 52 ASN B O 1
ATOM 2344 N N . ALA B 1 56 ? 5.560 21.769 59.018 1.00 45.53 53 ALA B N 1
ATOM 2345 C CA . ALA B 1 56 ? 4.847 21.789 60.289 1.00 52.24 53 ALA B CA 1
ATOM 2346 C C . ALA B 1 56 ? 4.569 20.349 60.725 1.00 54.66 53 ALA B C 1
ATOM 2347 O O . ALA B 1 56 ? 4.652 20.023 61.915 1.00 55.44 53 ALA B O 1
ATOM 2349 N N . ARG B 1 57 ? 4.273 19.478 59.755 1.00 52.95 54 ARG B N 1
ATOM 2350 C CA . ARG B 1 57 ? 3.998 18.083 60.062 1.00 49.31 54 ARG B CA 1
ATOM 2351 C C . ARG B 1 57 ? 5.271 17.354 60.467 1.00 47.33 54 ARG B C 1
ATOM 2352 O O . ARG B 1 57 ? 5.245 16.522 61.374 1.00 46.99 54 ARG B O 1
ATOM 2360 N N . ARG B 1 58 ? 6.361 17.673 59.786 1.00 46.19 55 ARG B N 1
ATOM 2361 C CA . ARG B 1 58 ? 7.634 17.000 60.073 1.00 45.53 55 ARG B CA 1
ATOM 2362 C C . ARG B 1 58 ? 8.744 17.939 59.663 1.00 48.52 55 ARG B C 1
ATOM 2363 O O . ARG B 1 58 ? 8.953 18.272 58.493 1.00 48.59 55 ARG B O 1
ATOM 2371 N N . PRO B 1 59 ? 9.466 18.486 60.638 1.00 48.22 56 PRO B N 1
ATOM 2372 C CA . PRO B 1 59 ? 10.531 19.436 60.410 1.00 48.27 56 PRO B CA 1
ATOM 2373 C C . PRO B 1 59 ? 11.588 19.051 59.394 1.00 48.68 56 PRO B C 1
ATOM 2374 O O . PRO B 1 59 ? 12.145 17.953 59.346 1.00 48.35 56 PRO B O 1
ATOM 2378 N N . ASN B 1 60 ? 11.941 20.020 58.551 1.00 46.92 57 ASN B N 1
ATOM 2379 C CA . ASN B 1 60 ? 12.927 19.913 57.493 1.00 46.37 57 ASN B CA 1
ATOM 2380 C C . ASN B 1 60 ? 12.567 18.763 56.531 1.00 42.69 57 ASN B C 1
ATOM 2381 O O . ASN B 1 60 ? 13.398 17.938 56.178 1.00 43.93 57 ASN B O 1
ATOM 2386 N N . SER B 1 61 ? 11.296 18.757 56.168 1.00 41.22 58 SER B N 1
ATOM 2387 C CA . SER B 1 61 ? 10.792 17.722 55.254 1.00 41.50 58 SER B CA 1
ATOM 2388 C C . SER B 1 61 ? 10.362 18.297 53.914 1.00 42.48 58 SER B C 1
ATOM 2389 O O . SER B 1 61 ? 9.911 17.538 53.023 1.00 39.05 58 SER B O 1
ATOM 2392 N N . ALA B 1 62 ? 10.497 19.604 53.715 1.00 38.58 59 ALA B N 1
ATOM 2393 C CA . ALA B 1 62 ? 10.137 20.215 52.441 1.00 36.33 59 ALA B CA 1
ATOM 2394 C C . ALA B 1 62 ? 10.873 21.507 52.129 1.00 41.03 59 ALA B C 1
ATOM 2395 O O . ALA B 1 62 ? 11.166 22.354 52.988 1.00 38.19 59 ALA B O 1
ATOM 2397 N N . ILE B 1 63 ? 11.153 21.723 50.843 1.00 37.41 60 ILE B N 1
ATOM 2398 C CA . ILE B 1 63 ? 11.827 22.926 50.388 1.00 39.96 60 ILE B CA 1
ATOM 2399 C C . ILE B 1 63 ? 11.163 23.399 49.085 1.00 44.86 60 ILE B C 1
ATOM 2400 O O . ILE B 1 63 ? 10.207 22.782 48.603 1.00 41.39 60 ILE B O 1
ATOM 2405 N N . THR B 1 64 ? 11.644 24.525 48.558 1.00 42.81 61 THR B N 1
ATOM 2406 C CA . THR B 1 64 ? 11.078 25.022 47.309 1.00 43.38 61 THR B CA 1
ATOM 2407 C C . THR B 1 64 ? 12.199 25.540 46.415 1.00 43.69 61 THR B C 1
ATOM 2408 O O . THR B 1 64 ? 13.162 26.134 46.893 1.00 42.74 61 THR B O 1
ATOM 2412 N N . VAL B 1 65 ? 12.114 25.259 45.117 1.00 40.86 62 VAL B N 1
ATOM 2413 C CA . VAL B 1 65 ? 13.076 25.763 44.139 1.00 36.91 62 VAL B CA 1
ATOM 2414 C C . VAL B 1 65 ? 12.254 26.288 42.953 1.00 38.85 62 VAL B C 1
ATOM 2415 O O . VAL B 1 65 ? 11.289 25.651 42.504 1.00 40.03 62 VAL B O 1
ATOM 2419 N N . GLN B 1 66 ? 12.547 27.476 42.453 1.00 38.24 63 GLN B N 1
ATOM 2420 C CA . GLN B 1 66 ? 11.810 28.057 41.328 1.00 37.36 63 GLN B CA 1
ATOM 2421 C C . GLN B 1 66 ? 12.628 27.814 40.056 1.00 33.72 63 GLN B C 1
ATOM 2422 O O . GLN B 1 66 ? 13.856 27.801 40.135 1.00 31.08 63 GLN B O 1
ATOM 2428 N N . ALA B 1 67 ? 11.945 27.609 38.922 1.00 33.80 64 ALA B N 1
ATOM 2429 C CA . ALA B 1 67 ? 12.598 27.449 37.649 1.00 35.16 64 ALA B CA 1
ATOM 2430 C C . ALA B 1 67 ? 11.609 27.476 36.465 1.00 33.52 64 ALA B C 1
ATOM 2431 O O . ALA B 1 67 ? 10.528 26.911 36.562 1.00 32.63 64 ALA B O 1
ATOM 2433 N N . ASP B 1 68 ? 12.010 28.179 35.409 1.00 32.64 65 ASP B N 1
ATOM 2434 C CA . ASP B 1 68 ? 11.135 28.160 34.192 1.00 30.21 65 ASP B CA 1
ATOM 2435 C C . ASP B 1 68 ? 11.665 26.907 33.456 1.00 32.39 65 ASP B C 1
ATOM 2436 O O . ASP B 1 68 ? 12.883 26.770 33.290 1.00 26.82 65 ASP B O 1
ATOM 2441 N N . LEU B 1 69 ? 10.770 26.013 33.013 1.00 30.66 66 LEU B N 1
ATOM 2442 C CA . LEU B 1 69 ? 11.267 24.796 32.346 1.00 30.66 66 LEU B CA 1
ATOM 2443 C C . LEU B 1 69 ? 11.108 24.849 30.844 1.00 30.79 66 LEU B C 1
ATOM 2444 O O . LEU B 1 69 ? 11.241 23.860 30.118 1.00 27.61 66 LEU B O 1
ATOM 2449 N N . SER B 1 70 ? 10.762 26.050 30.359 1.00 30.67 67 SER B N 1
ATOM 2450 C CA . SER B 1 70 ? 10.631 26.283 28.915 1.00 30.24 67 SER B CA 1
ATOM 2451 C C . SER B 1 70 ? 12.025 26.164 28.334 1.00 29.48 67 SER B C 1
ATOM 2452 O O . SER B 1 70 ? 13.038 26.392 29.030 1.00 30.44 67 SER B O 1
ATOM 2455 N N . ASN B 1 71 ? 12.154 25.805 27.057 1.00 25.38 68 ASN B N 1
ATOM 2456 C CA . ASN B 1 71 ? 13.470 25.634 26.440 1.00 28.66 68 ASN B CA 1
ATOM 2457 C C . ASN B 1 71 ? 14.018 26.969 25.923 1.00 30.87 68 ASN B C 1
ATOM 2458 O O . ASN B 1 71 ? 14.227 27.223 24.721 1.00 32.35 68 ASN B O 1
ATOM 2463 N N . VAL B 1 72 ? 14.311 27.832 26.875 1.00 31.43 69 VAL B N 1
ATOM 2464 C CA . VAL B 1 72 ? 14.824 29.171 26.660 1.00 37.67 69 VAL B CA 1
ATOM 2465 C C . VAL B 1 72 ? 15.962 29.485 27.640 1.00 38.81 69 VAL B C 1
ATOM 2466 O O . VAL B 1 72 ? 16.082 28.913 28.717 1.00 40.43 69 VAL B O 1
ATOM 2470 N N . ALA B 1 73 ? 16.823 30.405 27.220 1.00 42.11 70 ALA B N 1
ATOM 2471 C CA . ALA B 1 73 ? 17.933 30.846 28.064 1.00 46.85 70 ALA B CA 1
ATOM 2472 C C . ALA B 1 73 ? 17.382 31.960 28.965 1.00 47.89 70 ALA B C 1
ATOM 2473 O O . ALA B 1 73 ? 16.525 32.728 28.522 1.00 49.07 70 ALA B O 1
ATOM 2475 N N . THR B 1 74 ? 17.869 32.043 30.191 1.00 49.67 71 THR B N 1
ATOM 2476 C CA . THR B 1 74 ? 17.411 33.079 31.115 1.00 47.64 71 THR B CA 1
ATOM 2477 C C . THR B 1 74 ? 18.613 33.873 31.630 1.00 50.89 71 THR B C 1
ATOM 2478 O O . THR B 1 74 ? 19.766 33.485 31.439 1.00 44.54 71 THR 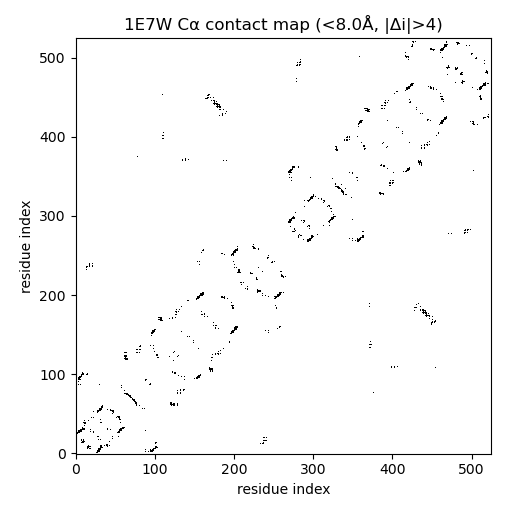B O 1
ATOM 2482 N N . ALA B 1 75 ? 18.347 35.005 32.273 1.00 56.04 72 ALA B N 1
ATOM 2483 C CA . ALA B 1 75 ? 19.407 35.862 32.808 1.00 58.08 72 ALA B CA 1
ATOM 2484 C C . ALA B 1 75 ? 20.093 35.263 34.031 1.00 58.03 72 ALA B C 1
ATOM 2485 O O . ALA B 1 75 ? 19.425 34.936 35.020 1.00 58.83 72 ALA B O 1
ATOM 2487 N N . PRO B 1 85 ? 24.366 33.736 29.460 1.00 57.42 82 PRO B N 1
ATOM 2488 C CA . PRO B 1 85 ? 23.046 33.377 29.961 1.00 55.95 82 PRO B CA 1
ATOM 2489 C C . PRO B 1 85 ? 22.991 31.953 30.476 1.00 52.29 82 PRO B C 1
ATOM 2490 O O . PRO B 1 85 ? 23.932 31.164 30.303 1.00 55.45 82 PRO B O 1
ATOM 2494 N N . VAL B 1 86 ? 21.908 31.642 31.180 1.00 46.47 83 VAL B N 1
ATOM 2495 C CA . VAL B 1 86 ? 21.730 30.315 31.758 1.00 42.83 83 VAL B CA 1
ATOM 2496 C C . VAL B 1 86 ? 20.812 29.445 30.884 1.00 41.35 83 VAL B C 1
ATOM 2497 O O . VAL B 1 86 ? 19.666 29.843 30.699 1.00 38.47 83 VAL B O 1
ATOM 2501 N N . THR B 1 87 ? 21.323 28.316 30.441 1.00 37.13 84 THR B N 1
ATOM 2502 C CA . THR B 1 87 ? 20.526 27.407 29.611 1.00 37.79 84 THR B CA 1
ATOM 2503 C C . THR B 1 87 ? 19.541 26.564 30.413 1.00 37.50 84 THR B C 1
ATOM 2504 O O . THR B 1 87 ? 19.696 26.405 31.619 1.00 34.05 84 THR B O 1
ATOM 2508 N N . LEU B 1 88 ? 18.562 25.938 29.743 1.00 30.55 85 LEU B N 1
ATOM 2509 C CA . LEU B 1 88 ? 17.620 25.068 30.415 1.00 30.83 85 LEU B CA 1
ATOM 2510 C C . LEU B 1 88 ? 18.326 23.917 31.131 1.00 28.59 85 LEU B C 1
ATOM 2511 O O . LEU B 1 88 ? 18.034 23.558 32.263 1.00 30.67 85 LEU B O 1
ATOM 2516 N N . PHE B 1 89 ? 19.314 23.325 30.457 1.00 34.70 86 PHE B N 1
ATOM 2517 C CA . PHE B 1 89 ? 20.055 22.211 31.043 1.00 37.78 86 PHE B CA 1
ATOM 2518 C C . PHE B 1 89 ? 20.584 22.576 32.429 1.00 38.45 86 PHE B C 1
ATOM 2519 O O . PHE B 1 89 ? 20.274 21.982 33.462 1.00 40.03 86 PHE B O 1
ATOM 2527 N N . THR B 1 90 ? 21.327 23.678 32.439 1.00 36.83 87 THR B N 1
ATOM 2528 C CA . THR B 1 90 ? 21.913 24.153 33.711 1.00 37.35 87 THR B CA 1
ATOM 2529 C C . THR B 1 90 ? 20.847 24.318 34.762 1.00 34.23 87 THR B C 1
ATOM 2530 O O . THR B 1 90 ? 21.044 23.882 35.894 1.00 35.15 87 THR B O 1
ATOM 2534 N N . ARG B 1 91 ? 19.716 24.947 34.406 1.00 36.11 88 ARG B N 1
ATOM 2535 C CA . ARG B 1 91 ? 18.649 25.112 35.381 1.00 32.81 88 ARG B CA 1
ATOM 2536 C C . ARG B 1 91 ? 18.180 23.756 35.880 1.00 36.94 88 ARG B C 1
ATOM 2537 O O . ARG B 1 91 ? 17.878 23.574 37.059 1.00 32.72 88 ARG B O 1
ATOM 2545 N N . CYS B 1 92 ? 18.060 22.771 34.979 1.00 36.20 89 CYS B N 1
ATOM 2546 C CA . CYS B 1 92 ? 17.625 21.426 35.347 1.00 29.92 89 CYS B CA 1
ATOM 2547 C C . CYS B 1 92 ? 18.618 20.778 36.327 1.00 30.55 89 CYS B C 1
ATOM 2548 O O . CYS B 1 92 ? 18.243 20.237 37.382 1.00 31.70 89 CYS B O 1
ATOM 2551 N N . ALA B 1 93 ? 19.886 20.872 35.970 1.00 31.61 90 ALA B N 1
ATOM 2552 C CA . ALA B 1 93 ? 20.960 20.319 36.816 1.00 38.06 90 ALA B CA 1
ATOM 2553 C C . ALA B 1 93 ? 20.966 20.947 38.206 1.00 41.17 90 ALA B C 1
ATOM 2554 O O . ALA B 1 93 ? 21.164 20.257 39.219 1.00 39.14 90 ALA B O 1
ATOM 2556 N N . GLU B 1 94 ? 20.690 22.258 38.288 1.00 43.39 91 GLU B N 1
ATOM 2557 C CA . GLU B 1 94 ? 20.666 22.938 39.577 1.00 41.39 91 GLU B CA 1
ATOM 2558 C C . GLU B 1 94 ? 19.499 22.451 40.419 1.00 43.31 91 GLU B C 1
ATOM 2559 O O . GLU B 1 94 ? 19.575 22.399 41.662 1.00 38.12 91 GLU B O 1
ATOM 2565 N N . LEU B 1 95 ? 18.386 22.095 39.753 1.00 38.88 92 LEU B N 1
ATOM 2566 C CA . LEU B 1 95 ? 17.240 21.602 40.512 1.00 37.78 92 LEU B CA 1
ATOM 2567 C C . LEU B 1 95 ? 17.632 20.277 41.193 1.00 39.97 92 LEU B C 1
ATOM 2568 O O . LEU B 1 95 ? 17.199 19.995 42.312 1.00 37.84 92 LEU B O 1
ATOM 2573 N N . VAL B 1 96 ? 18.359 19.435 40.463 1.00 38.53 93 VAL B N 1
ATOM 2574 C CA . VAL B 1 96 ? 18.769 18.140 41.011 1.00 40.62 93 VAL B CA 1
ATOM 2575 C C . VAL B 1 96 ? 19.841 18.389 42.077 1.00 39.15 93 VAL B C 1
ATOM 2576 O O . VAL B 1 96 ? 19.787 17.789 43.150 1.00 42.16 93 VAL B O 1
ATOM 2580 N N . ALA B 1 97 ? 20.752 19.295 41.781 1.00 40.89 94 ALA B N 1
ATOM 2581 C CA . ALA B 1 97 ? 21.822 19.657 42.722 1.00 38.93 94 ALA B CA 1
ATOM 2582 C C . ALA B 1 97 ? 21.235 20.177 44.031 1.00 40.29 94 ALA B C 1
ATOM 2583 O O . ALA B 1 97 ? 21.858 19.977 45.089 1.00 42.15 94 ALA B O 1
ATOM 2585 N N . ALA B 1 98 ? 20.078 20.830 43.992 1.00 40.63 95 ALA B N 1
ATOM 2586 C CA . ALA B 1 98 ? 19.437 21.361 45.176 1.00 38.38 95 ALA B CA 1
ATOM 2587 C C . ALA B 1 98 ? 18.996 20.313 46.171 1.00 42.91 95 ALA B C 1
ATOM 2588 O O . ALA B 1 98 ? 19.011 20.540 47.389 1.00 39.89 95 ALA B O 1
ATOM 2590 N N . CYS B 1 99 ? 18.624 19.125 45.708 1.00 39.80 96 CYS B N 1
ATOM 2591 C CA . CYS B 1 99 ? 18.194 18.043 46.595 1.00 38.48 96 CYS B CA 1
ATOM 2592 C C . CYS B 1 99 ? 19.417 17.445 47.300 1.00 37.75 96 CYS B C 1
ATOM 2593 O O . CYS B 1 99 ? 19.371 17.075 48.481 1.00 42.14 96 CYS B O 1
ATOM 2596 N N . TYR B 1 100 ? 20.499 17.343 46.546 1.00 33.64 97 TYR B N 1
ATOM 2597 C CA . TYR B 1 100 ? 21.757 16.807 47.027 1.00 39.19 97 TYR B CA 1
ATOM 2598 C C . TYR B 1 100 ? 22.276 17.824 48.055 1.00 43.89 97 TYR B C 1
ATOM 2599 O O . TYR B 1 100 ? 22.283 17.504 49.247 1.00 46.03 97 TYR B O 1
ATOM 2608 N N . THR B 1 101 ? 22.585 19.032 47.598 1.00 43.17 98 THR B N 1
ATOM 2609 C CA . THR B 1 101 ? 23.055 20.079 48.498 1.00 47.91 98 THR B CA 1
ATOM 2610 C C . THR B 1 101 ? 22.326 20.109 49.839 1.00 48.40 98 THR B C 1
ATOM 2611 O O . THR B 1 101 ? 22.946 20.184 50.912 1.00 50.20 98 THR B O 1
ATOM 2615 N N . HIS B 1 102 ? 21.003 20.137 49.777 1.00 46.18 99 HIS B N 1
ATOM 2616 C CA . HIS B 1 102 ? 20.199 20.202 50.978 1.00 46.19 99 HIS B CA 1
ATOM 2617 C C . HIS B 1 102 ? 20.185 18.928 51.799 1.00 49.44 99 HIS B C 1
ATOM 2618 O O . HIS B 1 102 ? 20.489 18.975 52.997 1.00 51.79 99 HIS B O 1
ATOM 2625 N N . TRP B 1 103 ? 19.806 17.813 51.187 1.00 43.13 100 TRP B N 1
ATOM 2626 C CA . TRP B 1 103 ? 19.706 16.551 51.896 1.00 40.06 100 TRP B CA 1
ATOM 2627 C C . TRP B 1 103 ? 20.692 15.465 51.491 1.00 36.70 100 TRP B C 1
ATOM 2628 O O . TRP B 1 103 ? 20.636 14.371 52.053 1.00 40.83 100 TRP B O 1
ATOM 2639 N N . GLY B 1 104 ? 21.616 15.686 50.589 1.00 35.40 101 GLY B N 1
ATOM 2640 C CA . GLY B 1 104 ? 22.598 14.723 50.157 1.00 39.52 101 GLY B CA 1
ATOM 2641 C C . GLY B 1 104 ? 22.074 13.554 49.326 1.00 44.05 101 GLY B C 1
ATOM 2642 O O . GLY B 1 104 ? 22.821 12.571 49.178 1.00 47.69 101 GLY B O 1
ATOM 2643 N N . ARG B 1 105 ? 20.871 13.634 48.778 1.00 44.28 102 ARG B N 1
ATOM 2644 C CA . ARG B 1 105 ? 20.343 12.525 47.982 1.00 43.39 102 ARG B CA 1
ATOM 2645 C C . ARG B 1 105 ? 19.107 12.889 47.172 1.00 43.76 102 ARG B C 1
ATOM 2646 O O . ARG B 1 105 ? 18.441 13.874 47.489 1.00 41.35 102 ARG B O 1
ATOM 2654 N N . CYS B 1 106 ? 18.857 12.109 46.098 1.00 40.05 103 CYS B N 1
ATOM 2655 C CA . CYS B 1 106 ? 17.634 12.347 45.287 1.00 35.23 103 CYS B CA 1
ATOM 2656 C C . CYS B 1 106 ? 17.228 10.925 44.833 1.00 29.18 103 CYS B C 1
ATOM 2657 O O . CYS B 1 106 ? 17.961 10.402 43.988 1.00 34.47 103 CYS B O 1
ATOM 2660 N N . ASP B 1 107 ? 16.195 10.374 45.451 1.00 31.44 104 ASP B N 1
ATOM 2661 C CA . ASP B 1 107 ? 15.825 8.999 45.100 1.00 35.01 104 ASP B CA 1
ATOM 2662 C C . ASP B 1 107 ? 14.686 8.908 44.078 1.00 32.06 104 ASP B C 1
ATOM 2663 O O . ASP B 1 107 ? 14.580 7.873 43.401 1.00 29.51 104 ASP B O 1
ATOM 2668 N N . VAL B 1 108 ? 13.788 9.874 44.076 1.00 34.36 105 VAL B N 1
ATOM 2669 C CA . VAL B 1 108 ? 12.623 9.898 43.191 1.00 31.42 105 VAL B CA 1
ATOM 2670 C C . VAL B 1 108 ? 12.555 11.211 42.444 1.00 36.01 105 VAL B C 1
ATOM 2671 O O . VAL B 1 108 ? 12.909 12.302 42.927 1.00 32.23 105 VAL B O 1
ATOM 2675 N N . LEU B 1 109 ? 12.084 11.123 41.191 1.00 33.95 106 LEU B N 1
ATOM 2676 C CA . LEU B 1 109 ? 11.924 12.307 40.346 1.00 31.72 106 LEU B CA 1
ATOM 2677 C C . LEU B 1 109 ? 10.590 12.182 39.632 1.00 33.94 106 LEU B C 1
ATOM 2678 O O . LEU B 1 109 ? 10.315 11.130 39.035 1.00 33.35 106 LEU B O 1
ATOM 2683 N N . VAL B 1 110 ? 9.696 13.139 39.799 1.00 28.39 107 VAL B N 1
ATOM 2684 C CA . VAL B 1 110 ? 8.393 13.135 39.164 1.00 31.67 107 VAL B CA 1
ATOM 2685 C C . VAL B 1 110 ? 8.302 14.309 38.193 1.00 35.01 107 VAL B C 1
ATOM 2686 O O . VAL B 1 110 ? 8.253 15.469 38.610 1.00 33.84 107 VAL B O 1
ATOM 2690 N N . ASN B 1 111 ? 8.340 14.005 36.890 1.00 28.12 108 ASN B N 1
ATOM 2691 C CA . ASN B 1 111 ? 8.245 15.064 35.877 1.00 27.72 108 ASN B CA 1
ATOM 2692 C C . ASN B 1 111 ? 6.769 15.340 35.658 1.00 29.34 108 ASN B C 1
ATOM 2693 O O . ASN B 1 111 ? 6.110 14.719 34.823 1.00 25.10 108 ASN B O 1
ATOM 2698 N N . ASN B 1 112 ? 6.230 16.323 36.397 1.00 25.18 109 ASN B N 1
ATOM 2699 C CA . ASN B 1 112 ? 4.823 16.649 36.345 1.00 25.69 109 ASN B CA 1
ATOM 2700 C C . ASN B 1 112 ? 4.515 18.001 35.728 1.00 27.67 109 ASN B C 1
ATOM 2701 O O . ASN B 1 112 ? 3.470 18.154 35.107 1.00 22.81 109 ASN B O 1
ATOM 2706 N N . ALA B 1 113 ? 5.433 18.962 35.894 1.00 25.77 110 ALA B N 1
ATOM 2707 C CA . ALA B 1 113 ? 5.172 20.307 35.365 1.00 27.57 110 ALA B CA 1
ATOM 2708 C C . ALA B 1 113 ? 4.921 20.213 33.841 1.00 27.64 110 ALA B C 1
ATOM 2709 O O . ALA B 1 113 ? 5.653 19.470 33.164 1.00 26.70 110 ALA B O 1
ATOM 2711 N N . SER B 1 114 ? 3.935 20.975 33.426 1.00 26.84 111 SER B N 1
ATOM 2712 C CA . SER B 1 114 ? 3.557 20.979 32.013 1.00 28.07 111 SER B CA 1
ATOM 2713 C C . SER B 1 114 ? 2.645 22.137 31.631 1.00 23.95 111 SER B C 1
ATOM 2714 O O . SER B 1 114 ? 1.636 22.385 32.297 1.00 25.16 111 SER B O 1
ATOM 2717 N N . SER B 1 115 ? 2.978 22.773 30.522 1.00 25.33 112 SER B N 1
ATOM 2718 C CA . SER B 1 115 ? 2.192 23.819 29.903 1.00 24.67 112 SER B CA 1
ATOM 2719 C C . SER B 1 115 ? 1.218 23.095 28.971 1.00 28.83 112 SER B C 1
ATOM 2720 O O . SER B 1 115 ? 1.544 22.019 28.422 1.00 25.19 112 SER B O 1
ATOM 2723 N N . PHE B 1 116 ? 0.037 23.679 28.787 1.00 26.27 113 PHE B N 1
ATOM 2724 C CA . PHE B 1 116 ? -0.995 23.060 27.973 1.00 25.46 113 PHE B CA 1
ATOM 2725 C C . PHE B 1 116 ? -1.970 24.119 27.457 1.00 27.21 113 PHE B C 1
ATOM 2726 O O . PHE B 1 116 ? -2.797 24.635 28.202 1.00 29.85 113 PHE B O 1
ATOM 2734 N N . TYR B 1 117 ? -1.885 24.462 26.175 1.00 25.90 114 TYR B N 1
ATOM 2735 C CA . TYR B 1 117 ? -2.814 25.365 25.515 1.00 26.70 114 TYR B CA 1
ATOM 2736 C C . TYR B 1 117 ? -2.706 25.085 24.014 1.00 28.56 114 TYR B C 1
ATOM 2737 O O . TYR B 1 117 ? -1.762 24.405 23.558 1.00 27.64 114 TYR B O 1
ATOM 2746 N N . PRO B 1 118 ? -3.646 25.571 23.234 1.00 26.74 115 PRO B N 1
ATOM 2747 C CA . PRO B 1 118 ? -3.673 25.329 21.815 1.00 24.77 115 PRO B CA 1
ATOM 2748 C C . PRO B 1 118 ? -2.526 25.924 20.995 1.00 25.60 115 PRO B C 1
ATOM 2749 O O . PRO B 1 118 ? -1.945 26.953 21.289 1.00 26.49 115 PRO B O 1
ATOM 2753 N N . THR B 1 119 ? -2.230 25.215 19.931 1.00 21.56 116 THR B N 1
ATOM 2754 C CA . THR B 1 119 ? -1.293 25.549 18.872 1.00 22.30 116 THR B CA 1
ATOM 2755 C C . THR B 1 119 ? -2.011 25.052 17.607 1.00 23.97 116 THR B C 1
ATOM 2756 O O . THR B 1 119 ? -1.706 24.046 17.004 1.00 21.97 116 THR B O 1
ATOM 2760 N N . PRO B 1 120 ? -3.055 25.760 17.148 1.00 23.58 117 PRO B N 1
ATOM 2761 C CA . PRO B 1 120 ? -3.814 25.355 15.990 1.00 22.33 117 PRO B CA 1
ATOM 2762 C C . PRO B 1 120 ? -3.009 25.340 14.697 1.00 20.59 117 PRO B C 1
ATOM 2763 O O . PRO B 1 120 ? -2.162 26.215 14.460 1.00 23.00 117 PRO B O 1
ATOM 2767 N N . LEU B 1 121 ? -3.263 24.377 13.838 1.00 19.64 118 LEU B N 1
ATOM 2768 C CA . LEU B 1 121 ? -2.545 24.301 12.556 1.00 24.25 118 LEU B CA 1
ATOM 2769 C C . LEU B 1 121 ? -3.140 25.362 11.630 1.00 33.94 118 LEU B C 1
ATOM 2770 O O . LEU B 1 121 ? -2.402 26.031 10.899 1.00 37.51 118 LEU B O 1
ATOM 2775 N N . LEU B 1 122 ? -4.457 25.552 11.722 1.00 32.67 119 LEU B N 1
ATOM 2776 C CA . LEU B 1 122 ? -5.109 26.536 10.846 1.00 40.62 119 LEU B CA 1
ATOM 2777 C C . LEU B 1 122 ? -5.661 27.752 11.591 1.00 44.13 119 LEU B C 1
ATOM 2778 O O . LEU B 1 122 ? -6.096 27.701 12.736 1.00 38.42 119 LEU B O 1
ATOM 2783 N N . ARG B 1 123 ? -5.656 28.870 10.878 1.00 47.97 120 ARG B N 1
ATOM 2784 C CA . ARG B 1 123 ? -6.157 30.146 11.360 1.00 53.43 120 ARG B CA 1
ATOM 2785 C C . ARG B 1 123 ? -5.918 30.318 12.853 1.00 57.37 120 ARG B C 1
ATOM 2786 O O . ARG B 1 123 ? -4.806 30.008 13.323 1.00 64.61 120 ARG B O 1
ATOM 2794 N N . GLY B 1 134 ? 5.538 39.591 15.244 1.00 64.49 131 GLY B N 1
ATOM 2795 C CA . GLY B 1 134 ? 5.220 39.294 16.640 1.00 65.11 131 GLY B CA 1
ATOM 2796 C C . GLY B 1 134 ? 4.530 37.945 16.809 1.00 64.13 131 GLY B C 1
ATOM 2797 O O . GLY B 1 134 ? 4.674 37.294 17.842 1.00 64.40 131 GLY B O 1
ATOM 2798 N N . ASP B 1 135 ? 3.769 37.534 15.800 1.00 63.33 132 ASP B N 1
ATOM 2799 C CA . ASP B 1 135 ? 3.060 36.267 15.800 1.00 63.91 132 ASP B CA 1
ATOM 2800 C C . ASP B 1 135 ? 4.053 35.101 15.744 1.00 64.33 132 ASP B C 1
ATOM 2801 O O . ASP B 1 135 ? 3.860 34.060 16.383 1.00 62.49 132 ASP B O 1
ATOM 2806 N N . ARG B 1 136 ? 5.114 35.285 14.962 1.00 64.10 133 ARG B N 1
ATOM 2807 C CA . ARG B 1 136 ? 6.134 34.249 14.828 1.00 66.56 133 ARG B CA 1
ATOM 2808 C C . ARG B 1 136 ? 6.886 34.070 16.145 1.00 63.26 133 ARG B C 1
ATOM 2809 O O . ARG B 1 136 ? 7.205 32.945 16.534 1.00 61.59 133 ARG B O 1
ATOM 2817 N N . GLU B 1 137 ? 7.131 35.197 16.808 1.00 57.40 134 GLU B N 1
ATOM 2818 C CA . GLU B 1 137 ? 7.839 35.181 18.082 1.00 55.81 134 GLU B CA 1
ATOM 2819 C C . GLU B 1 137 ? 7.026 34.474 19.161 1.00 52.32 134 GLU B C 1
ATOM 2820 O O . GLU B 1 137 ? 7.583 33.802 20.033 1.00 48.98 134 GLU B O 1
ATOM 2826 N N . ALA B 1 138 ? 5.703 34.620 19.099 1.00 49.38 135 ALA B N 1
ATOM 2827 C CA . ALA B 1 138 ? 4.817 33.964 20.058 1.00 48.64 135 ALA B CA 1
ATOM 2828 C C . ALA B 1 138 ? 4.736 32.463 19.729 1.00 49.37 135 ALA B C 1
ATOM 2829 O O . ALA B 1 138 ? 4.484 31.643 20.619 1.00 47.32 135 ALA B O 1
ATOM 2831 N N . MET B 1 139 ? 4.907 32.141 18.444 1.00 46.69 136 MET B N 1
ATOM 2832 C CA . MET B 1 139 ? 4.833 30.735 18.027 1.00 48.12 136 MET B CA 1
ATOM 2833 C C . MET B 1 139 ? 6.069 30.034 18.580 1.00 48.62 136 MET B C 1
ATOM 2834 O O . MET B 1 139 ? 6.043 28.943 19.148 1.00 50.36 136 MET B O 1
ATOM 2839 N N . GLU B 1 140 ? 7.176 30.762 18.479 1.00 45.68 137 GLU B N 1
ATOM 2840 C CA . GLU B 1 140 ? 8.454 30.284 18.963 1.00 44.99 137 GLU B CA 1
ATOM 2841 C C . GLU B 1 140 ? 8.502 30.180 20.461 1.00 44.98 137 GLU B C 1
ATOM 2842 O O . GLU B 1 140 ? 9.096 29.224 20.996 1.00 40.65 137 GLU B O 1
ATOM 2848 N N . THR B 1 141 ? 7.769 31.034 21.195 1.00 37.23 138 THR B N 1
ATOM 2849 C CA . THR B 1 141 ? 7.695 30.967 22.643 1.00 39.37 138 THR B CA 1
ATOM 2850 C C . THR B 1 141 ? 6.875 29.740 23.072 1.00 37.31 138 THR B C 1
ATOM 2851 O O . THR B 1 141 ? 7.156 28.997 24.024 1.00 37.03 138 THR B O 1
ATOM 2855 N N . ALA B 1 142 ? 5.788 29.541 22.346 1.00 33.81 139 ALA B N 1
ATOM 2856 C CA . ALA B 1 142 ? 4.882 28.430 22.553 1.00 39.08 139 ALA B CA 1
ATOM 2857 C C . ALA B 1 142 ? 5.613 27.118 22.306 1.00 36.10 139 ALA B C 1
ATOM 2858 O O . ALA B 1 142 ? 5.452 26.227 23.147 1.00 33.09 139 ALA B O 1
ATOM 2860 N N . THR B 1 143 ? 6.376 26.970 21.223 1.00 32.80 140 THR B N 1
ATOM 2861 C CA . THR B 1 143 ? 7.065 25.683 21.033 1.00 33.26 140 THR B CA 1
ATOM 2862 C C . THR B 1 143 ? 8.075 25.468 22.151 1.00 35.22 140 THR B C 1
ATOM 2863 O O . THR B 1 143 ? 8.225 24.395 22.751 1.00 31.97 140 THR B O 1
ATOM 2867 N N . ALA B 1 144 ? 8.840 26.500 22.497 1.00 28.60 141 ALA B N 1
ATOM 2868 C CA . ALA B 1 144 ? 9.820 26.350 23.568 1.00 29.16 141 ALA B CA 1
ATOM 2869 C C . ALA B 1 144 ? 9.150 26.027 24.888 1.00 26.23 141 ALA B C 1
ATOM 2870 O O . ALA B 1 144 ? 9.676 25.212 25.655 1.00 27.21 141 ALA B O 1
ATOM 2872 N N . ASP B 1 145 ? 8.011 26.612 25.223 1.00 24.17 142 ASP B N 1
ATOM 2873 C CA . ASP B 1 145 ? 7.359 26.374 26.506 1.00 24.20 142 ASP B CA 1
ATOM 2874 C C . ASP B 1 145 ? 6.674 24.994 26.557 1.00 27.02 142 ASP B C 1
ATOM 2875 O O . ASP B 1 145 ? 6.931 24.212 27.470 1.00 25.39 142 ASP B O 1
ATOM 2880 N N . LEU B 1 146 ? 5.851 24.681 25.564 1.00 23.99 143 LEU B N 1
ATOM 2881 C CA . LEU B 1 146 ? 5.177 23.362 25.550 1.00 23.24 143 LEU B CA 1
ATOM 2882 C C . LEU B 1 146 ? 6.185 22.216 25.396 1.00 24.32 143 LEU B C 1
ATOM 2883 O O . LEU B 1 146 ? 6.064 21.239 26.146 1.00 23.93 143 LEU B O 1
ATOM 2888 N N . PHE B 1 147 ? 7.155 22.287 24.488 1.00 23.01 144 PHE B N 1
ATOM 2889 C CA . PHE B 1 147 ? 8.153 21.237 24.321 1.00 24.92 144 PHE B CA 1
ATOM 2890 C C . PHE B 1 147 ? 9.142 21.181 25.472 1.00 26.85 144 PHE B C 1
ATOM 2891 O O . PHE B 1 147 ? 9.607 20.132 25.919 1.00 25.79 144 PHE B O 1
ATOM 2899 N N . GLY B 1 148 ? 9.520 22.380 25.970 1.00 28.33 145 GLY B N 1
ATOM 2900 C CA . GLY B 1 148 ? 10.459 22.373 27.107 1.00 23.48 145 GLY B CA 1
ATOM 2901 C C . GLY B 1 148 ? 9.913 21.722 28.349 1.00 25.48 145 GLY B C 1
ATOM 2902 O O . GLY B 1 148 ? 10.525 20.822 28.963 1.00 26.06 145 GLY B O 1
ATOM 2903 N N . SER B 1 149 ? 8.745 22.162 28.812 1.00 24.15 146 SER B N 1
ATOM 2904 C CA . SER B 1 149 ? 8.159 21.638 30.041 1.00 24.92 146 SER B CA 1
ATOM 2905 C C . SER B 1 149 ? 7.773 20.155 29.980 1.00 27.24 146 SER B C 1
ATOM 2906 O O . SER B 1 149 ? 7.989 19.407 30.934 1.00 25.35 146 SER B O 1
ATOM 2909 N N . ASN B 1 150 ? 7.161 19.784 28.854 1.00 22.26 147 ASN B N 1
ATOM 2910 C CA . ASN B 1 150 ? 6.675 18.416 28.688 1.00 22.42 147 ASN B CA 1
ATOM 2911 C C . ASN B 1 150 ? 7.723 17.401 28.232 1.00 23.85 147 ASN B C 1
ATOM 2912 O O . ASN B 1 150 ? 7.453 16.191 28.427 1.00 24.58 147 ASN B O 1
ATOM 2917 N N . ALA B 1 151 ? 8.803 17.832 27.625 1.00 22.85 148 ALA B N 1
ATOM 2918 C CA . ALA B 1 151 ? 9.800 16.891 27.125 1.00 22.77 148 ALA B CA 1
ATOM 2919 C C . ALA B 1 151 ? 11.264 17.226 27.272 1.00 21.66 148 ALA B C 1
ATOM 2920 O O . ALA B 1 151 ? 12.001 16.323 27.764 1.00 24.25 148 ALA B O 1
ATOM 2922 N N . ILE B 1 152 ? 11.734 18.407 26.850 1.00 20.97 149 ILE B N 1
ATOM 2923 C CA . ILE B 1 152 ? 13.157 18.713 26.964 1.00 24.11 149 ILE B CA 1
ATOM 2924 C C . ILE B 1 152 ? 13.603 18.834 28.415 1.00 23.18 149 ILE B C 1
ATOM 2925 O O . ILE B 1 152 ? 14.649 18.252 28.760 1.00 24.69 149 ILE B O 1
ATOM 2930 N N . ALA B 1 153 ? 12.818 19.494 29.266 1.00 27.28 150 ALA B N 1
ATOM 2931 C CA . ALA B 1 153 ? 13.208 19.588 30.685 1.00 27.81 150 ALA B CA 1
ATOM 2932 C C . ALA B 1 153 ? 13.272 18.227 31.332 1.00 26.45 150 ALA B C 1
ATOM 2933 O O . ALA B 1 153 ? 14.285 17.865 31.981 1.00 25.85 150 ALA B O 1
ATOM 2935 N N . PRO B 1 154 ? 12.243 17.393 31.228 1.00 23.45 151 PRO B N 1
ATOM 2936 C CA . PRO B 1 154 ? 12.285 16.042 31.772 1.00 24.40 151 PRO B CA 1
ATOM 2937 C C . PRO B 1 154 ? 13.555 15.330 31.322 1.00 26.09 151 PRO B C 1
ATOM 2938 O O . PRO B 1 154 ? 14.181 14.593 32.082 1.00 26.17 151 PRO B O 1
ATOM 2942 N N . TYR B 1 155 ? 13.986 15.478 30.055 1.00 25.45 152 TYR B N 1
ATOM 2943 C CA . TYR B 1 155 ? 15.199 14.818 29.595 1.00 25.87 152 TYR B CA 1
ATOM 2944 C C . TYR B 1 155 ? 16.421 15.287 30.412 1.00 27.17 152 TYR B C 1
ATOM 2945 O O . TYR B 1 155 ? 17.195 14.477 30.918 1.00 29.10 152 TYR B O 1
ATOM 2954 N N . PHE B 1 156 ? 16.582 16.613 30.528 1.00 26.67 153 PHE B N 1
ATOM 2955 C CA . PHE B 1 156 ? 17.784 17.091 31.248 1.00 25.64 153 PHE B CA 1
ATOM 2956 C C . PHE B 1 156 ? 17.748 16.723 32.720 1.00 28.05 153 PHE B C 1
ATOM 2957 O O . PHE B 1 156 ? 18.812 16.448 33.283 1.00 29.49 153 PHE B O 1
ATOM 2965 N N . LEU B 1 157 ? 16.585 16.727 33.293 1.00 26.06 154 LEU B N 1
ATOM 2966 C CA . LEU B 1 157 ? 16.368 16.371 34.693 1.00 27.33 154 LEU B CA 1
ATOM 2967 C C . LEU B 1 157 ? 16.746 14.911 34.880 1.00 31.31 154 LEU B C 1
ATOM 2968 O O . LEU B 1 157 ? 17.420 14.521 35.833 1.00 28.10 154 LEU B O 1
ATOM 2973 N N . ILE B 1 158 ? 16.297 14.075 33.911 1.00 27.86 155 ILE B N 1
ATOM 2974 C CA . ILE B 1 158 ? 16.665 12.672 33.972 1.00 25.73 155 ILE B CA 1
ATOM 2975 C C . ILE B 1 158 ? 18.168 12.510 33.846 1.00 25.99 155 ILE B C 1
ATOM 2976 O O . ILE B 1 158 ? 18.745 11.681 34.581 1.00 29.32 155 ILE B O 1
ATOM 2981 N N . LYS B 1 159 ? 18.826 13.234 32.944 1.00 25.00 156 LYS B N 1
ATOM 2982 C CA . LYS B 1 159 ? 20.246 13.165 32.714 1.00 27.97 156 LYS B CA 1
ATOM 2983 C C . LYS B 1 159 ? 21.038 13.617 33.970 1.00 29.61 156 LYS B C 1
ATOM 2984 O O . LYS B 1 159 ? 22.015 12.970 34.347 1.00 28.90 156 LYS B O 1
ATOM 2990 N N . ALA B 1 160 ? 20.543 14.666 34.625 1.00 31.40 157 ALA B N 1
ATOM 2991 C CA . ALA B 1 160 ? 21.212 15.117 35.856 1.00 33.84 157 ALA B CA 1
ATOM 2992 C C . ALA B 1 160 ? 21.004 14.135 37.001 1.00 31.96 157 ALA B C 1
ATOM 2993 O O . ALA B 1 160 ? 21.913 13.866 37.811 1.00 37.09 157 ALA B O 1
ATOM 2995 N N . PHE B 1 161 ? 19.811 13.582 37.119 1.00 32.05 158 PHE B N 1
ATOM 2996 C CA . PHE B 1 161 ? 19.544 12.609 38.188 1.00 32.75 158 PHE B CA 1
ATOM 2997 C C . PHE B 1 161 ? 20.461 11.413 38.005 1.00 33.87 158 PHE B C 1
ATOM 2998 O O . PHE B 1 161 ? 21.100 10.905 38.937 1.00 33.88 158 PHE B O 1
ATOM 3006 N N . ALA B 1 162 ? 20.597 10.907 36.778 1.00 30.60 159 ALA B N 1
ATOM 3007 C CA . ALA B 1 162 ? 21.391 9.745 36.465 1.00 34.61 159 ALA B CA 1
ATOM 3008 C C . ALA B 1 162 ? 22.872 9.974 36.771 1.00 37.18 159 ALA B C 1
ATOM 3009 O O . ALA B 1 162 ? 23.602 9.122 37.305 1.00 38.47 159 ALA B O 1
ATOM 3011 N N . HIS B 1 163 ? 23.312 11.148 36.347 1.00 34.29 160 HIS B N 1
ATOM 3012 C CA . HIS B 1 163 ? 24.716 11.547 36.551 1.00 36.36 160 HIS B CA 1
ATOM 3013 C C . HIS B 1 163 ? 25.057 11.514 38.040 1.00 34.77 160 HIS B C 1
ATOM 3014 O O . HIS B 1 163 ? 26.092 10.960 38.448 1.00 34.49 160 HIS B O 1
ATOM 3021 N N . ARG B 1 164 ? 24.175 11.980 38.916 1.00 37.03 161 ARG B N 1
ATOM 3022 C CA . ARG B 1 164 ? 24.399 11.971 40.357 1.00 38.68 161 ARG B CA 1
ATOM 3023 C C . ARG B 1 164 ? 24.408 10.573 40.956 1.00 39.05 161 ARG B C 1
ATOM 3024 O O . ARG B 1 164 ? 25.155 10.309 41.903 1.00 37.62 161 ARG B O 1
ATOM 3032 N N . VAL B 1 165 ? 23.561 9.671 40.458 1.00 36.03 162 VAL B N 1
ATOM 3033 C CA . VAL B 1 165 ? 23.547 8.303 40.987 1.00 35.02 162 VAL B CA 1
ATOM 3034 C C . VAL B 1 165 ? 24.817 7.597 40.536 1.00 38.55 162 VAL B C 1
ATOM 3035 O O . VAL B 1 165 ? 25.471 6.883 41.318 1.00 39.84 162 VAL B O 1
ATOM 3039 N N . ALA B 1 166 ? 25.200 7.805 39.280 1.00 32.57 163 ALA B N 1
ATOM 3040 C CA . ALA B 1 166 ? 26.387 7.169 38.745 1.00 38.22 163 ALA B CA 1
ATOM 3041 C C . ALA B 1 166 ? 27.653 7.616 39.492 1.00 41.90 163 ALA B C 1
ATOM 3042 O O . ALA B 1 166 ? 28.611 6.855 39.631 1.00 43.69 163 ALA B O 1
ATOM 3044 N N . GLY B 1 167 ? 27.659 8.884 39.909 1.00 42.26 164 GLY B N 1
ATOM 3045 C CA . GLY B 1 167 ? 28.821 9.456 40.586 1.00 46.40 164 GLY B CA 1
ATOM 3046 C C . GLY B 1 167 ? 28.956 9.056 42.045 1.00 48.46 164 GLY B C 1
ATOM 3047 O O . GLY B 1 167 ? 29.998 9.308 42.658 1.00 49.67 164 GLY B O 1
ATOM 3048 N N . THR B 1 168 ? 27.913 8.466 42.604 1.00 45.07 165 THR B N 1
ATOM 3049 C CA . THR B 1 168 ? 27.891 8.022 43.997 1.00 46.39 165 THR B CA 1
ATOM 3050 C C . THR B 1 168 ? 28.462 6.606 44.048 1.00 48.72 165 THR B C 1
ATOM 3051 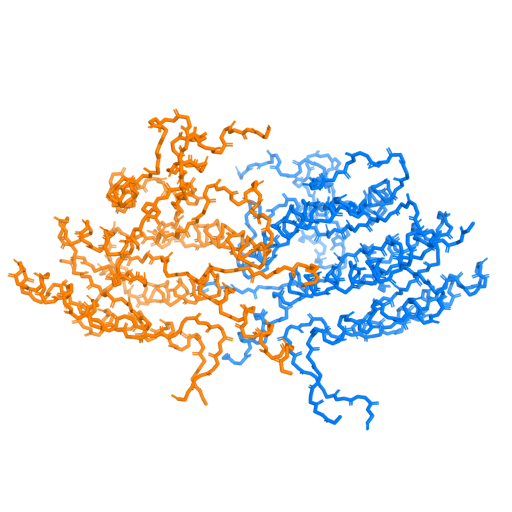O O . THR B 1 168 ? 28.031 5.706 43.326 1.00 45.16 165 THR B O 1
ATOM 3055 N N . PRO B 1 169 ? 29.484 6.404 44.877 1.00 48.69 166 PRO B N 1
ATOM 3056 C CA . PRO B 1 169 ? 30.096 5.089 45.023 1.00 48.36 166 PRO B CA 1
ATOM 3057 C C . PRO B 1 169 ? 28.984 4.078 45.251 1.00 41.15 166 PRO B C 1
ATOM 3058 O O . PRO B 1 169 ? 28.049 4.309 46.022 1.00 47.14 166 PRO B O 1
ATOM 3062 N N . AL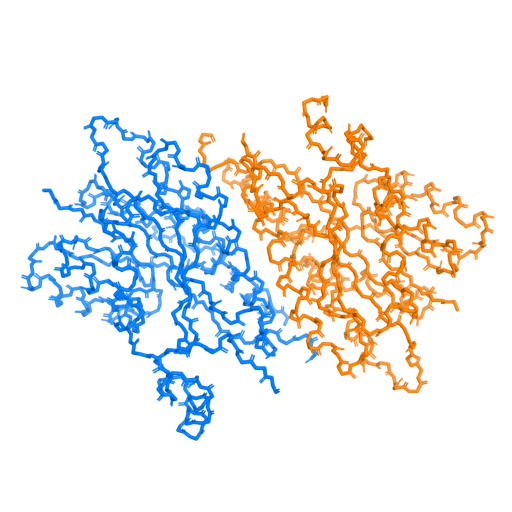A B 1 170 ? 29.050 2.932 44.591 1.00 44.51 167 ALA B N 1
ATOM 3063 C CA . ALA B 1 170 ? 28.011 1.913 44.708 1.00 45.46 167 ALA B CA 1
ATOM 3064 C C . ALA B 1 170 ? 27.568 1.659 46.127 1.00 46.61 167 ALA B C 1
ATOM 3065 O O . ALA B 1 170 ? 26.393 1.502 46.464 1.00 46.85 167 ALA B O 1
ATOM 3067 N N . LYS B 1 171 ? 28.555 1.602 47.029 1.00 51.04 168 LYS B N 1
ATOM 3068 C CA . LYS B 1 171 ? 28.314 1.350 48.436 1.00 52.21 168 LYS B CA 1
ATOM 3069 C C . LYS B 1 171 ? 27.275 2.249 49.081 1.00 50.09 168 LYS B C 1
ATOM 3070 O O . LYS B 1 171 ? 26.576 1.769 49.980 1.00 49.42 168 LYS B O 1
ATOM 3076 N N . HIS B 1 172 ? 27.186 3.514 48.689 1.00 50.76 169 HIS B N 1
ATOM 3077 C CA . HIS B 1 172 ? 26.218 4.406 49.318 1.00 51.84 169 HIS B CA 1
ATOM 3078 C C . HIS B 1 172 ? 24.991 4.751 48.495 1.00 46.33 169 HIS B C 1
ATOM 3079 O O . HIS B 1 172 ? 24.213 5.629 48.907 1.00 37.87 169 HIS B O 1
ATOM 3086 N N . ARG B 1 173 ? 24.720 4.044 47.385 1.00 43.25 170 ARG B N 1
ATOM 3087 C CA . ARG B 1 173 ? 23.516 4.421 46.631 1.00 37.94 170 ARG B CA 1
ATOM 3088 C C . ARG B 1 173 ? 22.236 4.038 47.361 1.00 41.09 170 ARG B C 1
ATOM 3089 O O . ARG B 1 173 ? 22.209 3.127 48.192 1.00 39.79 170 ARG B O 1
ATOM 3097 N N . GLY B 1 174 ? 21.146 4.699 46.990 1.00 35.92 171 GLY B N 1
ATOM 3098 C CA . GLY B 1 174 ? 19.831 4.373 47.547 1.00 36.64 171 GLY B CA 1
ATOM 3099 C C . GLY B 1 174 ? 19.523 2.977 46.951 1.00 33.43 171 GLY B C 1
ATOM 3100 O O . GLY B 1 174 ? 20.260 2.492 46.093 1.00 36.42 171 GLY B O 1
ATOM 3101 N N . THR B 1 175 ? 18.440 2.383 47.392 1.00 33.72 172 THR B N 1
ATOM 3102 C CA . THR B 1 175 ? 18.100 1.049 46.918 1.00 38.18 172 THR B CA 1
ATOM 3103 C C . THR B 1 175 ? 16.734 1.086 46.225 1.00 38.07 172 THR B C 1
ATOM 3104 O O . THR B 1 175 ? 16.159 0.005 46.075 1.00 37.38 172 THR B O 1
ATOM 3108 N N . ASN B 1 176 ? 16.267 2.300 45.913 1.00 36.44 173 ASN B N 1
ATOM 3109 C CA . ASN B 1 176 ? 14.938 2.397 45.316 1.00 35.39 173 ASN B CA 1
ATOM 3110 C C . ASN B 1 176 ? 14.728 3.674 44.497 1.00 32.53 173 ASN B C 1
ATOM 3111 O O . ASN B 1 176 ? 13.851 4.476 44.822 1.00 32.00 173 ASN B O 1
ATOM 3116 N N . TYR B 1 177 ? 15.543 3.802 43.450 1.00 31.28 174 TYR B N 1
ATOM 3117 C CA . TYR B 1 177 ? 15.445 4.974 42.575 1.00 27.11 174 TYR B CA 1
ATOM 3118 C C . TYR B 1 177 ? 14.317 4.834 41.534 1.00 35.20 174 TYR B C 1
ATOM 3119 O O . TYR B 1 177 ? 14.380 3.832 40.817 1.00 32.16 174 TYR B O 1
ATOM 3128 N N . SER B 1 178 ? 13.392 5.762 41.497 1.00 35.31 175 SER B N 1
ATOM 3129 C CA . SER B 1 178 ? 12.278 5.688 40.522 1.00 34.90 175 SER B CA 1
ATOM 3130 C C . SER B 1 178 ? 12.066 7.041 39.856 1.00 35.67 175 SER B C 1
ATOM 3131 O O . SER B 1 178 ? 12.143 8.075 40.528 1.00 29.36 175 SER B O 1
ATOM 3134 N N . ILE B 1 179 ? 11.772 7.084 38.544 1.00 28.52 176 ILE B N 1
ATOM 3135 C CA . ILE B 1 179 ? 11.537 8.372 37.869 1.00 27.24 176 ILE B CA 1
ATOM 3136 C C . ILE B 1 179 ? 10.131 8.182 37.277 1.00 29.44 176 ILE B C 1
ATOM 3137 O O . ILE B 1 179 ? 9.901 7.091 36.705 1.00 30.09 176 ILE B O 1
ATOM 3142 N N . ILE B 1 180 ? 9.181 9.085 37.527 1.00 26.06 177 ILE B N 1
ATOM 3143 C CA . ILE B 1 180 ? 7.844 8.953 37.025 1.00 24.75 177 ILE B CA 1
ATOM 3144 C C . ILE B 1 180 ? 7.585 10.165 36.103 1.00 30.64 177 ILE B C 1
ATOM 3145 O O . ILE B 1 180 ? 7.817 11.304 36.510 1.00 26.57 177 ILE B O 1
ATOM 3150 N N . ASN B 1 181 ? 7.164 9.890 34.866 1.00 29.90 178 ASN B N 1
ATOM 3151 C CA . ASN B 1 181 ? 6.836 10.936 33.904 1.00 25.34 178 ASN B CA 1
ATOM 3152 C C . ASN B 1 181 ? 5.322 11.019 33.788 1.00 28.32 178 ASN B C 1
ATOM 3153 O O . ASN B 1 181 ? 4.646 10.020 33.538 1.00 23.41 178 ASN B O 1
ATOM 3158 N N . MET B 1 182 ? 4.746 12.220 34.000 1.00 26.69 179 MET B N 1
ATOM 3159 C CA . MET B 1 182 ? 3.287 12.317 33.877 1.00 20.68 179 MET B CA 1
ATOM 3160 C C . MET B 1 182 ? 2.966 12.487 32.364 1.00 23.09 179 MET B C 1
ATOM 3161 O O . MET B 1 182 ? 3.301 13.531 31.824 1.00 23.19 179 MET B O 1
ATOM 3166 N N . VAL B 1 183 ? 2.343 11.437 31.842 1.00 23.53 180 VAL B N 1
ATOM 3167 C CA . VAL B 1 183 ? 1.937 11.426 30.436 1.00 21.80 180 VAL B CA 1
ATOM 3168 C C . VAL B 1 183 ? 0.468 11.711 30.294 1.00 25.38 180 VAL B C 1
ATOM 3169 O O . VAL B 1 183 ? -0.116 12.440 31.136 1.00 23.74 180 VAL B O 1
ATOM 3173 N N . ASP B 1 184 ? -0.201 11.205 29.255 1.00 21.68 181 ASP B N 1
ATOM 3174 C CA . ASP B 1 184 ? -1.598 11.498 28.993 1.00 22.92 181 ASP B CA 1
ATOM 3175 C C . ASP B 1 184 ? -2.286 10.325 28.351 1.00 21.97 181 ASP B C 1
ATOM 3176 O O . ASP B 1 184 ? -1.926 9.898 27.234 1.00 21.33 181 ASP B O 1
ATOM 3181 N N . ALA B 1 185 ? -3.269 9.708 29.013 1.00 18.61 182 ALA B N 1
ATOM 3182 C CA . ALA B 1 185 ? -3.912 8.542 28.451 1.00 21.10 182 ALA B CA 1
ATOM 3183 C C . ALA B 1 185 ? -4.615 8.787 27.108 1.00 20.67 182 ALA B C 1
ATOM 3184 O O . ALA B 1 185 ? -4.845 7.809 26.378 1.00 20.92 182 ALA B O 1
ATOM 3186 N N . MET B 1 186 ? -4.954 10.039 26.841 1.00 21.84 183 MET B N 1
ATOM 3187 C CA . MET B 1 186 ? -5.748 10.345 25.659 1.00 19.82 183 MET B CA 1
ATOM 3188 C C . MET B 1 186 ? -4.988 10.952 24.498 1.00 22.37 183 MET B C 1
ATOM 3189 O O . MET B 1 186 ? -5.634 11.233 23.465 1.00 21.99 183 MET B O 1
ATOM 3194 N N . THR B 1 187 ? -3.664 11.083 24.525 1.00 23.73 184 THR B N 1
ATOM 3195 C CA . THR B 1 187 ? -2.999 11.723 23.368 1.00 23.54 184 THR B CA 1
ATOM 3196 C C . THR B 1 187 ? -3.101 10.912 22.082 1.00 25.67 184 THR B C 1
ATOM 3197 O O . THR B 1 187 ? -2.923 11.453 20.973 1.00 22.04 184 THR B O 1
ATOM 3201 N N . ASN B 1 188 ? -3.342 9.599 22.181 1.00 21.59 185 ASN B N 1
ATOM 3202 C CA . ASN B 1 188 ? -3.529 8.775 20.972 1.00 21.97 185 ASN B CA 1
ATOM 3203 C C . ASN B 1 188 ? -4.840 9.018 20.279 1.00 17.36 185 ASN B C 1
ATOM 3204 O O . ASN B 1 188 ? -5.140 8.509 19.172 1.00 20.59 185 ASN B O 1
ATOM 3209 N N . GLN B 1 189 ? -5.748 9.779 20.918 1.00 16.98 186 GLN B N 1
ATOM 3210 C CA . GLN B 1 189 ? -7.038 10.249 20.369 1.00 20.02 186 GLN B CA 1
ATOM 3211 C C . GLN B 1 189 ? -6.939 11.781 20.593 1.00 21.21 186 GLN B C 1
ATOM 3212 O O . GLN B 1 189 ? -7.516 12.379 21.521 1.00 24.29 186 GLN B O 1
ATOM 3218 N N . PRO B 1 190 ? -6.211 12.442 19.705 1.00 18.57 187 PRO B N 1
ATOM 3219 C CA . PRO B 1 190 ? -5.883 13.839 19.936 1.00 20.30 187 PRO B CA 1
ATOM 3220 C C . PRO B 1 190 ? -6.964 14.874 20.168 1.00 17.68 187 PRO B C 1
ATOM 3221 O O . PRO B 1 190 ? -7.939 14.810 19.447 1.00 21.71 187 PRO B O 1
ATOM 3225 N N . LEU B 1 191 ? -6.631 15.771 21.068 1.00 19.08 188 LEU B N 1
ATOM 3226 C CA . LEU B 1 191 ? -7.634 16.888 21.272 1.00 23.97 188 LEU B CA 1
ATOM 3227 C C . LEU B 1 191 ? -7.356 17.880 20.139 1.00 25.39 188 LEU B C 1
ATOM 3228 O O . LEU B 1 191 ? -6.230 18.344 19.895 1.00 23.16 188 LEU B O 1
ATOM 3233 N N . LEU B 1 192 ? -8.398 18.236 19.404 1.00 23.28 189 LEU B N 1
ATOM 3234 C CA . LEU B 1 192 ? -8.271 19.187 18.305 1.00 25.39 189 LEU B CA 1
ATOM 3235 C C . LEU B 1 192 ? -7.663 20.522 18.693 1.00 23.04 189 LEU B C 1
ATOM 3236 O O . LEU B 1 192 ? -8.125 21.228 19.585 1.00 24.42 189 LEU B O 1
ATOM 3241 N N . GLY B 1 193 ? -6.596 20.857 17.973 1.00 23.08 190 GLY B N 1
ATOM 3242 C CA . GLY B 1 193 ? -5.833 22.081 18.084 1.00 22.90 190 GLY B CA 1
ATOM 3243 C C . GLY B 1 193 ? -4.685 22.095 19.065 1.00 25.71 190 GLY B C 1
ATOM 3244 O O . GLY B 1 193 ? -4.114 23.169 19.269 1.00 21.82 190 GLY B O 1
ATOM 3245 N N . TYR B 1 194 ? -4.323 20.940 19.649 1.00 19.05 191 TYR B N 1
ATOM 3246 C CA . TYR B 1 194 ? -3.215 20.972 20.633 1.00 20.44 191 TYR B CA 1
ATOM 3247 C C . TYR B 1 194 ? -2.020 20.188 20.073 1.00 19.98 191 TYR B C 1
ATOM 3248 O O . TYR B 1 194 ? -1.430 19.458 20.877 1.00 18.99 191 TYR B O 1
ATOM 3257 N N . THR B 1 195 ? -1.623 20.353 18.821 1.00 18.61 192 THR B N 1
ATOM 3258 C CA . THR B 1 195 ? -0.549 19.538 18.235 1.00 18.26 192 THR B CA 1
ATOM 3259 C C . THR B 1 195 ? 0.774 19.556 18.968 1.00 19.57 192 THR B C 1
ATOM 3260 O O . THR B 1 195 ? 1.353 18.480 19.236 1.00 19.32 192 THR B O 1
ATOM 3264 N N . ILE B 1 196 ? 1.345 20.729 19.286 1.00 19.88 193 ILE B N 1
ATOM 3265 C CA . ILE B 1 196 ? 2.634 20.744 19.973 1.00 18.85 193 ILE B CA 1
ATOM 3266 C C . ILE B 1 196 ? 2.572 20.017 21.308 1.00 20.62 193 ILE B C 1
ATOM 3267 O O . ILE B 1 196 ? 3.476 19.267 21.639 1.00 20.61 193 ILE B O 1
ATOM 3272 N N . TYR B 1 197 ? 1.534 20.274 22.117 1.00 20.76 194 TYR B N 1
ATOM 3273 C CA . TYR B 1 197 ? 1.365 19.542 23.363 1.00 21.62 194 TYR B CA 1
ATOM 3274 C C . TYR B 1 197 ? 1.316 18.024 23.082 1.00 23.29 194 TYR B C 1
ATOM 3275 O O . TYR B 1 197 ? 2.012 17.254 23.750 1.00 20.18 194 TYR B O 1
ATOM 3284 N N . THR B 1 198 ? 0.518 17.562 22.110 1.00 17.94 195 THR B N 1
ATOM 3285 C CA . THR B 1 198 ? 0.393 16.108 21.877 1.00 17.86 195 THR B CA 1
ATOM 3286 C C . THR B 1 198 ? 1.750 15.549 21.465 1.00 18.48 195 THR B C 1
ATOM 3287 O O . THR B 1 198 ? 2.147 14.452 21.857 1.00 18.05 195 THR B O 1
ATOM 3291 N N . MET B 1 199 ? 2.459 16.283 20.615 1.00 20.07 196 MET B N 1
ATOM 3292 C CA . MET B 1 199 ? 3.764 15.834 20.162 1.00 18.91 196 MET B CA 1
ATOM 3293 C C . MET B 1 199 ? 4.732 15.742 21.342 1.00 19.91 196 MET B C 1
ATOM 3294 O O . MET B 1 199 ? 5.534 14.807 21.418 1.00 18.42 196 MET B O 1
ATOM 3299 N N . ALA B 1 200 ? 4.658 16.710 22.262 1.00 20.30 197 ALA B N 1
ATOM 3300 C CA . ALA B 1 200 ? 5.550 16.691 23.424 1.00 19.26 197 ALA B CA 1
ATOM 3301 C C . ALA B 1 200 ? 5.239 15.507 24.335 1.00 21.59 197 ALA B C 1
ATOM 3302 O O . ALA B 1 200 ? 6.194 14.928 24.880 1.00 21.04 197 ALA B O 1
ATOM 3304 N N . LYS B 1 201 ? 3.955 15.164 24.534 1.00 18.27 198 LYS B N 1
ATOM 3305 C CA . LYS B 1 201 ? 3.678 13.974 25.376 1.00 19.88 198 LYS B CA 1
ATOM 3306 C C . LYS B 1 201 ? 4.192 12.682 24.699 1.00 20.66 198 LYS B C 1
ATOM 3307 O O . LYS B 1 201 ? 4.634 11.764 25.388 1.00 20.72 198 LYS B O 1
ATOM 3313 N N . GLY B 1 202 ? 4.147 12.638 23.356 1.00 19.66 199 GLY B N 1
ATOM 3314 C CA . GLY B 1 202 ? 4.699 11.493 22.580 1.00 17.33 199 GLY B CA 1
ATOM 3315 C C . GLY B 1 202 ? 6.223 11.406 22.790 1.00 17.67 199 GLY B C 1
ATOM 3316 O O . GLY B 1 202 ? 6.755 10.307 23.010 1.00 17.87 199 GLY B O 1
ATOM 3317 N N . ALA B 1 203 ? 6.88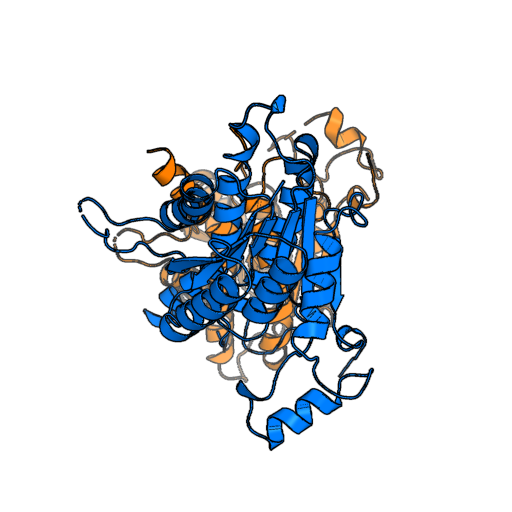5 12.544 22.814 1.00 18.77 200 ALA B N 1
ATOM 3318 C CA . ALA B 1 203 ? 8.324 12.604 23.073 1.00 21.89 200 ALA B CA 1
ATOM 3319 C C . ALA B 1 203 ? 8.579 12.121 24.507 1.00 22.31 200 ALA B C 1
ATOM 3320 O O . ALA B 1 203 ? 9.569 11.395 24.684 1.00 19.46 200 ALA B O 1
ATOM 3322 N N . LEU B 1 204 ? 7.759 12.476 25.477 1.00 21.23 201 LEU B N 1
ATOM 3323 C CA . LEU B 1 204 ? 7.859 12.046 26.865 1.00 18.22 201 LEU B CA 1
ATOM 3324 C C . LEU B 1 204 ? 7.652 10.523 27.021 1.00 23.63 201 LEU B C 1
ATOM 3325 O O . LEU B 1 204 ? 8.369 9.874 27.844 1.00 20.86 201 LEU B O 1
ATOM 3330 N N . GLU B 1 205 ? 6.833 9.874 26.190 1.00 21.58 202 GLU B N 1
ATOM 3331 C CA . GLU B 1 205 ? 6.649 8.409 26.213 1.00 21.54 202 GLU B CA 1
ATOM 3332 C C . GLU B 1 205 ? 7.945 7.750 25.727 1.00 19.22 202 GLU B C 1
ATOM 3333 O O . GLU B 1 205 ? 8.426 6.769 26.335 1.00 20.94 202 GLU B O 1
ATOM 3339 N N . GLY B 1 206 ? 8.525 8.338 24.672 1.00 17.14 203 GLY B N 1
ATOM 3340 C CA . GLY B 1 206 ? 9.793 7.897 24.097 1.00 17.74 203 GLY B CA 1
ATOM 3341 C C . GLY B 1 206 ? 10.873 7.997 25.207 1.00 20.84 203 GLY B C 1
ATOM 3342 O O . GLY B 1 206 ? 11.700 7.082 25.284 1.00 19.62 203 GLY B O 1
ATOM 3343 N N . LEU B 1 207 ? 10.886 9.130 25.875 1.00 20.31 204 LEU B N 1
ATOM 3344 C CA . LEU B 1 207 ? 11.934 9.284 26.940 1.00 22.57 204 LEU B CA 1
ATOM 3345 C C . LEU B 1 207 ? 11.789 8.225 28.006 1.00 19.46 204 LEU B C 1
ATOM 3346 O O . LEU B 1 207 ? 12.834 7.677 28.476 1.00 21.80 204 LEU B O 1
ATOM 3351 N N . THR B 1 208 ? 10.561 7.914 28.389 1.00 21.83 205 THR B N 1
ATOM 3352 C CA . THR B 1 208 ? 10.294 6.890 29.409 1.00 23.43 205 THR B CA 1
ATOM 3353 C C . THR B 1 208 ? 10.910 5.571 28.960 1.00 23.90 205 THR B C 1
ATOM 3354 O O . THR B 1 208 ? 11.630 4.910 29.723 1.00 24.72 205 THR B O 1
ATOM 3358 N N . ARG B 1 209 ? 10.608 5.122 27.721 1.00 18.43 206 ARG B N 1
ATOM 3359 C CA . ARG B 1 209 ? 11.176 3.861 27.275 1.00 21.74 206 ARG B CA 1
ATOM 3360 C C . ARG B 1 209 ? 12.675 3.899 27.130 1.00 19.67 206 ARG B C 1
ATOM 3361 O O . ARG B 1 209 ? 13.349 2.916 27.535 1.00 23.74 206 ARG B O 1
ATOM 3369 N N . SER B 1 210 ? 13.222 4.972 26.585 1.00 20.32 207 SER B N 1
ATOM 3370 C CA . SER B 1 210 ? 14.666 5.032 26.351 1.00 21.77 207 SER B CA 1
ATOM 3371 C C . SER B 1 210 ? 15.443 5.089 27.664 1.00 22.05 207 SER B C 1
ATOM 3372 O O . SER B 1 210 ? 16.436 4.352 27.817 1.00 24.32 207 SER B O 1
ATOM 3375 N N . ALA B 1 211 ? 14.978 5.968 28.538 1.00 20.82 208 ALA B N 1
ATOM 3376 C CA . ALA B 1 211 ? 15.733 6.067 29.830 1.00 29.55 208 ALA B CA 1
ATOM 3377 C C . ALA B 1 211 ? 15.515 4.811 30.651 1.00 28.39 208 ALA B C 1
ATOM 3378 O O . ALA B 1 211 ? 16.426 4.365 31.395 1.00 27.11 208 ALA B O 1
ATOM 3380 N N . ALA B 1 212 ? 14.326 4.187 30.612 1.00 26.79 209 ALA B N 1
ATOM 3381 C CA . ALA B 1 212 ? 14.134 2.952 31.350 1.00 27.96 209 ALA B CA 1
ATOM 3382 C C . ALA B 1 212 ? 15.175 1.924 30.889 1.00 25.58 209 ALA B C 1
ATOM 3383 O O . ALA B 1 212 ? 15.741 1.191 31.713 1.00 28.19 209 ALA B O 1
ATOM 3385 N N . LEU B 1 213 ? 15.419 1.800 29.584 1.00 25.23 210 LEU B N 1
ATOM 3386 C CA . LEU B 1 213 ? 16.384 0.837 29.077 1.00 28.74 210 LEU B CA 1
ATOM 3387 C C . LEU B 1 213 ? 17.837 1.153 29.435 1.00 28.95 210 LEU B C 1
ATOM 3388 O O . LEU B 1 213 ? 18.604 0.299 29.938 1.00 30.13 210 LEU B O 1
ATOM 3393 N N . GLU B 1 214 ? 18.215 2.411 29.308 1.00 27.09 211 GLU B N 1
ATOM 3394 C CA . GLU B 1 214 ? 19.573 2.871 29.538 1.00 27.52 211 GLU B CA 1
ATOM 3395 C C . GLU B 1 214 ? 19.975 2.985 31.004 1.00 27.35 211 GLU B C 1
ATOM 3396 O O . GLU B 1 214 ? 21.169 2.821 31.307 1.00 29.42 211 GLU B O 1
ATOM 3402 N N . LEU B 1 215 ? 19.025 3.289 31.851 1.00 25.74 212 LEU B N 1
ATOM 3403 C CA . LEU B 1 215 ? 19.298 3.442 33.278 1.00 26.73 212 LEU B CA 1
ATOM 3404 C C . LEU B 1 215 ? 19.060 2.160 34.057 1.00 31.75 212 LEU B C 1
ATOM 3405 O O . LEU B 1 215 ? 19.301 2.106 35.284 1.00 31.63 212 LEU B O 1
ATOM 3410 N N . ALA B 1 216 ? 18.659 1.054 33.391 1.00 28.02 213 ALA B N 1
ATOM 3411 C CA . ALA B 1 216 ? 18.446 -0.212 34.093 1.00 27.87 213 ALA B CA 1
ATOM 3412 C C . ALA B 1 216 ? 19.695 -0.719 34.837 1.00 22.81 213 ALA B C 1
ATOM 3413 O O . ALA B 1 216 ? 19.493 -1.208 35.944 1.00 29.33 213 ALA B O 1
ATOM 3415 N N . PRO B 1 217 ? 20.872 -0.628 34.307 1.00 30.86 214 PRO B N 1
ATOM 3416 C CA . PRO B 1 217 ? 22.068 -1.118 35.003 1.00 32.63 214 PRO B CA 1
ATOM 3417 C C . PRO B 1 217 ? 22.312 -0.415 36.331 1.00 37.94 214 PRO B C 1
ATOM 3418 O O . PRO B 1 217 ? 22.965 -1.008 37.205 1.00 41.04 214 PRO B O 1
ATOM 3422 N N . LEU B 1 218 ? 21.845 0.810 36.507 1.00 36.28 215 LEU B N 1
ATOM 3423 C CA . LEU B 1 218 ? 22.015 1.575 37.740 1.00 35.13 215 LEU B CA 1
ATOM 3424 C C . LEU B 1 218 ? 20.811 1.367 38.623 1.00 31.96 215 LEU B C 1
ATOM 3425 O O . LEU B 1 218 ? 20.582 2.029 39.643 1.00 31.77 215 LEU B O 1
ATOM 3430 N N . GLN B 1 219 ? 19.918 0.469 38.173 1.00 29.27 216 GLN B N 1
ATOM 3431 C CA . GLN B 1 219 ? 18.704 0.144 38.879 1.00 28.61 216 GLN B CA 1
ATOM 3432 C C . GLN B 1 219 ? 17.766 1.320 39.094 1.00 29.50 216 GLN B C 1
ATOM 3433 O O . GLN B 1 219 ? 17.059 1.455 40.088 1.00 31.11 216 GLN B O 1
ATOM 3439 N N . ILE B 1 220 ? 17.694 2.228 38.122 1.00 31.61 217 ILE B N 1
ATOM 3440 C CA . ILE B 1 220 ? 16.777 3.379 38.208 1.00 27.85 217 ILE B CA 1
ATOM 3441 C C . ILE B 1 220 ? 15.547 2.998 37.337 1.00 23.50 217 ILE B C 1
ATOM 3442 O O . ILE B 1 220 ? 15.784 2.761 36.154 1.00 30.02 217 ILE B O 1
ATOM 3447 N N . ARG B 1 221 ? 14.404 2.899 37.955 1.00 25.91 218 ARG B N 1
ATOM 3448 C CA . ARG B 1 221 ? 13.198 2.560 37.179 1.00 26.98 218 ARG B CA 1
ATOM 3449 C C . ARG B 1 221 ? 12.635 3.820 36.542 1.00 30.08 218 ARG B C 1
ATOM 3450 O O . ARG B 1 221 ? 12.763 4.882 37.141 1.00 24.91 218 ARG B O 1
ATOM 3458 N N . VAL B 1 222 ? 12.059 3.730 35.325 1.00 27.79 219 VAL B N 1
ATOM 3459 C CA . VAL B 1 222 ? 11.511 4.960 34.698 1.00 23.95 219 VAL B CA 1
ATOM 3460 C C . VAL B 1 222 ? 10.140 4.525 34.154 1.00 25.04 219 VAL B C 1
ATOM 3461 O O . VAL B 1 222 ? 10.073 3.657 33.269 1.00 25.07 219 VAL B O 1
ATOM 3465 N N . ASN B 1 223 ? 9.069 5.107 34.609 1.00 23.98 220 ASN B N 1
ATOM 3466 C CA . ASN B 1 223 ? 7.703 4.740 34.209 1.00 22.90 220 ASN B CA 1
ATOM 3467 C C . ASN B 1 223 ? 6.825 5.979 34.046 1.00 25.48 220 ASN B C 1
ATOM 3468 O O . ASN B 1 223 ? 7.185 7.105 34.386 1.00 26.39 220 ASN B O 1
ATOM 3473 N N . GLY B 1 224 ? 5.686 5.786 33.392 1.00 24.07 221 GLY B N 1
ATOM 3474 C CA . GLY B 1 224 ? 4.763 6.910 33.161 1.00 23.05 221 GLY B CA 1
ATOM 3475 C C . GLY B 1 224 ? 3.447 6.623 33.845 1.00 23.82 221 GLY B C 1
ATOM 3476 O O . GLY B 1 224 ? 2.975 5.504 34.049 1.00 24.26 221 GLY B O 1
ATOM 3477 N N . VAL B 1 225 ? 2.681 7.687 34.104 1.00 25.02 222 VAL B N 1
ATOM 3478 C CA . VAL B 1 225 ? 1.363 7.697 34.652 1.00 23.61 222 VAL B CA 1
ATOM 3479 C C . VAL B 1 225 ? 0.529 8.662 33.782 1.00 23.49 222 VAL B C 1
ATOM 3480 O O . VAL B 1 225 ? 0.951 9.793 33.604 1.00 22.51 222 VAL B O 1
ATOM 3484 N N . GLY B 1 226 ? -0.548 8.172 33.188 1.00 22.98 223 GLY B N 1
ATOM 3485 C CA . GLY B 1 226 ? -1.338 8.962 32.268 1.00 22.04 223 GLY B CA 1
ATOM 3486 C C . GLY B 1 226 ? -2.773 9.146 32.634 1.00 21.59 223 GLY B C 1
ATOM 3487 O O . GLY B 1 226 ? -3.639 8.268 32.429 1.00 21.25 223 GLY B O 1
ATOM 3488 N N . PRO B 1 227 ? -3.046 10.332 33.197 1.00 23.12 224 PRO B N 1
ATOM 3489 C CA . PRO B 1 227 ? -4.408 10.705 33.555 1.00 23.51 224 PRO B CA 1
ATOM 3490 C C . PRO B 1 227 ? -5.248 10.888 32.318 1.00 24.97 224 PRO B C 1
ATOM 3491 O O . PRO B 1 227 ? -4.747 11.065 31.158 1.00 24.18 224 PRO B O 1
ATOM 3495 N N . GLY B 1 228 ? -6.564 10.755 32.472 1.00 24.47 225 GLY B N 1
ATOM 3496 C CA . GLY B 1 228 ? -7.572 10.926 31.417 1.00 22.37 225 GLY B CA 1
ATOM 3497 C C . GLY B 1 228 ? -8.108 12.364 31.630 1.00 29.42 225 GLY B C 1
ATOM 3498 O O . GLY B 1 228 ? -7.652 13.369 31.099 1.00 23.41 225 GLY B O 1
ATOM 3499 N N . LEU B 1 229 ? -9.136 12.458 32.468 1.00 25.97 226 LEU B N 1
ATOM 3500 C CA . LEU B 1 229 ? -9.736 13.765 32.819 1.00 27.32 226 LEU B CA 1
ATOM 3501 C C . LEU B 1 229 ? -9.601 13.811 34.347 1.00 26.85 226 LEU B C 1
ATOM 3502 O O . LEU B 1 229 ? -10.013 12.848 35.020 1.00 24.50 226 LEU B O 1
ATOM 3507 N N . SER B 1 230 ? -8.961 14.827 34.879 1.00 28.55 227 SER B N 1
ATOM 3508 C CA . SER B 1 230 ? -8.740 14.909 36.328 1.00 29.72 227 SER B CA 1
ATOM 3509 C C . SER B 1 230 ? -8.885 16.350 36.834 1.00 32.72 227 SER B C 1
ATOM 3510 O O . SER B 1 230 ? -8.381 17.269 36.211 1.00 29.71 227 SER B O 1
ATOM 3513 N N . VAL B 1 231 ? -9.508 16.505 38.003 1.00 31.66 228 VAL B N 1
ATOM 3514 C CA . VAL B 1 231 ? -9.670 17.825 38.601 1.00 29.45 228 VAL B CA 1
ATOM 3515 C C . VAL B 1 231 ? -9.987 18.948 37.652 1.00 27.24 228 VAL B C 1
ATOM 3516 O O . VAL B 1 231 ? -9.315 19.998 37.696 1.00 35.31 228 VAL B O 1
ATOM 3520 N N . LEU B 1 232 ? -11.016 18.845 36.836 1.00 26.58 229 LEU B N 1
ATOM 3521 C CA . LEU B 1 232 ? -11.431 19.804 35.852 1.00 27.52 229 LEU B CA 1
ATOM 3522 C C . LEU B 1 232 ? -11.757 21.177 36.440 1.00 36.63 229 LEU B C 1
ATOM 3523 O O . LEU B 1 232 ? -11.449 22.191 35.798 1.00 33.98 229 LEU B O 1
ATOM 3528 N N . VAL B 1 233 ? -12.343 21.230 37.643 1.00 40.17 230 VAL B N 1
ATOM 3529 C CA . VAL B 1 233 ? -12.659 22.529 38.232 1.00 47.78 230 VAL B CA 1
ATOM 3530 C C . VAL B 1 233 ? -11.458 23.304 38.750 1.00 54.85 230 VAL B C 1
ATOM 3531 O O . VAL B 1 233 ? -11.239 24.461 38.361 1.00 59.40 230 VAL B O 1
ATOM 3535 N N . ASP B 1 234 ? -10.699 22.699 39.659 1.00 56.24 231 ASP B N 1
ATOM 3536 C CA . ASP B 1 234 ? -9.525 23.346 40.224 1.00 60.15 231 ASP B CA 1
ATOM 3537 C C . ASP B 1 234 ? -8.831 24.306 39.254 1.00 58.86 231 ASP B C 1
ATOM 3538 O O . ASP B 1 234 ? -7.592 24.291 39.314 1.00 59.17 231 ASP B O 1
ATOM 3543 N N . TRP B 1 241 ? -18.663 21.483 31.541 1.00 68.55 238 TRP B N 1
ATOM 3544 C CA . TRP B 1 241 ? -17.906 20.319 31.960 1.00 67.86 238 TRP B CA 1
ATOM 3545 C C . TRP B 1 241 ? -18.717 19.037 31.948 1.00 65.63 238 TRP B C 1
ATOM 3546 O O . TRP B 1 241 ? -18.110 17.959 31.901 1.00 63.41 238 TRP B O 1
ATOM 3557 N N . GLU B 1 242 ? -20.049 19.153 31.980 1.00 61.81 239 GLU B N 1
ATOM 3558 C CA . GLU B 1 242 ? -20.868 17.946 31.929 1.00 60.02 239 GLU B CA 1
ATOM 3559 C C . GLU B 1 242 ? -20.613 17.218 30.611 1.00 55.17 239 GLU B C 1
ATOM 3560 O O . GLU B 1 242 ? -20.585 15.992 30.598 1.00 53.98 239 GLU B O 1
ATOM 3566 N N . GLY B 1 243 ? -20.433 17.956 29.520 1.00 53.43 240 GLY B N 1
ATOM 3567 C CA . GLY B 1 243 ? -20.153 17.319 28.227 1.00 48.57 240 GLY B CA 1
ATOM 3568 C C . GLY B 1 243 ? -19.008 16.315 28.366 1.00 49.28 240 GLY B C 1
ATOM 3569 O O . GLY B 1 243 ? -19.162 15.145 28.015 1.00 52.13 240 GLY B O 1
ATOM 3570 N N . HIS B 1 244 ? -17.867 16.728 28.890 1.00 48.72 241 HIS B N 1
ATOM 3571 C CA . HIS B 1 244 ? -16.698 15.879 29.067 1.00 44.08 241 HIS B CA 1
ATOM 3572 C C . HIS B 1 244 ? -16.854 14.750 30.075 1.00 41.31 241 HIS B C 1
ATOM 3573 O O . HIS B 1 244 ? -16.680 13.543 29.853 1.00 35.22 241 HIS B O 1
ATOM 3580 N N . ARG B 1 245 ? -17.170 15.152 31.307 1.00 36.16 242 ARG B N 1
ATOM 3581 C CA . ARG B 1 245 ? -17.337 14.192 32.389 1.00 34.74 242 ARG B CA 1
ATOM 3582 C C . ARG B 1 245 ? -18.241 13.019 32.054 1.00 33.51 242 ARG B C 1
ATOM 3583 O O . ARG B 1 245 ? -17.971 11.882 32.429 1.00 32.67 242 ARG B O 1
ATOM 3591 N N . SER B 1 246 ? -19.334 13.332 31.361 1.00 29.90 243 SER B N 1
ATOM 3592 C CA . SER B 1 246 ? -20.352 12.353 31.063 1.00 33.80 243 SER B CA 1
ATOM 3593 C C . SER B 1 246 ? -19.967 11.263 30.062 1.00 37.67 243 SER B C 1
ATOM 3594 O O . SER B 1 246 ? -20.712 10.283 29.880 1.00 37.67 243 SER B O 1
ATOM 3597 N N . LYS B 1 247 ? -18.801 11.464 29.462 1.00 36.25 244 LYS B N 1
ATOM 3598 C CA . LYS B 1 247 ? -18.329 10.451 28.482 1.00 37.74 244 LYS B CA 1
ATOM 3599 C C . LYS B 1 247 ? -17.411 9.436 29.147 1.00 34.75 244 LYS B C 1
ATOM 3600 O O . LYS B 1 247 ? -17.125 8.401 28.529 1.00 33.07 244 LYS B O 1
ATOM 3606 N N . VAL B 1 248 ? -16.963 9.659 30.372 1.00 28.63 245 VAL B N 1
ATOM 3607 C CA . VAL B 1 248 ? -16.099 8.713 31.064 1.00 23.04 245 VAL B CA 1
ATOM 3608 C C . VAL B 1 248 ? -16.892 7.482 31.477 1.00 30.42 245 VAL B C 1
ATOM 3609 O O . VAL B 1 248 ? -17.859 7.556 32.278 1.00 31.28 245 VAL B O 1
ATOM 3613 N N . PRO B 1 249 ? -16.564 6.297 30.972 1.00 27.84 246 PRO B N 1
ATOM 3614 C CA . PRO B 1 249 ? -17.301 5.090 31.322 1.00 24.43 246 PRO B CA 1
ATOM 3615 C C . PRO B 1 249 ? -17.382 4.822 32.831 1.00 20.09 246 PRO B C 1
ATOM 3616 O O . PRO B 1 249 ? -18.503 4.472 33.294 1.00 27.21 246 PRO B O 1
ATOM 3620 N N . LEU B 1 250 ? -16.331 4.876 33.587 1.00 27.44 247 LEU B N 1
ATOM 3621 C CA . LEU B 1 250 ? -16.352 4.584 35.006 1.00 24.89 247 LEU B CA 1
ATOM 3622 C C . LEU B 1 250 ? -16.669 5.866 35.800 1.00 24.82 247 LEU B C 1
ATOM 3623 O O . LEU B 1 250 ? -15.906 6.808 35.851 1.00 25.82 247 LEU B O 1
ATOM 3628 N N . TYR B 1 251 ? -17.854 5.813 36.433 1.00 29.79 248 TYR B N 1
ATOM 3629 C CA . TYR B 1 251 ? -18.346 6.911 37.248 1.00 31.78 248 TYR B CA 1
ATOM 3630 C C . TYR B 1 251 ? -18.874 8.136 36.557 1.00 37.40 248 TYR B C 1
ATOM 3631 O O . TYR B 1 251 ? -19.420 9.040 37.225 1.00 34.58 248 TYR B O 1
ATOM 3640 N N . GLN B 1 252 ? -18.712 8.299 35.236 1.00 32.87 249 GLN B N 1
ATOM 3641 C CA . GLN B 1 252 ? -19.187 9.477 34.554 1.00 32.31 249 GLN B CA 1
ATOM 3642 C C . GLN B 1 252 ? -18.677 10.783 35.165 1.00 29.27 249 GLN B C 1
ATOM 3643 O O . GLN B 1 252 ? -19.405 11.788 35.236 1.00 30.16 249 GLN B O 1
ATOM 3649 N N . ARG B 1 253 ? -17.431 10.815 35.632 1.00 26.37 250 ARG B N 1
ATOM 3650 C CA . ARG B 1 253 ? -16.807 12.024 36.129 1.00 27.53 250 ARG B CA 1
ATOM 3651 C C . ARG B 1 253 ? -15.293 11.944 35.922 1.00 29.26 250 ARG B C 1
ATOM 3652 O O . ARG B 1 253 ? -14.768 10.855 35.699 1.00 31.55 250 ARG B O 1
ATOM 3660 N N . ASP B 1 254 ? -14.604 13.047 36.133 1.00 31.01 251 ASP B N 1
ATOM 3661 C CA . ASP B 1 254 ? -13.175 13.200 36.076 1.00 30.11 251 ASP B CA 1
ATOM 3662 C C . ASP B 1 254 ? -12.602 12.618 37.370 1.00 30.71 251 ASP B C 1
ATOM 3663 O O . ASP B 1 254 ? -13.411 12.400 38.309 1.00 32.84 251 ASP B O 1
ATOM 3668 N N . SER B 1 255 ? -11.323 12.346 37.479 1.00 26.94 252 SER B N 1
ATOM 3669 C CA . SER B 1 255 ? -10.815 11.768 38.741 1.00 28.28 252 SER B CA 1
ATOM 3670 C C . SER B 1 255 ? -10.491 12.869 39.763 1.00 30.82 252 SER B C 1
ATOM 3671 O O . SER B 1 255 ? -10.427 14.047 39.411 1.00 33.10 252 SER B O 1
ATOM 3674 N N . SER B 1 256 ? -10.263 12.437 41.009 1.00 34.64 253 SER B N 1
ATOM 3675 C CA . SER B 1 256 ? -9.832 13.379 42.051 1.00 36.21 253 SER B CA 1
ATOM 3676 C C . SER B 1 256 ? -8.309 13.424 41.932 1.00 35.78 253 SER B C 1
ATOM 3677 O O . SER B 1 256 ? -7.757 12.580 41.197 1.00 36.39 253 SER B O 1
ATOM 3680 N N . ALA B 1 257 ? -7.614 14.326 42.609 1.00 33.11 254 ALA B N 1
ATOM 3681 C CA . ALA B 1 257 ? -6.158 14.328 42.522 1.00 32.03 254 ALA B CA 1
ATOM 3682 C C . ALA B 1 257 ? -5.556 13.028 43.057 1.00 33.28 254 ALA B C 1
ATOM 3683 O O . ALA B 1 257 ? -4.620 12.476 42.501 1.00 35.61 254 ALA B O 1
ATOM 3685 N N . ALA B 1 258 ? -6.018 12.538 44.197 1.00 33.86 255 ALA B N 1
ATOM 3686 C CA . ALA B 1 258 ? -5.529 11.326 44.821 1.00 33.39 255 ALA B CA 1
ATOM 3687 C C . ALA B 1 258 ? -5.681 10.080 43.929 1.00 28.03 255 ALA B C 1
ATOM 3688 O O . ALA B 1 258 ? -4.856 9.212 44.055 1.00 31.48 255 ALA B O 1
ATOM 3690 N N . GLU B 1 259 ? -6.742 10.030 43.159 1.00 31.95 256 GLU B N 1
ATOM 3691 C CA . GLU B 1 259 ? -6.998 8.899 42.265 1.00 34.06 256 GLU B CA 1
ATOM 3692 C C . GLU B 1 259 ? -5.825 8.732 41.288 1.00 29.92 256 GLU B C 1
ATOM 3693 O O . GLU B 1 259 ? -5.648 7.640 40.742 1.00 31.35 256 GLU B O 1
ATOM 3699 N N . VAL B 1 260 ? -5.082 9.794 41.060 1.00 29.46 257 VAL B N 1
ATOM 3700 C CA . VAL B 1 260 ? -3.892 9.754 40.207 1.00 25.02 257 VAL B CA 1
ATOM 3701 C C . VAL B 1 260 ? -2.616 9.660 41.015 1.00 32.57 257 VAL B C 1
ATOM 3702 O O . VAL B 1 260 ? -1.729 8.839 40.753 1.00 28.22 257 VAL B O 1
ATOM 3706 N N . SER B 1 261 ? -2.461 10.473 42.090 1.00 30.26 258 SER B N 1
ATOM 3707 C CA . SER B 1 261 ? -1.221 10.421 42.853 1.00 29.91 258 SER B CA 1
ATOM 3708 C C . SER B 1 261 ? -0.990 9.102 43.576 1.00 24.14 258 SER B C 1
ATOM 3709 O O . SER B 1 261 ? 0.186 8.778 43.682 1.00 29.27 258 SER B O 1
ATOM 3712 N N . ASP B 1 262 ? -2.043 8.444 44.015 1.00 31.58 259 ASP B N 1
ATOM 3713 C CA . ASP B 1 262 ? -1.858 7.159 44.717 1.00 31.30 259 ASP B CA 1
ATOM 3714 C C . ASP B 1 262 ? -1.202 6.160 43.757 1.00 32.43 259 ASP B C 1
ATOM 3715 O O . ASP B 1 262 ? -0.417 5.317 44.157 1.00 33.34 259 ASP B O 1
ATOM 3720 N N . VAL B 1 263 ? -1.518 6.280 42.454 1.00 32.58 260 VAL B N 1
ATOM 3721 C CA . VAL B 1 263 ? -0.892 5.392 41.459 1.00 29.37 260 VAL B CA 1
ATOM 3722 C C . VAL B 1 263 ? 0.580 5.699 41.363 1.00 27.55 260 VAL B C 1
ATOM 3723 O O . VAL B 1 263 ? 1.519 4.900 41.259 1.00 28.33 260 VAL B O 1
ATOM 3727 N N . VAL B 1 264 ? 0.851 7.031 41.369 1.00 31.29 261 VAL B N 1
ATOM 3728 C CA . VAL B 1 264 ? 2.244 7.461 41.310 1.00 26.24 261 VAL B CA 1
ATOM 3729 C C . VAL B 1 264 ? 2.996 6.995 42.555 1.00 28.39 261 VAL B C 1
ATOM 3730 O O . VAL B 1 264 ? 4.124 6.487 42.452 1.00 26.71 261 VAL B O 1
ATOM 3734 N N . ILE B 1 265 ? 2.426 7.113 43.767 1.00 32.72 262 ILE B N 1
ATOM 3735 C CA . ILE B 1 265 ? 3.180 6.631 44.944 1.00 29.17 262 ILE B CA 1
ATOM 3736 C C . ILE B 1 265 ? 3.452 5.130 44.875 1.00 28.02 262 ILE B C 1
ATOM 3737 O O . ILE B 1 265 ? 4.525 4.625 45.241 1.00 29.48 262 ILE B O 1
ATOM 3742 N N . PHE B 1 266 ? 2.484 4.345 44.422 1.00 32.77 263 PHE B N 1
ATOM 3743 C CA . PHE B 1 266 ? 2.596 2.908 44.260 1.00 31.50 263 PHE B CA 1
ATOM 3744 C C . PHE B 1 266 ? 3.765 2.570 43.356 1.00 30.84 263 PHE B C 1
ATOM 3745 O O . PHE B 1 266 ? 4.645 1.782 43.731 1.00 32.55 263 PHE B O 1
ATOM 3753 N N . LEU B 1 267 ? 3.822 3.222 42.176 1.00 30.64 264 LEU B N 1
ATOM 3754 C CA . LEU B 1 267 ? 4.933 2.958 41.263 1.00 26.51 264 LEU B CA 1
ATOM 3755 C C . LEU B 1 267 ? 6.260 3.248 41.896 1.00 28.69 264 LEU B C 1
ATOM 3756 O O . LEU B 1 267 ? 7.284 2.651 41.535 1.00 32.20 264 LEU B O 1
ATOM 3761 N N . CYS B 1 268 ? 6.296 4.223 42.846 1.00 28.65 265 CYS B N 1
ATOM 3762 C CA . CYS B 1 268 ? 7.540 4.570 43.513 1.00 29.12 265 CYS B CA 1
ATOM 3763 C C . CYS B 1 268 ? 7.904 3.588 44.646 1.00 29.59 265 CYS B C 1
ATOM 3764 O O . CYS B 1 268 ? 9.078 3.487 44.969 1.00 34.27 265 CYS B O 1
ATOM 3767 N N . SER B 1 269 ? 6.938 2.846 45.137 1.00 33.27 266 SER B N 1
ATOM 3768 C CA . SER B 1 269 ? 7.191 1.883 46.214 1.00 36.76 266 SER B CA 1
ATOM 3769 C C . SER B 1 269 ? 8.020 0.667 45.829 1.00 40.11 266 SER B C 1
ATOM 3770 O O . SER B 1 269 ? 8.013 0.175 44.699 1.00 36.35 266 SER B O 1
ATOM 3773 N N . SER B 1 270 ? 8.777 0.110 46.783 1.00 36.34 267 SER B N 1
ATOM 3774 C CA . SER B 1 270 ? 9.604 -1.071 46.623 1.00 32.47 267 SER B CA 1
ATOM 3775 C C . SER B 1 270 ? 8.787 -2.244 46.064 1.00 33.14 267 SER B C 1
ATOM 3776 O O . SER B 1 270 ? 9.385 -3.141 45.485 1.00 35.60 267 SER B O 1
ATOM 3779 N N . LYS B 1 271 ? 7.487 -2.264 46.242 1.00 33.26 268 LYS B N 1
ATOM 3780 C CA . LYS B 1 271 ? 6.654 -3.338 45.737 1.00 36.62 268 LYS B CA 1
ATOM 3781 C C . LYS B 1 271 ? 6.499 -3.313 44.211 1.00 35.30 268 LYS B C 1
ATOM 3782 O O . LYS B 1 271 ? 6.211 -4.378 43.654 1.00 33.86 268 LYS B O 1
ATOM 3788 N N . ALA B 1 272 ? 6.731 -2.162 43.605 1.00 32.65 269 ALA B N 1
ATOM 3789 C CA . ALA B 1 272 ? 6.612 -2.097 42.106 1.00 28.29 269 ALA B CA 1
ATOM 3790 C C . ALA B 1 272 ? 8.008 -2.138 41.516 1.00 30.44 269 ALA B C 1
ATOM 3791 O O . ALA B 1 272 ? 8.413 -1.679 40.438 1.00 28.50 269 ALA B O 1
ATOM 3793 N N . LYS B 1 273 ? 8.935 -2.788 42.256 1.00 28.44 270 LYS B N 1
ATOM 3794 C CA . LYS B 1 273 ? 10.320 -2.924 41.916 1.00 24.60 270 LYS B CA 1
ATOM 3795 C C . LYS B 1 273 ? 10.664 -3.607 40.608 1.00 29.77 270 LYS B C 1
ATOM 3796 O O . LYS B 1 273 ? 11.768 -3.426 40.105 1.00 27.86 270 LYS B O 1
ATOM 3802 N N . TYR B 1 274 ? 9.747 -4.403 40.046 1.00 28.05 271 TYR B N 1
ATOM 3803 C CA . TYR B 1 274 ? 10.087 -5.074 38.778 1.00 28.78 271 TYR B CA 1
ATOM 3804 C C . TYR B 1 274 ? 9.459 -4.320 37.590 1.00 30.03 271 TYR B C 1
ATOM 3805 O O . TYR B 1 274 ? 9.676 -4.756 36.455 1.00 26.60 271 TYR B O 1
ATOM 3814 N N . ILE B 1 275 ? 8.730 -3.256 37.879 1.00 28.80 272 ILE B N 1
ATOM 3815 C CA . ILE B 1 275 ? 8.071 -2.455 36.838 1.00 24.76 272 ILE B CA 1
ATOM 3816 C C . ILE B 1 275 ? 8.973 -1.342 36.330 1.00 27.16 272 ILE B C 1
ATOM 3817 O O . ILE B 1 275 ? 9.478 -0.455 37.067 1.00 26.82 272 ILE B O 1
ATOM 3822 N N . THR B 1 276 ? 9.311 -1.398 35.042 1.00 26.23 273 THR B N 1
ATOM 3823 C CA . THR B 1 276 ? 10.098 -0.390 34.370 1.00 24.85 273 THR B CA 1
ATOM 3824 C C . THR B 1 276 ? 9.693 -0.223 32.876 1.00 26.61 273 THR B C 1
ATOM 3825 O O . THR B 1 276 ? 9.295 -1.171 32.178 1.00 22.93 273 THR B O 1
ATOM 3829 N N . GLY B 1 277 ? 9.882 0.987 32.384 1.00 26.37 274 GLY B N 1
ATOM 3830 C CA . GLY B 1 277 ? 9.596 1.335 30.970 1.00 27.15 274 GLY B CA 1
ATOM 3831 C C . GLY B 1 277 ? 8.131 1.291 30.591 1.00 26.15 274 GLY B C 1
ATOM 3832 O O . GLY B 1 277 ? 7.811 1.297 29.388 1.00 26.27 274 GLY B O 1
ATOM 3833 N N . THR B 1 278 ? 7.207 1.320 31.535 1.00 23.76 275 THR B N 1
ATOM 3834 C CA . THR B 1 278 ? 5.787 1.206 31.280 1.00 26.49 275 THR B CA 1
ATOM 3835 C C . THR B 1 278 ? 4.993 2.446 31.618 1.00 30.15 275 THR B C 1
ATOM 3836 O O . THR B 1 278 ? 5.395 3.261 32.470 1.00 29.11 275 THR B O 1
ATOM 3840 N N . CYS B 1 279 ? 3.890 2.690 30.912 1.00 26.64 276 CYS B N 1
ATOM 3841 C CA . CYS B 1 279 ? 3.018 3.827 31.162 1.00 28.16 276 CYS B CA 1
ATOM 3842 C C . CYS B 1 279 ? 1.670 3.322 31.652 1.00 30.62 276 CYS B C 1
ATOM 3843 O O . CYS B 1 279 ? 1.060 2.473 30.986 1.00 36.26 276 CYS B O 1
ATOM 3846 N N . VAL B 1 280 ? 1.160 3.658 32.830 1.00 28.13 277 VAL B N 1
ATOM 3847 C CA . VAL B 1 280 ? -0.114 3.195 33.357 1.00 22.85 277 VAL B CA 1
ATOM 3848 C C . VAL B 1 280 ? -1.223 4.244 33.189 1.00 26.95 277 VAL B C 1
ATOM 3849 O O . VAL B 1 280 ? -1.089 5.369 33.669 1.00 24.78 277 VAL B O 1
ATOM 3853 N N . LYS B 1 281 ? -2.262 3.902 32.446 1.00 24.71 278 LYS B N 1
ATOM 3854 C CA . LYS B 1 281 ? -3.361 4.865 32.275 1.00 20.93 278 LYS B CA 1
ATOM 3855 C C . LYS B 1 281 ? -4.234 4.914 33.549 1.00 24.91 278 LYS B C 1
ATOM 3856 O O . LYS B 1 281 ? -4.468 3.855 34.120 1.00 25.66 278 LYS B O 1
ATOM 3862 N N . VAL B 1 282 ? -4.706 6.095 33.899 1.00 22.60 279 VAL B N 1
ATOM 3863 C CA . VAL B 1 282 ? -5.611 6.251 35.063 1.00 25.39 279 VAL B CA 1
ATOM 3864 C C . VAL B 1 282 ? -6.665 7.180 34.469 1.00 23.68 279 VAL B C 1
ATOM 3865 O O . VAL B 1 282 ? -6.598 8.366 34.718 1.00 26.38 279 VAL B O 1
ATOM 3869 N N . ASP B 1 283 ? -7.571 6.598 33.705 1.00 26.13 280 ASP B N 1
ATOM 3870 C CA . ASP B 1 283 ? -8.573 7.324 32.920 1.00 26.13 280 ASP B CA 1
ATOM 3871 C C . ASP B 1 283 ? -10.012 6.911 32.997 1.00 24.23 280 ASP B C 1
ATOM 3872 O O . ASP B 1 283 ? -10.868 7.328 32.181 1.00 23.56 280 ASP B O 1
ATOM 3877 N N . GLY B 1 284 ? -10.382 6.040 33.947 1.00 24.38 281 GLY B N 1
ATOM 3878 C CA . GLY B 1 284 ? -11.771 5.598 34.062 1.00 26.13 281 GLY B CA 1
ATOM 3879 C C . GLY B 1 284 ? -12.351 4.967 32.827 1.00 25.04 281 GLY B C 1
ATOM 3880 O O . GLY B 1 284 ? -13.549 4.955 32.558 1.00 23.04 281 GLY B O 1
ATOM 3881 N N . GLY B 1 285 ? -11.461 4.467 31.921 1.00 22.43 282 GLY B N 1
ATOM 3882 C CA . GLY B 1 285 ? -11.893 3.845 30.682 1.00 23.57 282 GLY B CA 1
ATOM 3883 C C . GLY B 1 285 ? -12.144 4.815 29.530 1.00 22.48 282 GLY B C 1
ATOM 3884 O O . GLY B 1 285 ? -12.660 4.399 28.486 1.00 25.94 282 GLY B O 1
ATOM 3885 N N . TYR B 1 286 ? -11.834 6.101 29.642 1.00 22.69 283 TYR B N 1
ATOM 3886 C CA . TYR B 1 286 ? -12.129 7.077 28.576 1.00 21.39 283 TYR B CA 1
ATOM 3887 C C . TYR B 1 286 ? -11.389 6.772 27.274 1.00 19.00 283 TYR B C 1
ATOM 3888 O O . TYR B 1 286 ? -11.978 6.981 26.187 1.00 22.10 283 TYR B O 1
ATOM 3897 N N . SER B 1 287 ? -10.177 6.244 27.413 1.00 20.66 284 SER B N 1
ATOM 3898 C CA . SER B 1 287 ? -9.446 5.849 26.171 1.00 19.24 284 SER B CA 1
ATOM 3899 C C . SER B 1 287 ? -10.105 4.698 25.437 1.00 24.39 284 SER B C 1
ATOM 3900 O O . SER B 1 287 ? -9.767 4.417 24.247 1.00 23.13 284 SER B O 1
ATOM 3903 N N . LEU B 1 288 ? -11.054 3.955 26.046 1.00 17.76 285 LEU B N 1
ATOM 3904 C CA . LEU B 1 288 ? -11.765 2.898 25.374 1.00 21.75 285 LEU B CA 1
ATOM 3905 C C . LEU B 1 288 ? -12.912 3.397 24.507 1.00 20.01 285 LEU B C 1
ATOM 3906 O O . LEU B 1 288 ? -13.567 2.676 23.753 1.00 22.64 285 LEU B O 1
ATOM 3911 N N . THR B 1 289 ? -13.212 4.720 24.595 1.00 20.56 286 THR B N 1
ATOM 3912 C CA . THR B 1 289 ? -14.333 5.258 23.851 1.00 20.94 286 THR B CA 1
ATOM 3913 C C . THR B 1 289 ? -14.067 5.710 22.418 1.00 21.18 286 THR B C 1
ATOM 3914 O O . THR B 1 289 ? -12.913 5.921 21.996 1.00 22.58 286 THR B O 1
ATOM 3918 N N . ARG B 1 290 ? -15.123 5.884 21.674 1.00 22.04 287 ARG B N 1
ATOM 3919 C CA . ARG B 1 290 ? -15.048 6.385 20.289 1.00 21.51 287 ARG B CA 1
ATOM 3920 C C . ARG B 1 290 ? -16.133 7.455 20.080 1.00 24.21 287 ARG B C 1
ATOM 3921 O O . ARG B 1 290 ? -17.091 7.515 20.861 1.00 27.26 287 ARG B O 1
ATOM 3929 N N . ALA B 1 291 ? -16.010 8.278 19.073 1.00 23.88 288 ALA B N 1
ATOM 3930 C CA . ALA B 1 291 ? -17.046 9.282 18.743 1.00 25.94 288 ALA B CA 1
ATOM 3931 C C . ALA B 1 291 ? -18.302 8.569 18.230 1.00 30.49 288 ALA B C 1
ATOM 3932 O O . ALA B 1 291 ? -19.428 9.132 18.428 1.00 35.92 288 ALA B O 1
#